Protein AF-0000000072913444 (afdb_homodimer)

Organism: Fusarium oxysporum f. sp. lycopersici (strain 4287 / CBS 123668 / FGSC 9935 / NRRL 34936) (NCBI:txid426428)

Foldseek 3Di:
DLQQLLCQLLCCFFPVDDDDDDPDPPWDFRAPLSCLLPDADPDDQVPDDPLQARCPQPPDPQQPDKDFFWKKKFADDDGHTPHPFDKDKDKDWDDWDWDDDVPWIKIKIKMKIFMAGDDDDPPDDDGRMIMITIMITTGDDDPDQPPPQPQAADDDAFPDKGKGAAALVSLVSSCVSNVRSRCLQRPQCCVCPPVNDPARWRDPSSVVSS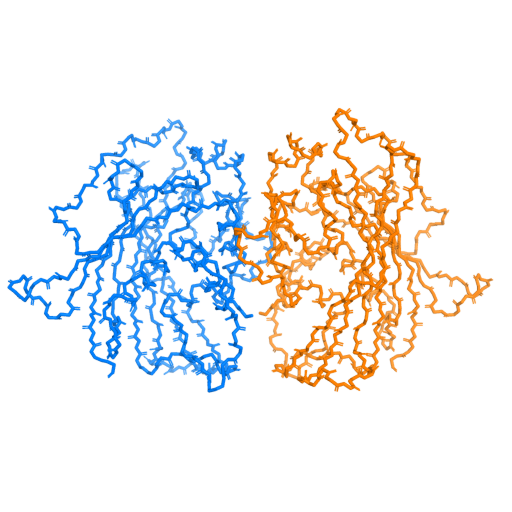QLVVVVVPVDDFKHWRMKIKGFRATEHGRWMKMKGKHDQDVVNPDPQKMKIFMATNVNGTGMIMITRMDGD/DLQQLLCQLLCVFFPVDGDDDDCDPPWAFRQPLSCLLPDADPDDQVPDDPLQARCPQPPDPQQPDKDFFWKKKFADDDGHTPHPFDKDKDKDWDDWDWDDDVPWIKIKIKMKIFMAGDDDDPPDDDGRMIMITIMITTGDDDPDQPPPQPQAADDDAFPDKTKGAAALVSLVSSCVSNVRSRCLQRPQCCVCPPVNHPARWRDPSSVVSSQLVVVVVPVDDQKHFRMKIKGFRATEHHRWMKMKGKHDQDVVNPDPQKMKIFMATNVNGTGMIMITRMDGD

Secondary structure (DSSP, 8-state):
-HHHHHHHHHHHHH--S-------SSPPB--TTGGGGSS-----GGGS-TTS--STT---TT--EEEEEEEEEEE-SS--B-SS--EEEEEEEEEEEEESSTTS-EEEEEEEEEEEESS--TT----SEEEEEEEEEE---TT-----------SS--SEEEEE---HHHHHHHHHHTT---GGGT-HHHHHHTS--SSPBPPHHHHHHHHHHHHHHHH-TTEEEEEEEEEE-S--BTTS-EEEEEEE--GGGS-TTEEEEEEE-TTS-EEEEEEEEEEE-/-HHHHHHHHHHHHH--S-------SSPPB--TTGGGGSS-----GGGS-TTS--STT---TT--EEEEEEEEEEE-SS--B-SS--EEEEEEEEEEEEESSTTS-EEEEEEEEEEEESS--TT----SEEEEEEEEEE---TT-----------SS--SEEEEE---HHHHHHHHHHTT---GGGT-HHHHHHTS--SSPBPPHHHHHHHHHHHHHHHH-TTEEEEEEEEEE-S--BTTS-EEEEEEE--GGGS-TTEEEEEEE-TTS-EEEEEEEEEEE-

Nearest PDB structures (foldseek):
  3oml-assembly1_A  TM=8.005E-01  e=1.156E-12  Drosophila melanogaster
  1s9c-assembly6_K  TM=7.416E-01  e=3.032E-12  Homo sapiens
  1s9c-assembly2_C  TM=7.444E-01  e=3.420E-12  Homo sapiens
  1s9c-assembly4_H  TM=7.401E-01  e=7.047E-12  Homo sapiens
  5x04-assembly1_A  TM=6.112E-01  e=7.918E-07  Umbellularia californica

pLDDT: mean 89.45, std 12.0, range [44.88, 98.75]

InterPro domains:
  IPR029069 HotDog domain superfamily [SSF54637] (160-276)
  IPR052741 Mitochondrial Hydroxyacyl-thioester Dehydratase [PTHR28152] (2-278)

Sequence (562 aa):
MPSHLLTTTINDLLYPLPTESKISSPPCALPQGHHLVYFPIQLPPSRLIPDGADPDHSPGPPYTRRVWAGGEVIFRGDEMKLDARPAICKEKIEDVTLRGKEGEEKVFVDVWRKYGTGHEIEGRTEWDIEERRTLVFMRDEEGSASSPSRLLKYPQPPSYSISLTPSPIHLFHFSALSFNAHSIHFDPQFAREVDGHRALLVHGPFTLALMLRVLNDQIGAGVAVHRFSYRNYAPLYVNERMSINIRKVSKEDGAEGRWDVWIEGPEGGMAVKGTADVASKMPSHLLTTTINDLLYPLPTESKISSPPCALPQGHHLVYFPIQLPPSRLIPDGADPDHSPGPPYTRRVWAGGEVIFRGDEMKLDARPAICKEKIEDVTLRGKEGEEKVFVDVWRKYGTGHEIEGRTEWDIEERRTLVFMRDEEGSASSPSRLLKYPQPPSYSISLTPSPIHLFHFSALSFNAHSIHFDPQFAREVDGHRALLVHGPFTLALMLRVLNDQIGAGVAVHRFSYRNYAPLYVNERMSINIRKVSKEDGAEGRWDVWIEGPEGGMAVKGTADVASK

Radius of gyration: 25.04 Å; Cα contacts (8 Å, |Δi|>4): 1172; chains: 2; bounding box: 52×82×59 Å

Structure (mmCIF, N/CA/C/O backbone):
data_AF-0000000072913444-model_v1
#
loop_
_entity.id
_entity.type
_entity.pdbx_description
1 polymer 'Mesaconyl-C4 CoA hydratase'
#
loop_
_atom_site.group_PDB
_atom_site.id
_atom_site.type_symbol
_atom_site.label_atom_id
_atom_site.label_alt_id
_atom_site.label_comp_id
_atom_site.label_asym_id
_atom_site.label_entity_id
_atom_site.label_seq_id
_atom_site.pdbx_PDB_ins_code
_atom_site.Cartn_x
_atom_site.Cartn_y
_atom_site.Cartn_z
_atom_site.occupancy
_atom_site.B_iso_or_equiv
_atom_site.auth_seq_id
_atom_site.auth_comp_id
_atom_site.auth_asym_id
_atom_site.auth_atom_id
_atom_site.pdbx_PDB_model_num
ATOM 1 N N . MET A 1 1 ? 6.359 -3.414 10.109 1 84.25 1 MET A N 1
ATOM 2 C CA . MET A 1 1 ? 5.301 -2.666 10.781 1 84.25 1 MET A CA 1
ATOM 3 C C . MET A 1 1 ? 5.066 -1.324 10.094 1 84.25 1 MET A C 1
ATOM 5 O O . MET A 1 1 ? 5.996 -0.732 9.547 1 84.25 1 MET A O 1
ATOM 9 N N . PRO A 1 2 ? 3.92 -0.841 9.984 1 91.31 2 PRO A N 1
ATOM 10 C CA . PRO A 1 2 ? 3.574 0.384 9.258 1 91.31 2 PRO A CA 1
ATOM 11 C C . PRO A 1 2 ? 4.34 1.604 9.758 1 91.31 2 PRO A C 1
ATOM 13 O O . PRO A 1 2 ? 4.848 2.395 8.961 1 91.31 2 PRO A O 1
ATOM 16 N N . SER A 1 3 ? 4.543 1.704 11.062 1 93.88 3 SER A N 1
ATOM 17 C CA . SER A 1 3 ? 5.246 2.852 11.625 1 93.88 3 SER A CA 1
ATOM 18 C C . SER A 1 3 ? 6.711 2.869 11.188 1 93.88 3 SER A C 1
ATOM 20 O O . SER A 1 3 ? 7.254 3.928 10.867 1 93.88 3 SER A O 1
ATOM 22 N N . HIS A 1 4 ? 7.32 1.706 11.156 1 91.88 4 HIS A N 1
ATOM 23 C CA . HIS A 1 4 ? 8.711 1.599 10.727 1 91.88 4 HIS A CA 1
ATOM 24 C C . HIS A 1 4 ? 8.867 1.999 9.266 1 91.88 4 HIS A C 1
ATOM 26 O O . HIS A 1 4 ? 9.781 2.758 8.922 1 91.88 4 HIS A O 1
ATOM 32 N N . LEU A 1 5 ? 8.008 1.523 8.453 1 93.81 5 LEU A N 1
ATOM 33 C CA . LEU A 1 5 ? 8.078 1.82 7.031 1 93.81 5 LEU A CA 1
ATOM 34 C C . LEU A 1 5 ? 7.793 3.295 6.766 1 93.81 5 LEU A C 1
ATOM 36 O O . LEU A 1 5 ? 8.391 3.898 5.875 1 93.81 5 LEU A O 1
ATOM 40 N N . LEU A 1 6 ? 6.906 3.883 7.566 1 95.25 6 LEU A N 1
ATOM 41 C CA . LEU A 1 6 ? 6.645 5.312 7.43 1 95.25 6 LEU A CA 1
ATOM 42 C C . LEU A 1 6 ? 7.867 6.129 7.844 1 95.25 6 LEU A C 1
ATOM 44 O O . LEU A 1 6 ? 8.219 7.109 7.18 1 95.25 6 LEU A O 1
ATOM 48 N N . THR A 1 7 ? 8.492 5.703 8.938 1 94 7 THR A N 1
ATOM 49 C CA . THR A 1 7 ? 9.719 6.363 9.367 1 94 7 THR A CA 1
ATOM 50 C C . THR A 1 7 ? 10.773 6.312 8.266 1 94 7 THR A C 1
ATOM 52 O O . THR A 1 7 ? 11.422 7.32 7.969 1 94 7 THR A O 1
ATOM 55 N N . THR A 1 8 ? 10.883 5.141 7.641 1 92.94 8 THR A N 1
ATOM 56 C CA . THR A 1 8 ? 11.844 4.973 6.551 1 92.94 8 THR A CA 1
ATOM 57 C C . THR A 1 8 ? 11.508 5.91 5.395 1 92.94 8 THR A C 1
ATOM 59 O O . THR A 1 8 ? 12.398 6.559 4.84 1 92.94 8 THR A O 1
ATOM 62 N N . THR A 1 9 ? 10.281 6.051 5.055 1 94.88 9 THR A N 1
ATOM 63 C CA . THR A 1 9 ? 9.828 6.895 3.953 1 94.88 9 THR A CA 1
ATOM 64 C C . THR A 1 9 ? 10.07 8.367 4.262 1 94.88 9 THR A C 1
ATOM 66 O O . THR A 1 9 ? 10.609 9.102 3.432 1 94.88 9 THR A O 1
ATOM 69 N N . ILE A 1 10 ? 9.727 8.789 5.5 1 96.06 10 ILE A N 1
ATOM 70 C CA . ILE A 1 10 ? 9.859 10.18 5.91 1 96.06 10 ILE A CA 1
ATOM 71 C C . ILE A 1 10 ? 11.336 10.547 6.02 1 96.06 10 ILE A C 1
ATOM 73 O O . ILE A 1 10 ? 11.758 11.609 5.551 1 96.06 10 ILE A O 1
ATOM 77 N N . ASN A 1 11 ? 12.109 9.609 6.566 1 94.81 11 ASN A N 1
ATOM 78 C CA . ASN A 1 11 ? 13.539 9.867 6.699 1 94.81 11 ASN A CA 1
ATOM 79 C C . ASN A 1 11 ? 14.211 10.031 5.34 1 94.81 11 ASN A C 1
ATOM 81 O O . ASN A 1 11 ? 15.125 10.844 5.184 1 94.81 11 ASN A O 1
ATOM 85 N N . ASP A 1 12 ? 13.789 9.289 4.449 1 95.06 12 ASP A N 1
ATOM 86 C CA . ASP A 1 12 ? 14.359 9.367 3.111 1 95.06 12 ASP A CA 1
ATOM 87 C C . ASP A 1 12 ? 14.133 10.742 2.49 1 95.06 12 ASP A C 1
ATOM 89 O O . ASP A 1 12 ? 14.961 11.219 1.711 1 95.06 12 ASP A O 1
ATOM 93 N N . LEU A 1 13 ? 13.039 11.367 2.811 1 95.38 13 LEU A N 1
ATOM 94 C CA . LEU A 1 13 ? 12.703 12.688 2.293 1 95.38 13 LEU A CA 1
ATOM 95 C C . LEU A 1 13 ? 13.5 13.773 3.012 1 95.38 13 LEU A C 1
ATOM 97 O O . LEU A 1 13 ? 13.914 14.758 2.395 1 95.38 13 LEU A O 1
ATOM 101 N N . LEU A 1 14 ? 13.688 13.508 4.281 1 93.94 14 LEU A N 1
ATOM 102 C CA . LEU A 1 14 ? 14.266 14.562 5.105 1 93.94 14 LEU A CA 1
ATOM 103 C C . LEU A 1 14 ? 15.781 14.414 5.199 1 93.94 14 LEU A C 1
ATOM 105 O O . LEU A 1 14 ? 16.5 15.406 5.191 1 93.94 14 LEU A O 1
ATOM 109 N N . TYR A 1 15 ? 16.172 13.055 5.461 1 84.94 15 TYR A N 1
ATOM 110 C CA . TYR A 1 15 ? 17.578 12.781 5.711 1 84.94 15 TYR A CA 1
ATOM 111 C C . TYR A 1 15 ? 18.078 11.625 4.844 1 84.94 15 TYR A C 1
ATOM 113 O O . TYR A 1 15 ? 18 10.461 5.246 1 84.94 15 TYR A O 1
ATOM 121 N N . PRO A 1 16 ? 18.484 11.828 3.703 1 66.12 16 PRO A N 1
ATOM 122 C CA . PRO A 1 16 ? 18.797 10.695 2.83 1 66.12 16 PRO A CA 1
ATOM 123 C C . PRO A 1 16 ? 19.766 9.711 3.467 1 66.12 16 PRO A C 1
ATOM 125 O O . PRO A 1 16 ? 20.422 8.938 2.758 1 66.12 16 PRO A O 1
ATOM 128 N N . LEU A 1 17 ? 19.766 9.625 4.887 1 64.5 17 LEU A N 1
ATOM 129 C CA . LEU A 1 17 ? 20.688 8.633 5.43 1 64.5 17 LEU A CA 1
ATOM 130 C C . LEU A 1 17 ? 19.953 7.324 5.727 1 64.5 17 LEU A C 1
ATOM 132 O O . LEU A 1 17 ? 18.766 7.332 6.035 1 64.5 17 LEU A O 1
ATOM 136 N N . PRO A 1 18 ? 20.672 6.215 5.539 1 59.34 18 PRO A N 1
ATOM 137 C CA . PRO A 1 18 ? 20.078 4.895 5.75 1 59.34 18 PRO A CA 1
ATOM 138 C C . PRO A 1 18 ? 19.5 4.73 7.152 1 59.34 18 PRO A C 1
ATOM 140 O O . PRO A 1 18 ? 20.109 5.164 8.133 1 59.34 18 PRO A O 1
ATOM 143 N N . THR A 1 19 ? 18.141 4.691 7.32 1 57.97 19 THR A N 1
ATOM 144 C CA . THR A 1 19 ? 17.562 4.398 8.625 1 57.97 19 THR A CA 1
ATOM 145 C C . THR A 1 19 ? 17.594 2.896 8.906 1 57.97 19 THR A C 1
ATOM 147 O O . THR A 1 19 ? 17.266 2.09 8.039 1 57.97 19 THR A O 1
ATOM 150 N N . GLU A 1 20 ? 18.5 2.506 9.852 1 57.12 20 GLU A N 1
ATOM 151 C CA . GLU A 1 20 ? 18.438 1.111 10.281 1 57.12 20 GLU A CA 1
ATOM 152 C C . GLU A 1 20 ? 17.25 0.87 11.203 1 57.12 20 GLU A C 1
ATOM 154 O O . GLU A 1 20 ? 17 1.647 12.125 1 57.12 20 GLU A O 1
ATOM 159 N N . SER A 1 21 ? 16.281 0.222 10.703 1 52.78 21 SER A N 1
ATOM 160 C CA . SER A 1 21 ? 15.141 -0.117 11.547 1 52.78 21 SER A CA 1
ATOM 161 C C . SER A 1 21 ? 15.516 -1.16 12.594 1 52.78 21 SER A C 1
ATOM 163 O O . SER A 1 21 ? 16.078 -2.209 12.258 1 52.78 21 SER A O 1
ATOM 165 N N . LYS A 1 22 ? 15.812 -0.712 13.82 1 57.41 22 LYS A N 1
ATOM 166 C CA . LYS A 1 22 ? 16.031 -1.695 14.875 1 57.41 22 LYS A CA 1
ATOM 167 C C . LYS A 1 22 ? 14.766 -1.926 15.688 1 57.41 22 LYS A C 1
ATOM 169 O O . LYS A 1 22 ? 14.023 -0.982 15.977 1 57.41 22 LYS A O 1
ATOM 174 N N . ILE A 1 23 ? 14.344 -3.164 15.695 1 57.47 23 ILE A N 1
ATOM 175 C CA . ILE A 1 23 ? 13.344 -3.529 16.688 1 57.47 23 ILE A CA 1
ATOM 176 C C . ILE A 1 23 ? 13.805 -3.105 18.078 1 57.47 23 ILE A C 1
ATOM 178 O O . ILE A 1 23 ? 14.898 -3.473 18.516 1 57.47 23 ILE A O 1
ATOM 182 N N . SER A 1 24 ? 13.086 -2.078 18.641 1 62.28 24 SER A N 1
ATOM 183 C CA . SER A 1 24 ? 13.539 -1.521 19.906 1 62.28 24 SER A CA 1
ATOM 184 C C . SER A 1 24 ? 12.953 -2.279 21.094 1 62.28 24 SER A C 1
ATOM 186 O O . SER A 1 24 ? 11.805 -2.732 21.031 1 62.28 24 SER A O 1
ATOM 188 N N . SER A 1 25 ? 13.711 -2.771 21.938 1 66 25 SER A N 1
ATOM 189 C CA . SER A 1 25 ? 13.328 -3.168 23.297 1 66 25 SER A CA 1
ATOM 190 C C . SER A 1 25 ? 13.828 -2.164 24.328 1 66 25 SER A C 1
ATOM 192 O O . SER A 1 25 ? 15.039 -1.939 24.438 1 66 25 SER A O 1
ATOM 194 N N . PRO A 1 26 ? 12.789 -1.416 25.094 1 72.5 26 PRO A N 1
ATOM 195 C CA . PRO A 1 26 ? 11.336 -1.56 25.141 1 72.5 26 PRO A CA 1
ATOM 196 C C . PRO A 1 26 ? 10.648 -0.969 23.906 1 72.5 26 PRO A C 1
ATOM 198 O O . PRO A 1 26 ? 11.281 -0.255 23.125 1 72.5 26 PRO A O 1
ATOM 201 N N . PRO A 1 27 ? 9.375 -1.202 23.969 1 76.38 27 PRO A N 1
ATOM 202 C CA . PRO A 1 27 ? 8.656 -0.709 22.797 1 76.38 27 PRO A CA 1
ATOM 203 C C . PRO A 1 27 ? 8.688 0.812 22.672 1 76.38 27 PRO A C 1
ATOM 205 O O . PRO A 1 27 ? 8.648 1.517 23.688 1 76.38 27 PRO A O 1
ATOM 208 N N . CYS A 1 28 ? 8.773 1.28 21.625 1 82.5 28 CYS A N 1
ATOM 209 C CA . CYS A 1 28 ? 8.852 2.713 21.359 1 82.5 28 CYS A CA 1
ATOM 210 C C . CYS A 1 28 ? 7.461 3.322 21.25 1 82.5 28 CYS A C 1
ATOM 212 O O . CYS A 1 28 ? 6.492 2.617 20.953 1 82.5 28 CYS A O 1
ATOM 214 N N . ALA A 1 29 ? 7.445 4.582 21.672 1 89.31 29 ALA A N 1
ATOM 215 C CA . ALA A 1 29 ? 6.219 5.355 21.469 1 89.31 29 ALA A CA 1
ATOM 216 C C . ALA A 1 29 ? 5.883 5.484 20 1 89.31 29 ALA A C 1
ATOM 218 O O . ALA A 1 29 ? 6.777 5.59 19.156 1 89.31 29 ALA A O 1
ATOM 219 N N . LEU A 1 30 ? 4.613 5.371 19.688 1 93.62 30 LEU A N 1
ATOM 220 C CA . LEU A 1 30 ? 4.176 5.715 18.344 1 93.62 30 LEU A CA 1
ATOM 221 C C . LEU A 1 30 ? 4.496 7.172 18.016 1 93.62 30 LEU A C 1
ATOM 223 O O . LEU A 1 30 ? 4 8.086 18.688 1 93.62 30 LEU A O 1
ATOM 227 N N . PRO A 1 31 ? 5.371 7.41 17.062 1 93.31 31 PRO A N 1
ATOM 228 C CA . PRO A 1 31 ? 5.648 8.812 16.734 1 93.31 31 PRO A CA 1
ATOM 229 C C . PRO A 1 31 ? 4.387 9.586 16.344 1 93.31 31 PRO A C 1
ATOM 231 O O . PRO A 1 31 ? 3.49 9.031 15.703 1 93.31 31 PRO A O 1
ATOM 234 N N . GLN A 1 32 ? 4.312 10.844 16.781 1 95.94 32 GLN A N 1
ATOM 235 C CA . GLN A 1 32 ? 3.146 11.664 16.453 1 95.94 32 GLN A CA 1
ATOM 236 C C . GLN A 1 32 ? 2.973 11.773 14.938 1 95.94 32 GLN A C 1
ATOM 238 O O . GLN A 1 32 ? 3.928 12.07 14.219 1 95.94 32 GLN A O 1
ATOM 243 N N . GLY A 1 33 ? 1.815 11.523 14.453 1 97.06 33 GLY A N 1
ATOM 244 C CA . GLY A 1 33 ? 1.507 11.5 13.031 1 97.06 33 GLY A CA 1
ATOM 245 C C . GLY A 1 33 ? 1.42 10.094 12.461 1 97.06 33 GLY A C 1
ATOM 246 O O . GLY A 1 33 ? 0.848 9.891 11.391 1 97.06 33 GLY A O 1
ATOM 247 N N . HIS A 1 34 ? 1.926 9.078 13.141 1 97.19 34 HIS A N 1
ATOM 248 C CA . HIS A 1 34 ? 2.01 7.727 12.594 1 97.19 34 HIS A CA 1
ATOM 249 C C . HIS A 1 34 ? 0.684 6.988 12.742 1 97.19 34 HIS A C 1
ATOM 251 O O . HIS A 1 34 ? 0.47 5.953 12.102 1 97.19 34 HIS A O 1
ATOM 257 N N . HIS A 1 35 ? -0.265 7.523 13.594 1 97.06 35 HIS A N 1
ATOM 258 C CA . HIS A 1 35 ? -1.593 6.926 13.672 1 97.06 35 HIS A CA 1
ATOM 259 C C . HIS A 1 35 ? -2.291 6.949 12.312 1 97.06 35 HIS A C 1
ATOM 261 O O . HIS A 1 35 ? -3.205 6.16 12.07 1 97.06 35 HIS A O 1
ATOM 267 N N . LEU A 1 36 ? -1.817 7.777 11.398 1 97.81 36 LEU A N 1
ATOM 268 C CA . LEU A 1 36 ? -2.434 8.008 10.094 1 97.81 36 LEU A CA 1
ATOM 269 C C . LEU A 1 36 ? -2.338 6.762 9.227 1 97.81 36 LEU A C 1
ATOM 271 O O . LEU A 1 36 ? -3.068 6.633 8.234 1 97.81 36 LEU A O 1
ATOM 275 N N . VAL A 1 37 ? -1.398 5.824 9.516 1 97.31 37 VAL A N 1
ATOM 276 C CA . VAL A 1 37 ? -1.2 4.68 8.633 1 97.31 37 VAL A CA 1
ATOM 277 C C . VAL A 1 37 ? -1.703 3.408 9.312 1 97.31 37 VAL A C 1
ATOM 279 O O . VAL A 1 37 ? -1.31 2.301 8.938 1 97.31 37 VAL A O 1
ATOM 282 N N . TYR A 1 38 ? -2.531 3.604 10.328 1 95.5 38 TYR A N 1
ATOM 283 C CA . TYR A 1 38 ? -3.203 2.486 10.984 1 95.5 38 TYR A CA 1
ATOM 284 C C . TYR A 1 38 ? -4.711 2.562 10.781 1 95.5 38 TYR A C 1
ATOM 286 O O . TYR A 1 38 ? -5.246 3.621 10.445 1 95.5 38 TYR A O 1
ATOM 294 N N . PHE A 1 39 ? -5.414 1.437 10.906 1 93.12 39 PHE A N 1
ATOM 295 C CA . PHE A 1 39 ? -6.859 1.283 10.789 1 93.12 39 PHE A CA 1
ATOM 296 C C . PHE A 1 39 ? -7.336 1.711 9.406 1 93.12 39 PHE A C 1
ATOM 298 O O . PHE A 1 39 ? -8.156 2.619 9.281 1 93.12 39 PHE A O 1
ATOM 305 N N . PRO A 1 40 ? -6.809 1.087 8.375 1 91.44 40 PRO A N 1
ATOM 306 C CA . PRO A 1 40 ? -7.211 1.414 7.008 1 91.44 40 PRO A CA 1
ATOM 307 C C . PRO A 1 40 ? -8.672 1.087 6.727 1 91.44 40 PRO A C 1
ATOM 309 O O . PRO A 1 40 ? -9.297 0.339 7.484 1 91.44 40 PRO A O 1
ATOM 312 N N . ILE A 1 41 ? -9.156 1.71 5.656 1 85.31 41 ILE A N 1
ATOM 313 C CA . ILE A 1 41 ? -10.461 1.328 5.137 1 85.31 41 ILE A CA 1
ATOM 314 C C . ILE A 1 41 ? -10.461 -0.156 4.773 1 85.31 41 ILE A C 1
ATOM 316 O O . ILE A 1 41 ? -9.508 -0.654 4.176 1 85.31 41 ILE A O 1
ATOM 320 N N . GLN A 1 42 ? -11.508 -0.835 5.121 1 85.81 42 GLN A N 1
ATOM 321 C CA . GLN A 1 42 ? -11.539 -2.281 4.938 1 85.81 42 GLN A CA 1
ATOM 322 C C . GLN A 1 42 ? -12.555 -2.68 3.873 1 85.81 42 GLN A C 1
ATOM 324 O O . GLN A 1 42 ? -12.859 -3.863 3.707 1 85.81 42 GLN A O 1
ATOM 329 N N . LEU A 1 43 ? -13.016 -1.711 3.135 1 89.19 43 LEU A N 1
ATOM 330 C CA . LEU A 1 43 ? -13.969 -2.018 2.074 1 89.19 43 LEU A CA 1
ATOM 331 C C . LEU A 1 43 ? -13.289 -2.754 0.926 1 89.19 43 LEU A C 1
ATOM 333 O O . LEU A 1 43 ? -12.148 -2.439 0.571 1 89.19 43 LEU A O 1
ATOM 337 N N . PRO A 1 44 ? -14.039 -3.697 0.361 1 91.88 44 PRO A N 1
ATOM 338 C CA . PRO A 1 44 ? -13.508 -4.293 -0.869 1 91.88 44 PRO A CA 1
ATOM 339 C C . PRO A 1 44 ? -13.43 -3.293 -2.02 1 91.88 44 PRO A C 1
ATOM 341 O O . PRO A 1 44 ? -14.188 -2.322 -2.055 1 91.88 44 PRO A O 1
ATOM 344 N N . PRO A 1 45 ? -12.602 -3.555 -2.977 1 93.38 45 PRO A N 1
ATOM 345 C CA . PRO A 1 45 ? -12.406 -2.65 -4.113 1 93.38 45 PRO A CA 1
ATOM 346 C C . PRO A 1 45 ? -13.719 -2.305 -4.82 1 93.38 45 PRO A C 1
ATOM 348 O O . PRO A 1 45 ? -13.938 -1.149 -5.195 1 93.38 45 PRO A O 1
ATOM 351 N N . SER A 1 46 ? -14.633 -3.238 -4.926 1 92.44 46 SER A N 1
ATOM 352 C CA . SER A 1 46 ? -15.859 -3.027 -5.684 1 92.44 46 SER A CA 1
ATOM 353 C C . SER A 1 46 ? -16.781 -2.043 -4.977 1 92.44 46 SER A C 1
ATOM 355 O O . SER A 1 46 ? -17.734 -1.54 -5.574 1 92.44 46 SER A O 1
ATOM 357 N N . ARG A 1 47 ? -16.5 -1.773 -3.721 1 91.44 47 ARG A N 1
ATOM 358 C CA . ARG A 1 47 ? -17.375 -0.898 -2.939 1 91.44 47 ARG A CA 1
ATOM 359 C C . ARG A 1 47 ? -16.734 0.48 -2.764 1 91.44 47 ARG A C 1
ATOM 361 O O . ARG A 1 47 ? -17.328 1.354 -2.117 1 91.44 47 ARG A O 1
ATOM 368 N N . LEU A 1 48 ? -15.602 0.671 -3.309 1 92.38 48 LEU A N 1
ATOM 369 C CA . LEU A 1 48 ? -14.977 1.99 -3.305 1 92.38 48 LEU A CA 1
ATOM 370 C C . LEU A 1 48 ? -15.547 2.859 -4.426 1 92.38 48 LEU A C 1
ATOM 372 O O . LEU A 1 48 ? -16.219 2.357 -5.332 1 92.38 48 LEU A O 1
ATOM 376 N N . ILE A 1 49 ? -15.328 4.203 -4.312 1 90.62 49 ILE A N 1
ATOM 377 C CA . ILE A 1 49 ? -15.609 5.109 -5.422 1 90.62 49 ILE A CA 1
ATOM 378 C C . ILE A 1 49 ? -14.742 4.738 -6.625 1 90.62 49 ILE A C 1
ATOM 380 O O . ILE A 1 49 ? -13.633 4.234 -6.465 1 90.62 49 ILE A O 1
ATOM 384 N N . PRO A 1 50 ? -15.133 4.961 -7.844 1 86.81 50 PRO A N 1
ATOM 385 C CA . PRO A 1 50 ? -14.406 4.527 -9.039 1 86.81 50 PRO A CA 1
ATOM 386 C C . PRO A 1 50 ? -12.969 5.031 -9.07 1 86.81 50 PRO A C 1
ATOM 388 O O . PRO A 1 50 ? -12.102 4.402 -9.68 1 86.81 50 PRO A O 1
ATOM 391 N N . ASP A 1 51 ? -12.734 6.102 -8.375 1 89.06 51 ASP A N 1
ATOM 392 C CA . ASP A 1 51 ? -11.367 6.617 -8.352 1 89.06 51 ASP A CA 1
ATOM 393 C C . ASP A 1 51 ? -10.57 6.02 -7.191 1 89.06 51 ASP A C 1
ATOM 395 O O . ASP A 1 51 ? -9.438 6.43 -6.934 1 89.06 51 ASP A O 1
ATOM 399 N N . GLY A 1 52 ? -11.227 5.117 -6.418 1 92.69 52 GLY A N 1
ATOM 400 C CA . GLY A 1 52 ? -10.547 4.398 -5.348 1 92.69 52 GLY A CA 1
ATOM 401 C C . GLY A 1 52 ? -10.742 5.039 -3.984 1 92.69 52 GLY A C 1
ATOM 402 O O . GLY A 1 52 ? -10.281 4.508 -2.973 1 92.69 52 GLY A O 1
ATOM 403 N N . ALA A 1 53 ? -11.469 6.164 -3.93 1 90 53 ALA A N 1
ATOM 404 C CA . ALA A 1 53 ? -11.648 6.887 -2.672 1 90 53 ALA A CA 1
ATOM 405 C C . ALA A 1 53 ? -12.711 6.223 -1.804 1 90 53 ALA A C 1
ATOM 407 O O . ALA A 1 53 ? -13.5 5.41 -2.291 1 90 53 ALA A O 1
ATOM 408 N N . ASP A 1 54 ? -12.672 6.531 -0.549 1 88.5 54 ASP A N 1
ATOM 409 C CA . ASP A 1 54 ? -13.633 6.059 0.439 1 88.5 54 ASP A CA 1
ATOM 410 C C . ASP A 1 54 ? -15.008 6.688 0.21 1 88.5 54 ASP A C 1
ATOM 412 O O . ASP A 1 54 ? -15.141 7.914 0.207 1 88.5 54 ASP A O 1
ATOM 416 N N . PRO A 1 55 ? -16.016 5.844 0.073 1 89.19 55 PRO A N 1
ATOM 417 C CA . PRO A 1 55 ? -17.359 6.387 -0.138 1 89.19 55 PRO A CA 1
ATOM 418 C C . PRO A 1 55 ? -18.016 6.863 1.156 1 89.19 55 PRO A C 1
ATOM 420 O O . PRO A 1 55 ? -18.969 7.648 1.118 1 89.19 55 PRO A O 1
ATOM 423 N N . ASP A 1 56 ? -17.594 6.391 2.254 1 86.31 56 ASP A N 1
ATOM 424 C CA . ASP A 1 56 ? -18.312 6.539 3.512 1 86.31 56 ASP A CA 1
ATOM 425 C C . ASP A 1 56 ? -18.375 8.008 3.936 1 86.31 56 ASP A C 1
ATOM 427 O O . ASP A 1 56 ? -19.297 8.414 4.652 1 86.31 56 ASP A O 1
ATOM 431 N N . HIS A 1 57 ? -17.484 8.797 3.434 1 85.25 57 HIS A N 1
ATOM 432 C CA . HIS A 1 57 ? -17.469 10.195 3.857 1 85.25 57 HIS A CA 1
ATOM 433 C C . HIS A 1 57 ? -18.078 11.102 2.799 1 85.25 57 HIS A C 1
ATOM 435 O O . HIS A 1 57 ? -18.219 12.312 3.014 1 85.25 57 HIS A O 1
ATOM 441 N N . SER A 1 58 ? -18.453 10.469 1.742 1 87.31 58 SER A N 1
ATOM 442 C CA . SER A 1 58 ? -18.891 11.258 0.596 1 87.31 58 SER A CA 1
ATOM 443 C C . SER A 1 58 ? -20.422 11.422 0.59 1 87.31 58 SER A C 1
ATOM 445 O O . SER A 1 58 ? -21.141 10.461 0.851 1 87.31 58 SER A O 1
ATOM 447 N N . PRO A 1 59 ? -20.891 12.625 0.306 1 86.88 59 PRO A N 1
ATOM 448 C CA . PRO A 1 59 ? -22.344 12.805 0.143 1 86.88 59 PRO A CA 1
ATOM 449 C C . PRO A 1 59 ? -22.859 12.211 -1.159 1 86.88 59 PRO A C 1
ATOM 451 O O . PRO A 1 59 ? -24.078 12.078 -1.333 1 86.88 59 PRO A O 1
ATOM 454 N N . GLY A 1 60 ? -21.953 11.812 -2.064 1 84.12 60 GLY A N 1
ATOM 455 C CA . GLY A 1 60 ? -22.344 11.273 -3.355 1 84.12 60 GLY A CA 1
ATOM 456 C C . GLY A 1 60 ? -22.562 12.352 -4.406 1 84.12 60 GLY A C 1
ATOM 457 O O . GLY A 1 60 ? -22.328 13.531 -4.152 1 84.12 60 GLY A O 1
ATOM 458 N N . PRO A 1 61 ? -23.016 11.93 -5.57 1 83.56 61 PRO A N 1
ATOM 459 C CA . PRO A 1 61 ? -23.328 12.922 -6.602 1 83.56 61 PRO A CA 1
ATOM 460 C C . PRO A 1 61 ? -24.391 13.922 -6.156 1 83.56 61 PRO A C 1
ATOM 462 O O . PRO A 1 61 ? -25.328 13.555 -5.441 1 83.56 61 PRO A O 1
ATOM 465 N N . PRO A 1 62 ? -24.047 15.156 -6.582 1 86.94 62 PRO A N 1
ATOM 466 C CA . PRO A 1 62 ? -23.094 15.672 -7.57 1 86.94 62 PRO A CA 1
ATOM 467 C C . PRO A 1 62 ? -21.781 16.109 -6.945 1 86.94 62 PRO A C 1
ATOM 469 O O . PRO A 1 62 ? -20.922 16.656 -7.641 1 86.94 62 PRO A O 1
ATOM 472 N N . TYR A 1 63 ? -21.594 15.961 -5.719 1 87.88 63 TYR A N 1
ATOM 473 C CA . TYR A 1 63 ? -20.375 16.391 -5.035 1 87.88 63 TYR A CA 1
ATOM 474 C C . TYR A 1 63 ? -19.297 15.312 -5.121 1 87.88 63 TYR A C 1
ATOM 476 O O . TYR A 1 63 ? -19.062 14.586 -4.156 1 87.88 63 TYR A O 1
ATOM 484 N N . THR A 1 64 ? -18.609 15.266 -6.191 1 85.06 64 THR A N 1
ATOM 485 C CA . THR A 1 64 ? -17.734 14.125 -6.453 1 85.06 64 THR A CA 1
ATOM 486 C C . THR A 1 64 ? -16.266 14.5 -6.223 1 85.06 64 THR A C 1
ATOM 488 O O . THR A 1 64 ? -15.414 13.625 -6.059 1 85.06 64 THR A O 1
ATOM 491 N N . ARG A 1 65 ? -16.047 15.766 -6.199 1 86.19 65 ARG A N 1
ATOM 492 C CA . ARG A 1 65 ? -14.672 16.203 -5.926 1 86.19 65 ARG A CA 1
ATOM 493 C C . ARG A 1 65 ? -14.43 16.312 -4.426 1 86.19 65 ARG A C 1
ATOM 495 O O . ARG A 1 65 ? -15.273 16.828 -3.689 1 86.19 65 ARG A O 1
ATOM 502 N N . ARG A 1 66 ? -13.352 15.828 -4.051 1 90.62 66 ARG A N 1
ATOM 503 C CA . ARG A 1 66 ? -13.07 15.836 -2.617 1 90.62 66 ARG A CA 1
ATOM 504 C C . ARG A 1 66 ? -11.711 16.453 -2.328 1 90.62 66 ARG A C 1
ATOM 506 O O . ARG A 1 66 ? -10.75 16.234 -3.072 1 90.62 66 ARG A O 1
ATOM 513 N N .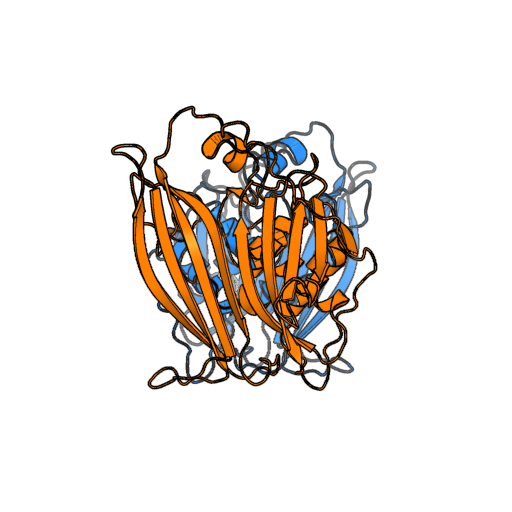 VAL A 1 67 ? -11.703 17.234 -1.252 1 90.44 67 VAL A N 1
ATOM 514 C CA . VAL A 1 67 ? -10.469 17.875 -0.812 1 90.44 67 VAL A CA 1
ATOM 515 C C . VAL A 1 67 ? -10.281 17.656 0.688 1 90.44 67 VAL A C 1
ATOM 517 O O . VAL A 1 67 ? -11.234 17.766 1.462 1 90.44 67 VAL A O 1
ATOM 520 N N . TRP A 1 68 ? -9.094 17.281 1.072 1 95.44 68 TRP A N 1
ATOM 521 C CA . TRP A 1 68 ? -8.695 17.328 2.475 1 95.44 68 TRP A CA 1
ATOM 522 C C . TRP A 1 68 ? -8.391 18.75 2.906 1 95.44 68 TRP A C 1
ATOM 524 O O . TRP A 1 68 ? -7.281 19.25 2.689 1 95.44 68 TRP A O 1
ATOM 534 N N . ALA A 1 69 ? -9.281 19.422 3.545 1 95.94 69 ALA A N 1
ATOM 535 C CA . ALA A 1 69 ? -9.203 20.859 3.795 1 95.94 69 ALA A CA 1
ATOM 536 C C . ALA A 1 69 ? -8.367 21.156 5.035 1 95.94 69 ALA A C 1
ATOM 538 O O . ALA A 1 69 ? -7.863 22.266 5.199 1 95.94 69 ALA A O 1
ATOM 539 N N . GLY A 1 70 ? -8.289 20.25 5.926 1 97.75 70 GLY A N 1
ATOM 540 C CA . GLY A 1 70 ? -7.559 20.438 7.168 1 97.75 70 GLY A CA 1
ATOM 541 C C . GLY A 1 70 ? -8.047 19.562 8.297 1 97.75 70 GLY A C 1
ATOM 542 O O . GLY A 1 70 ? -8.594 18.469 8.047 1 97.75 70 GLY A O 1
ATOM 543 N N . GLY A 1 71 ? -7.715 19.984 9.484 1 98.06 71 GLY A N 1
ATOM 544 C CA . GLY A 1 71 ? -8.133 19.203 10.633 1 98.06 71 GLY A CA 1
ATOM 545 C C . GLY A 1 71 ? -7.363 19.531 11.898 1 98.06 71 GLY A C 1
ATOM 546 O O . GLY A 1 71 ? -6.828 20.641 12.023 1 98.06 71 GLY A O 1
ATOM 547 N N . GLU A 1 72 ? -7.547 18.641 12.828 1 98.38 72 GLU A N 1
ATOM 548 C CA . GLU A 1 72 ? -6.906 18.797 14.133 1 98.38 72 GLU A CA 1
ATOM 549 C C . GLU A 1 72 ? -6.59 17.438 14.75 1 98.38 72 GLU A C 1
ATOM 551 O O . GLU A 1 72 ? -7.34 16.469 14.562 1 98.38 72 GLU A O 1
ATOM 556 N N . VAL A 1 73 ? -5.473 17.391 15.422 1 98.38 73 VAL A N 1
ATOM 557 C CA . VAL A 1 73 ? -5.105 16.188 16.172 1 98.38 73 VAL A CA 1
ATOM 558 C C . VAL A 1 73 ? -4.781 16.562 17.609 1 98.38 73 VAL A C 1
ATOM 560 O O . VAL A 1 73 ? -4.047 17.516 17.859 1 98.38 73 VAL A O 1
ATOM 563 N N . ILE A 1 74 ? -5.324 15.836 18.5 1 97.31 74 ILE A N 1
ATOM 564 C CA . ILE A 1 74 ? -5.059 16 19.938 1 97.31 74 ILE A CA 1
ATOM 565 C C . ILE A 1 74 ? -4.383 14.742 20.469 1 97.31 74 ILE A C 1
ATOM 567 O O . ILE A 1 74 ? -4.891 13.633 20.297 1 97.31 74 ILE A O 1
ATOM 571 N N . PHE A 1 75 ? -3.258 14.922 21.031 1 96.12 75 PHE A N 1
ATOM 572 C CA . PHE A 1 75 ? -2.533 13.844 21.688 1 96.12 75 PHE A CA 1
ATOM 573 C C . PHE A 1 75 ? -2.723 13.898 23.188 1 96.12 75 PHE A C 1
ATOM 575 O O . PHE A 1 75 ? -2.436 14.922 23.828 1 96.12 75 PHE A O 1
ATOM 582 N N . ARG A 1 76 ? -3.281 12.758 23.656 1 90.06 76 ARG A N 1
ATOM 583 C CA . ARG A 1 76 ? -3.584 12.734 25.078 1 90.06 76 ARG A CA 1
ATOM 584 C C . ARG A 1 76 ? -2.893 11.562 25.766 1 90.06 76 ARG A C 1
ATOM 586 O O . ARG A 1 76 ? -2.512 10.594 25.109 1 90.06 76 ARG A O 1
ATOM 593 N N . GLY A 1 77 ? -2.861 11.664 27.141 1 73.62 77 GLY A N 1
ATOM 594 C CA . GLY A 1 77 ? -2.445 10.547 27.969 1 73.62 77 GLY A CA 1
ATOM 595 C C . GLY A 1 77 ? -0.997 10.148 27.75 1 73.62 77 GLY A C 1
ATOM 596 O O . GLY A 1 77 ? -0.155 11 27.438 1 73.62 77 GLY A O 1
ATOM 597 N N . ASP A 1 78 ? -0.857 8.852 28.109 1 74.06 78 ASP A N 1
ATOM 598 C CA . ASP A 1 78 ? 0.463 8.273 27.875 1 74.06 78 ASP A CA 1
ATOM 599 C C . ASP A 1 78 ? 0.652 7.898 26.422 1 74.06 78 ASP A C 1
ATOM 601 O O . ASP A 1 78 ? -0.32 7.613 25.719 1 74.06 78 ASP A O 1
ATOM 605 N N . GLU A 1 79 ? 1.639 8.328 25.75 1 79.12 79 GLU A N 1
ATOM 606 C CA . GLU A 1 79 ? 1.974 8.039 24.359 1 79.12 79 GLU A CA 1
ATOM 607 C C . GLU A 1 79 ? 1.611 6.602 24 1 79.12 79 GLU A C 1
ATOM 609 O O . GLU A 1 79 ? 1.896 5.668 24.75 1 79.12 79 GLU A O 1
ATOM 614 N N . MET A 1 80 ? 0.779 6.48 22.969 1 88.56 80 MET A N 1
ATOM 615 C CA . MET A 1 80 ? 0.569 5.137 22.438 1 88.56 80 MET A CA 1
ATOM 616 C C . MET A 1 80 ? 1.899 4.457 22.141 1 88.56 80 MET A C 1
ATOM 618 O O . MET A 1 80 ? 2.814 5.09 21.609 1 88.56 80 MET A O 1
ATOM 622 N N . LYS A 1 81 ? 1.95 3.15 22.547 1 85.94 81 LYS A N 1
ATOM 623 C CA . LYS A 1 81 ? 3.207 2.43 22.375 1 85.94 81 LYS A CA 1
ATOM 624 C C . LYS A 1 81 ? 3.09 1.374 21.281 1 85.94 81 LYS A C 1
ATOM 626 O O . LYS A 1 81 ? 2.018 0.803 21.078 1 85.94 81 LYS A O 1
ATOM 631 N N . LEU A 1 82 ? 4.184 1.146 20.641 1 86.19 82 LEU A N 1
ATOM 632 C CA . LEU A 1 82 ? 4.293 0.035 19.703 1 86.19 82 LEU A CA 1
ATOM 633 C C . LEU A 1 82 ? 4.695 -1.248 20.422 1 86.19 82 LEU A C 1
ATOM 635 O O . LEU A 1 82 ? 5.816 -1.736 20.25 1 86.19 82 LEU A O 1
ATOM 639 N N . ASP A 1 83 ? 3.695 -1.812 21.203 1 82.56 83 ASP A N 1
ATOM 640 C CA . ASP A 1 83 ? 4.008 -2.947 22.078 1 82.56 83 ASP A CA 1
ATOM 641 C C . ASP A 1 83 ? 3.102 -4.137 21.766 1 82.56 83 ASP A C 1
ATOM 643 O O . ASP A 1 83 ? 2.873 -4.988 22.625 1 82.56 83 ASP A O 1
ATOM 647 N N . ALA A 1 84 ? 2.508 -4.145 20.609 1 78.25 84 ALA A N 1
ATOM 648 C CA . ALA A 1 84 ? 1.723 -5.262 20.078 1 78.25 84 ALA A CA 1
ATOM 649 C C . ALA A 1 84 ? 0.413 -5.418 20.844 1 78.25 84 ALA A C 1
ATOM 651 O O . ALA A 1 84 ? -0.332 -6.375 20.625 1 78.25 84 ALA A O 1
ATOM 652 N N . ARG A 1 85 ? 0.138 -4.488 21.906 1 83.88 85 ARG A N 1
ATOM 653 C CA . ARG A 1 85 ? -1.175 -4.523 22.531 1 83.88 85 ARG A CA 1
ATOM 654 C C . ARG A 1 85 ? -2.271 -4.129 21.547 1 83.88 85 ARG A C 1
ATOM 656 O O . ARG A 1 85 ? -2.023 -3.381 20.609 1 83.88 85 ARG A O 1
ATOM 663 N N . PRO A 1 86 ? -3.436 -4.578 21.812 1 86.56 86 PRO A N 1
ATOM 664 C CA . PRO A 1 86 ? -4.543 -4.188 20.938 1 86.56 86 PRO A CA 1
ATOM 665 C C . PRO A 1 86 ? -4.84 -2.689 21 1 86.56 86 PRO A C 1
ATOM 667 O O . PRO A 1 86 ? -4.672 -2.064 22.062 1 86.56 86 PRO A O 1
ATOM 670 N N . ALA A 1 87 ? -5.211 -2.15 19.906 1 90.81 87 ALA A N 1
ATOM 671 C CA . ALA A 1 87 ? -5.672 -0.769 19.781 1 90.81 87 ALA A CA 1
ATOM 672 C C . ALA A 1 87 ? -7.008 -0.697 19.047 1 90.81 87 ALA A C 1
ATOM 674 O O . ALA A 1 87 ? -7.363 -1.608 18.297 1 90.81 87 ALA A O 1
ATOM 675 N N . ILE A 1 88 ? -7.754 0.316 19.328 1 92 88 ILE A N 1
ATOM 676 C CA . ILE A 1 88 ? -9.055 0.508 18.703 1 92 88 ILE A CA 1
ATOM 677 C C . ILE A 1 88 ? -9.148 1.917 18.125 1 92 88 ILE A C 1
ATOM 679 O O . ILE A 1 88 ? -8.461 2.832 18.578 1 92 88 ILE A O 1
ATOM 683 N N . CYS A 1 89 ? -9.891 2.066 17.078 1 94.12 89 CYS A N 1
ATOM 684 C CA . CYS A 1 89 ? -10.219 3.352 16.469 1 94.12 89 CYS A CA 1
ATOM 685 C C . CYS A 1 89 ? -11.727 3.494 16.281 1 94.12 89 CYS A C 1
ATOM 687 O O . CYS A 1 89 ? -12.367 2.617 15.695 1 94.12 89 CYS A O 1
ATOM 689 N N . LYS A 1 90 ? -12.281 4.488 16.828 1 93.94 90 LYS A N 1
ATOM 690 C CA . LYS A 1 90 ? -13.688 4.832 16.625 1 93.94 90 LYS A CA 1
ATOM 691 C C . LYS A 1 90 ? -13.836 6.031 15.695 1 93.94 90 LYS A C 1
ATOM 693 O O . LYS A 1 90 ? -13.258 7.094 15.945 1 93.94 90 LYS A O 1
ATOM 698 N N . GLU A 1 91 ? -14.523 5.832 14.648 1 93.5 91 GLU A N 1
ATOM 699 C CA . GLU A 1 91 ? -14.734 6.895 13.664 1 93.5 91 GLU A CA 1
ATOM 700 C C . GLU A 1 91 ? -16.203 7.34 13.648 1 93.5 91 GLU A C 1
ATOM 702 O O . GLU A 1 91 ? -17.109 6.512 13.727 1 93.5 91 GLU A O 1
ATOM 707 N N . LYS A 1 92 ? -16.422 8.664 13.578 1 92.62 92 LYS A N 1
ATOM 708 C CA . LYS A 1 92 ? -17.766 9.227 13.531 1 92.62 92 LYS A CA 1
ATOM 709 C C . LYS A 1 92 ? -17.812 10.5 12.688 1 92.62 92 LYS A C 1
ATOM 711 O O . LYS A 1 92 ? -16.922 11.344 12.789 1 92.62 92 LYS A O 1
ATOM 716 N N . ILE A 1 93 ? -18.828 10.539 11.828 1 92.56 93 ILE A N 1
ATOM 717 C CA . ILE A 1 93 ? -19.109 11.828 11.188 1 92.56 93 ILE A CA 1
ATOM 718 C C . ILE A 1 93 ? -19.859 12.727 12.156 1 92.56 93 ILE A C 1
ATOM 720 O O . ILE A 1 93 ? -20.969 12.414 12.578 1 92.56 93 ILE A O 1
ATOM 724 N N . GLU A 1 94 ? -19.297 13.781 12.531 1 89.5 94 GLU A N 1
ATOM 725 C CA . GLU A 1 94 ? -19.891 14.609 13.578 1 89.5 94 GLU A CA 1
ATOM 726 C C . GLU A 1 94 ? -20.703 15.758 12.984 1 89.5 94 GLU A C 1
ATOM 728 O O . GLU A 1 94 ? -21.688 16.188 13.57 1 89.5 94 GLU A O 1
ATOM 733 N N . ASP A 1 95 ? -20.172 16.281 11.883 1 89 95 ASP A N 1
ATOM 734 C CA . ASP A 1 95 ? -20.828 17.469 11.344 1 89 95 ASP A CA 1
ATOM 735 C C . ASP A 1 95 ? -20.781 17.484 9.82 1 89 95 ASP A C 1
ATOM 737 O O . ASP A 1 95 ? -19.766 17.078 9.227 1 89 95 ASP A O 1
ATOM 741 N N . VAL A 1 96 ? -21.828 17.844 9.242 1 92.25 96 VAL A N 1
ATOM 742 C CA . VAL A 1 96 ? -21.938 18.078 7.805 1 92.25 96 VAL A CA 1
ATOM 743 C C . VAL A 1 96 ? -22.578 19.438 7.559 1 92.25 96 VAL A C 1
ATOM 745 O O . VAL A 1 96 ? -23.688 19.703 8.039 1 92.25 96 VAL A O 1
ATOM 748 N N . THR A 1 97 ? -21.844 20.219 6.871 1 92.94 97 THR A N 1
ATOM 749 C CA . THR A 1 97 ? -22.359 21.562 6.621 1 92.94 97 THR A CA 1
ATOM 750 C C . THR A 1 97 ? -22.297 21.906 5.137 1 92.94 97 THR A C 1
ATOM 752 O O . THR A 1 97 ? -21.312 21.578 4.465 1 92.94 97 THR A O 1
ATOM 755 N N . LEU A 1 98 ? -23.297 22.5 4.68 1 91.56 98 LEU A N 1
ATOM 756 C CA . LEU A 1 98 ? -23.328 23.031 3.32 1 91.56 98 LEU A CA 1
ATOM 757 C C . LEU A 1 98 ? -23.062 24.531 3.312 1 91.56 98 LEU A C 1
ATOM 759 O O . LEU A 1 98 ? -23.703 25.297 4.051 1 91.56 98 LEU A O 1
ATOM 763 N N . ARG A 1 99 ? -22.062 24.906 2.535 1 92.38 99 ARG A N 1
ATOM 764 C CA . ARG A 1 99 ? -21.734 26.328 2.445 1 92.38 99 ARG A CA 1
ATOM 765 C C . ARG A 1 99 ? -21.672 26.781 0.99 1 92.38 99 ARG A C 1
ATOM 767 O O . ARG A 1 99 ? -21.266 26 0.113 1 92.38 99 ARG A O 1
ATOM 774 N N . GLY A 1 100 ? -22.047 28.062 0.726 1 89.69 100 GLY A N 1
ATOM 775 C CA . GLY A 1 100 ? -21.906 28.641 -0.604 1 89.69 100 GLY A CA 1
ATOM 776 C C . GLY A 1 100 ? -23.234 28.938 -1.264 1 89.69 100 GLY A C 1
ATOM 777 O O . GLY A 1 100 ? -24.297 28.672 -0.693 1 89.69 100 GLY A O 1
ATOM 778 N N . LYS A 1 101 ? -23.062 29.531 -2.416 1 89.12 101 LYS A N 1
ATOM 779 C CA . LYS A 1 101 ? -24.25 29.906 -3.197 1 89.12 101 LYS A CA 1
ATOM 780 C C . LYS A 1 101 ? -24.844 28.688 -3.896 1 89.12 101 LYS A C 1
ATOM 782 O O . LYS A 1 101 ? -24.156 27.688 -4.117 1 89.12 101 LYS A O 1
ATOM 787 N N . GLU A 1 102 ? -26.125 28.906 -4.207 1 85.44 102 GLU A N 1
ATOM 788 C CA . GLU A 1 102 ? -26.812 27.828 -4.91 1 85.44 102 GLU A CA 1
ATOM 789 C C . GLU A 1 102 ? -26.078 27.438 -6.188 1 85.44 102 GLU A C 1
ATOM 791 O O . GLU A 1 102 ? -25.719 28.297 -6.992 1 85.44 102 GLU A O 1
ATOM 796 N N . GLY A 1 103 ? -25.797 26.297 -6.293 1 83.94 103 GLY A N 1
ATOM 797 C CA . GLY A 1 103 ? -25.109 25.812 -7.477 1 83.94 103 GLY A CA 1
ATOM 798 C C . GLY A 1 103 ? -23.609 25.719 -7.297 1 83.94 103 GLY A C 1
ATOM 799 O O . GLY A 1 103 ? -22.922 25.047 -8.078 1 83.94 103 GLY A O 1
ATOM 800 N N . GLU A 1 104 ? -23.062 26.469 -6.301 1 87.06 104 GLU A N 1
ATOM 801 C CA . GLU A 1 104 ? -21.625 26.469 -6.027 1 87.06 104 GLU A CA 1
ATOM 802 C C . GLU A 1 104 ? -21.328 26.016 -4.605 1 87.06 104 GLU A C 1
ATOM 804 O O . GLU A 1 104 ? -20.297 26.359 -4.035 1 87.06 104 GLU A O 1
ATOM 809 N N . GLU A 1 105 ? -22.281 25.297 -4.148 1 90.94 105 GLU A N 1
ATOM 810 C CA . GLU A 1 105 ? -22.172 24.891 -2.748 1 90.94 105 GLU A CA 1
ATOM 811 C C . GLU A 1 105 ? -21.047 23.891 -2.551 1 90.94 105 GLU A C 1
ATOM 813 O O . GLU A 1 105 ? -20.734 23.094 -3.451 1 90.94 105 GLU A O 1
ATOM 818 N N . LYS A 1 106 ? -20.5 23.984 -1.369 1 93.44 106 LYS A N 1
ATOM 819 C CA . LYS A 1 106 ? -19.516 23 -0.898 1 93.44 106 LYS A CA 1
ATOM 820 C C . LYS A 1 106 ? -20.016 22.281 0.352 1 93.44 106 LYS A C 1
ATOM 822 O O . LYS A 1 106 ? -20.672 22.891 1.202 1 93.44 106 LYS A O 1
ATOM 827 N N . VAL A 1 107 ? -19.766 21.031 0.359 1 94.69 107 VAL A N 1
ATOM 828 C CA . VAL A 1 107 ? -20.156 20.234 1.514 1 94.69 107 VAL A CA 1
ATOM 829 C C . VAL A 1 107 ? -18.953 19.984 2.408 1 94.69 107 VAL A C 1
ATOM 831 O O . VAL A 1 107 ? -17.984 19.328 1.991 1 94.69 107 VAL A O 1
ATOM 834 N N . PHE A 1 108 ? -19.062 20.5 3.602 1 94.94 108 PHE A N 1
ATOM 835 C CA . PHE A 1 108 ? -18.016 20.281 4.59 1 94.94 108 PHE A CA 1
ATOM 836 C C . PHE A 1 108 ? -18.375 19.109 5.5 1 94.94 108 PHE A C 1
ATOM 838 O O . PHE A 1 108 ? -19.453 19.094 6.102 1 94.94 108 PHE A O 1
ATOM 845 N N . VAL A 1 109 ? -17.484 18.156 5.578 1 95.88 109 VAL A N 1
ATOM 846 C CA . VAL A 1 109 ? -17.703 16.969 6.402 1 95.88 109 VAL A CA 1
ATOM 847 C C . VAL A 1 109 ? -16.562 16.828 7.418 1 95.88 109 VAL A C 1
ATOM 849 O O . VAL A 1 109 ? -15.391 16.734 7.043 1 95.88 109 VAL A O 1
ATOM 852 N N . ASP A 1 110 ? -16.938 16.875 8.703 1 96 110 ASP A N 1
ATOM 853 C CA . ASP A 1 110 ? -15.961 16.625 9.766 1 96 110 ASP A CA 1
ATOM 854 C C . ASP A 1 110 ? -16.031 15.18 10.25 1 96 110 ASP A C 1
ATOM 856 O O . ASP A 1 110 ? -17.062 14.742 10.773 1 96 110 ASP A O 1
ATOM 860 N N . VAL A 1 111 ? -14.953 14.492 10.07 1 95.88 111 VAL A N 1
ATOM 861 C CA . VAL A 1 111 ? -14.836 13.109 10.508 1 95.88 111 VAL A CA 1
ATOM 862 C C . VAL A 1 111 ? -13.938 13.031 11.742 1 95.88 111 VAL A C 1
ATOM 864 O O . VAL A 1 111 ? -12.766 13.398 11.688 1 95.88 111 VAL A O 1
ATOM 867 N N . TRP A 1 112 ? -14.5 12.539 12.812 1 96.06 112 TRP A N 1
ATOM 868 C CA . TRP A 1 112 ? -13.703 12.359 14.023 1 96.06 112 TRP A CA 1
ATOM 869 C C . TRP A 1 112 ? -13.219 10.914 14.141 1 96.06 112 TRP A C 1
ATOM 871 O O . TRP A 1 112 ? -13.992 9.977 13.953 1 96.06 112 TRP A O 1
ATOM 881 N N . ARG A 1 113 ? -11.977 10.773 14.375 1 96.56 113 ARG A N 1
ATOM 882 C CA . ARG A 1 113 ? -11.359 9.492 14.695 1 96.56 113 ARG A CA 1
ATOM 883 C C . ARG A 1 113 ? -10.688 9.531 16.062 1 96.56 113 ARG A C 1
ATOM 885 O O . ARG A 1 113 ? -9.898 10.438 16.344 1 96.56 113 ARG A O 1
ATOM 892 N N . LYS A 1 114 ? -11.023 8.555 16.891 1 95.81 114 LYS A N 1
ATOM 893 C CA . LYS A 1 114 ? -10.438 8.438 18.234 1 95.81 114 LYS A CA 1
ATOM 894 C C . LYS A 1 114 ? -9.711 7.102 18.391 1 95.81 114 LYS A C 1
ATOM 896 O O . LYS A 1 114 ? -10.258 6.047 18.062 1 95.81 114 LYS A O 1
ATOM 901 N N . TYR A 1 115 ? -8.484 7.195 18.812 1 96.06 115 TYR A N 1
ATOM 902 C CA . TYR A 1 115 ? -7.617 6.027 18.938 1 96.06 115 TYR A CA 1
ATOM 903 C C . TYR A 1 115 ? -7.297 5.75 20.406 1 96.06 115 TYR A C 1
ATOM 905 O O . TYR A 1 115 ? -7.035 6.676 21.172 1 96.06 115 TYR A O 1
ATOM 913 N N . GLY A 1 116 ? -7.32 4.496 20.781 1 93.94 116 GLY A N 1
ATOM 914 C CA . GLY A 1 116 ? -6.977 4.117 22.141 1 93.94 116 GLY A CA 1
ATOM 915 C C . GLY A 1 116 ? -6.387 2.721 22.25 1 93.94 116 GLY A C 1
ATOM 916 O O . GLY A 1 116 ? -6.672 1.861 21.406 1 93.94 116 GLY A O 1
ATOM 917 N N . THR A 1 117 ? -5.598 2.574 23.25 1 90.94 117 THR A N 1
ATOM 918 C CA . THR A 1 117 ? -5.051 1.257 23.562 1 90.94 117 THR A CA 1
ATOM 919 C C . THR A 1 117 ? -6.086 0.397 24.281 1 90.94 117 THR A C 1
ATOM 921 O O . THR A 1 117 ? -6.832 0.895 25.125 1 90.94 117 THR A O 1
ATOM 924 N N . GLY A 1 118 ? -6.117 -0.863 23.906 1 87.19 118 GLY A N 1
ATOM 925 C CA . GLY A 1 118 ? -7.074 -1.778 24.516 1 87.19 118 GLY A CA 1
ATOM 926 C C . GLY A 1 118 ? -8.25 -2.092 23.609 1 87.19 118 GLY A C 1
ATOM 927 O O . GLY A 1 118 ? -8.383 -1.51 22.531 1 87.19 118 GLY A O 1
ATOM 928 N N . HIS A 1 119 ? -9.109 -3.014 24.016 1 84.5 119 HIS A N 1
ATOM 929 C CA . HIS A 1 119 ? -10.195 -3.508 23.172 1 84.5 119 HIS A CA 1
ATOM 930 C C . HIS A 1 119 ? -11.516 -2.836 23.547 1 84.5 119 HIS A C 1
ATOM 932 O O . HIS A 1 119 ? -12.516 -2.992 22.828 1 84.5 119 HIS A O 1
ATOM 938 N N . GLU A 1 120 ? -11.539 -2.172 24.578 1 82.81 120 GLU A N 1
ATOM 939 C CA . GLU A 1 120 ? -12.805 -1.671 25.109 1 82.81 120 GLU A CA 1
ATOM 940 C C . GLU A 1 120 ? -13.234 -0.398 24.375 1 82.81 120 GLU A C 1
ATOM 942 O O . GLU A 1 120 ? -12.5 0.591 24.359 1 82.81 120 GLU A O 1
ATOM 947 N N . ILE A 1 121 ? -14.422 -0.456 23.766 1 83.38 121 ILE A N 1
ATOM 948 C CA . ILE A 1 121 ? -14.945 0.724 23.094 1 83.38 121 ILE A CA 1
ATOM 949 C C . ILE A 1 121 ? -16.125 1.292 23.891 1 83.38 121 ILE A C 1
ATOM 951 O O . ILE A 1 121 ? -16.219 2.506 24.078 1 83.38 121 ILE A O 1
ATOM 955 N N . GLU A 1 122 ? -16.922 0.412 24.391 1 85.38 122 GLU A N 1
ATOM 956 C CA . GLU A 1 122 ? -18.125 0.845 25.078 1 85.38 122 GLU A CA 1
ATOM 957 C C . GLU A 1 122 ? -17.781 1.555 26.391 1 85.38 122 GLU A C 1
ATOM 959 O O . GLU A 1 122 ? -17.062 1.015 27.219 1 85.38 122 GLU A O 1
ATOM 964 N N . GLY A 1 123 ? -18.266 2.654 26.562 1 87.06 123 GLY A N 1
ATOM 965 C CA . GLY A 1 123 ? -18.109 3.414 27.797 1 87.06 123 GLY A CA 1
ATOM 966 C C . GLY A 1 123 ? -16.781 4.152 27.875 1 87.06 123 GLY A C 1
ATOM 967 O O . GLY A 1 123 ? -16.516 4.852 28.859 1 87.06 123 GLY A O 1
ATOM 968 N N . ARG A 1 124 ? -16 4.004 26.828 1 88.38 124 ARG A N 1
ATOM 969 C CA . ARG A 1 124 ? -14.703 4.668 26.844 1 88.38 124 ARG A CA 1
ATOM 970 C C . ARG A 1 124 ? -14.859 6.18 26.719 1 88.38 124 ARG A C 1
ATOM 972 O O . ARG A 1 124 ? -15.562 6.668 25.844 1 88.38 124 ARG A O 1
ATOM 979 N N . THR A 1 125 ? -14.203 6.863 27.594 1 88.06 125 THR A N 1
ATOM 980 C CA . THR A 1 125 ? -14.289 8.32 27.562 1 88.06 125 THR A CA 1
ATOM 981 C C . THR A 1 125 ? -12.922 8.938 27.281 1 88.06 125 THR A C 1
ATOM 983 O O . THR A 1 125 ? -12.828 10.109 26.922 1 88.06 125 THR A O 1
ATOM 986 N N . GLU A 1 126 ? -11.906 8.125 27.547 1 90.81 126 GLU A N 1
ATOM 987 C CA . GLU A 1 126 ? -10.555 8.641 27.344 1 90.81 126 GLU A CA 1
ATOM 988 C C . GLU A 1 126 ? -9.891 7.992 26.125 1 90.81 126 GLU A C 1
ATOM 990 O O . GLU A 1 126 ? -9.992 6.777 25.938 1 90.81 126 GLU A O 1
ATOM 995 N N . TRP A 1 127 ? -9.312 8.844 25.312 1 93.94 127 TRP A N 1
ATOM 996 C CA . TRP A 1 127 ? -8.633 8.398 24.109 1 93.94 127 TRP A CA 1
ATOM 997 C C . TRP A 1 127 ? -7.199 8.914 24.062 1 93.94 127 TRP A C 1
ATOM 999 O O . TRP A 1 127 ? -6.898 9.977 24.609 1 93.94 127 TRP A O 1
ATOM 1009 N N . ASP A 1 128 ? -6.316 8.141 23.469 1 95.12 128 ASP A N 1
ATOM 1010 C CA . ASP A 1 128 ? -4.906 8.508 23.375 1 95.12 128 ASP A CA 1
ATOM 1011 C C . ASP A 1 128 ? -4.688 9.562 22.297 1 95.12 128 ASP A C 1
ATOM 1013 O O . ASP A 1 128 ? -3.861 10.461 22.453 1 95.12 128 ASP A O 1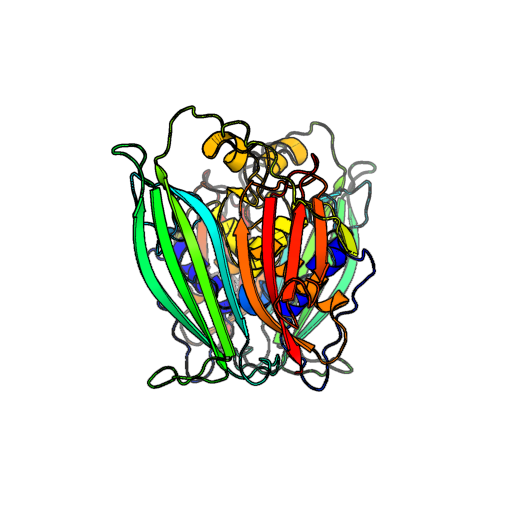
ATOM 1017 N N . ILE A 1 129 ? -5.379 9.438 21.188 1 97.25 129 ILE A N 1
ATOM 1018 C CA . ILE A 1 129 ? -5.316 10.383 20.078 1 97.25 129 ILE A CA 1
ATOM 1019 C C . ILE A 1 129 ? -6.73 10.68 19.578 1 97.25 129 ILE A C 1
ATOM 1021 O O . ILE A 1 129 ? -7.547 9.773 19.422 1 97.25 129 ILE A O 1
ATOM 1025 N N . GLU A 1 130 ? -7.059 11.922 19.422 1 97.19 130 GLU A N 1
ATOM 1026 C CA . GLU A 1 130 ? -8.289 12.359 18.766 1 97.19 130 GLU A CA 1
ATOM 1027 C C . GLU A 1 130 ? -7.984 13.211 17.531 1 97.19 130 GLU A C 1
ATOM 1029 O O . GLU A 1 130 ? -7.184 14.141 17.594 1 97.19 130 GLU A O 1
ATOM 1034 N N . GLU A 1 131 ? -8.609 12.836 16.453 1 98 131 GLU A N 1
ATOM 1035 C CA . GLU A 1 131 ? -8.352 13.523 15.188 1 98 131 GLU A CA 1
ATOM 1036 C C . GLU A 1 131 ? -9.656 13.961 14.523 1 98 131 GLU A C 1
ATOM 1038 O O . GLU A 1 131 ? -10.594 13.164 14.406 1 98 131 GLU A O 1
ATOM 1043 N N . ARG A 1 132 ? -9.719 15.203 14.172 1 97.94 132 ARG A N 1
ATOM 1044 C CA . ARG A 1 132 ? -10.766 15.68 13.281 1 97.94 132 ARG A CA 1
ATOM 1045 C C . ARG A 1 132 ? -10.227 15.93 11.875 1 97.94 132 ARG A C 1
ATOM 1047 O O . ARG A 1 132 ? -9.25 16.656 11.703 1 97.94 132 ARG A O 1
ATOM 1054 N N . ARG A 1 133 ? -10.781 15.25 10.93 1 97.44 133 ARG A N 1
ATOM 1055 C CA . ARG A 1 133 ? -10.508 15.492 9.523 1 97.44 133 ARG A CA 1
ATOM 1056 C C . ARG A 1 133 ? -11.625 16.297 8.875 1 97.44 133 ARG A C 1
ATOM 1058 O O . ARG A 1 133 ? -12.797 15.945 8.984 1 97.44 133 ARG A O 1
ATOM 1065 N N . THR A 1 134 ? -11.273 17.375 8.305 1 96.81 134 THR A N 1
ATOM 1066 C CA . THR A 1 134 ? -12.25 18.172 7.559 1 96.81 134 THR A CA 1
ATOM 1067 C C . THR A 1 134 ? -12.117 17.922 6.059 1 96.81 134 THR A C 1
ATOM 1069 O O . THR A 1 134 ? -11.094 18.266 5.461 1 96.81 134 THR A O 1
ATOM 1072 N N . LEU A 1 135 ? -13.148 17.328 5.504 1 95.81 135 LEU A N 1
ATOM 1073 C CA . LEU A 1 135 ? -13.227 17.078 4.066 1 95.81 135 LEU A CA 1
ATOM 1074 C C . LEU A 1 135 ? -14.227 18.031 3.408 1 95.81 135 LEU A C 1
ATOM 1076 O O . LEU A 1 135 ? -15.273 18.344 3.986 1 95.81 135 LEU A O 1
ATOM 1080 N N . VAL A 1 136 ? -13.914 18.469 2.262 1 94.94 136 VAL A N 1
ATOM 1081 C CA . VAL A 1 136 ? -14.812 19.328 1.492 1 94.94 136 VAL A CA 1
ATOM 1082 C C . VAL A 1 136 ? -15.141 18.672 0.157 1 94.94 136 VAL A C 1
ATOM 1084 O O . VAL A 1 136 ? -14.242 18.203 -0.553 1 94.94 136 VAL A O 1
ATOM 1087 N N . PHE A 1 137 ? -16.344 18.594 -0.116 1 93.06 137 PHE A N 1
ATOM 1088 C CA . PHE A 1 137 ? -16.828 18.016 -1.37 1 93.06 137 PHE A CA 1
ATOM 1089 C C . PHE A 1 137 ? -17.453 19.109 -2.246 1 93.06 137 PHE A C 1
ATOM 1091 O O . PHE A 1 137 ? -18.203 19.953 -1.757 1 93.06 137 PHE A O 1
ATOM 1098 N N . MET A 1 138 ? -17.109 19.078 -3.467 1 90.88 138 MET A N 1
ATOM 1099 C CA . MET A 1 138 ? -17.578 20.078 -4.43 1 90.88 138 MET A CA 1
ATOM 1100 C C . MET A 1 138 ? -18.141 19.406 -5.676 1 90.88 138 MET A C 1
ATOM 1102 O O . MET A 1 138 ? -17.906 18.219 -5.91 1 90.88 138 MET A O 1
ATOM 1106 N N . ARG A 1 139 ? -18.875 20.188 -6.383 1 86.06 139 ARG A N 1
ATOM 1107 C CA . ARG A 1 139 ? -19.422 19.703 -7.641 1 86.06 139 ARG A CA 1
ATOM 1108 C C . ARG A 1 139 ? -18.344 19.594 -8.711 1 86.06 139 ARG A C 1
ATOM 1110 O O . ARG A 1 139 ? -17.359 20.312 -8.68 1 86.06 139 ARG A O 1
ATOM 1117 N N . ASP A 1 140 ? -18.578 18.547 -9.562 1 74.69 140 ASP A N 1
ATOM 1118 C CA . ASP A 1 140 ? -17.672 18.406 -10.695 1 74.69 140 ASP A CA 1
ATOM 1119 C C . ASP A 1 140 ? -17.766 19.609 -11.641 1 74.69 140 ASP A C 1
ATOM 1121 O O . ASP A 1 140 ? -18.875 20.016 -12.008 1 74.69 140 ASP A O 1
ATOM 1125 N N . GLU A 1 141 ? -17.094 20.656 -11.531 1 61.34 141 GLU A N 1
ATOM 1126 C CA . GLU A 1 141 ? -17.203 21.734 -12.5 1 61.34 141 GLU A CA 1
ATOM 1127 C C . GLU A 1 141 ? -16.484 21.391 -13.805 1 61.34 141 GLU A C 1
ATOM 1129 O O . GLU A 1 141 ? -15.32 21 -13.781 1 61.34 141 GLU A O 1
ATOM 1134 N N . GLU A 1 142 ? -17.219 21 -14.773 1 50.03 142 GLU A N 1
ATOM 1135 C CA . GLU A 1 142 ? -16.672 20.922 -16.125 1 50.03 142 GLU A CA 1
ATOM 1136 C C . GLU A 1 142 ? -15.812 22.141 -16.438 1 50.03 142 GLU A C 1
ATOM 1138 O O . GLU A 1 142 ? -16.234 23.281 -16.234 1 50.03 142 GLU A O 1
ATOM 1143 N N . GLY A 1 143 ? -14.453 22.109 -16.781 1 47.84 143 GLY A N 1
ATOM 1144 C CA . GLY A 1 143 ? -13.594 23.141 -17.359 1 47.84 143 GLY A CA 1
ATOM 1145 C C . GLY A 1 143 ? -12.984 24.062 -16.312 1 47.84 143 GLY A C 1
ATOM 1146 O O . GLY A 1 143 ? -12.445 25.109 -16.656 1 47.84 143 GLY A O 1
ATOM 1147 N N . SER A 1 144 ? -13.477 24.078 -15.18 1 44.88 144 SER A N 1
ATOM 1148 C CA . SER A 1 144 ? -12.898 25.156 -14.391 1 44.88 144 SER A CA 1
ATOM 1149 C C . SER A 1 144 ? -11.469 24.844 -13.984 1 44.88 144 SER A C 1
ATOM 1151 O O . SER A 1 144 ? -11.219 23.875 -13.273 1 44.88 144 SER A O 1
ATOM 1153 N N . ALA A 1 145 ? -10.562 25.156 -14.844 1 45.62 145 ALA A N 1
ATOM 1154 C CA . ALA A 1 145 ? -9.148 25.234 -14.469 1 45.62 145 ALA A CA 1
ATOM 1155 C C . ALA A 1 145 ? -8.984 25.766 -13.047 1 45.62 145 ALA A C 1
ATOM 1157 O O . ALA A 1 145 ? -9.68 26.703 -12.641 1 45.62 145 ALA A O 1
ATOM 1158 N N . SER A 1 146 ? -8.516 24.891 -12.117 1 50.31 146 SER A N 1
ATOM 1159 C CA . SER A 1 146 ? -8.188 25.406 -10.789 1 50.31 146 SER A CA 1
ATOM 1160 C C . SER A 1 146 ? -7.77 26.859 -10.844 1 50.31 146 SER A C 1
ATOM 1162 O O . SER A 1 146 ? -6.945 27.25 -11.68 1 50.31 146 SER A O 1
ATOM 1164 N N . SER A 1 147 ? -8.547 27.797 -10.625 1 48.31 147 SER A N 1
ATOM 1165 C CA . SER A 1 147 ? -8.172 29.203 -10.578 1 48.31 147 SER A CA 1
ATOM 1166 C C . SER A 1 147 ? -6.785 29.391 -9.969 1 48.31 147 SER A C 1
ATOM 1168 O O . SER A 1 147 ? -6.387 28.625 -9.086 1 48.31 147 SER A O 1
ATOM 1170 N N . PRO A 1 148 ? -5.922 30.078 -10.797 1 51.62 148 PRO A N 1
ATOM 1171 C CA . PRO A 1 148 ? -4.613 30.406 -10.227 1 51.62 148 PRO A CA 1
ATOM 1172 C C . PRO A 1 148 ? -4.707 30.875 -8.781 1 51.62 148 PRO A C 1
ATOM 1174 O O . PRO A 1 148 ? -5.48 31.797 -8.477 1 51.62 148 PRO A O 1
ATOM 1177 N N . SER A 1 149 ? -4.621 30 -7.883 1 56.59 149 SER A N 1
ATOM 1178 C CA . SER A 1 149 ? -4.672 30.328 -6.461 1 56.59 149 SER A CA 1
ATOM 1179 C C . SER A 1 149 ? -3.658 31.406 -6.102 1 56.59 149 SER A C 1
ATOM 1181 O O . SER A 1 149 ? -2.527 31.391 -6.598 1 56.59 149 SER A O 1
ATOM 1183 N N . ARG A 1 150 ? -4.129 32.625 -5.66 1 66.94 150 ARG A N 1
ATOM 1184 C CA . ARG A 1 150 ? -3.25 33.625 -5.066 1 66.94 150 ARG A CA 1
ATOM 1185 C C . ARG A 1 150 ? -2.221 32.969 -4.148 1 66.94 150 ARG A C 1
ATOM 1187 O O . ARG A 1 150 ? -2.549 32.062 -3.383 1 66.94 150 ARG A O 1
ATOM 1194 N N . LEU A 1 151 ? -1.003 33.281 -4.492 1 79.31 151 LEU A N 1
ATOM 1195 C CA . LEU A 1 151 ? 0.09 32.844 -3.643 1 79.31 151 LEU A CA 1
ATOM 1196 C C . LEU A 1 151 ? -0.047 33.406 -2.232 1 79.31 151 LEU A C 1
ATOM 1198 O O . LEU A 1 151 ? 0.059 34.594 -2.031 1 79.31 151 LEU A O 1
ATOM 1202 N N . LEU A 1 152 ? -0.477 32.625 -1.276 1 87.12 152 LEU A N 1
ATOM 1203 C CA . LEU A 1 152 ? -0.547 33 0.132 1 87.12 152 LEU A CA 1
ATOM 1204 C C . LEU A 1 152 ? 0.81 32.844 0.807 1 87.12 152 LEU A C 1
ATOM 1206 O O . LEU A 1 152 ? 1.399 31.766 0.763 1 87.12 152 LEU A O 1
ATOM 1210 N N . LYS A 1 153 ? 1.319 33.969 1.321 1 89.25 153 LYS A N 1
ATOM 1211 C CA . LYS A 1 153 ? 2.602 33.906 2.018 1 89.25 153 LYS A CA 1
ATOM 1212 C C . LYS A 1 153 ? 2.414 34.031 3.525 1 89.25 153 LYS A C 1
ATOM 1214 O O . LYS A 1 153 ? 1.54 34.781 3.99 1 89.25 153 LYS A O 1
ATOM 1219 N N . TYR A 1 154 ? 3.227 33.281 4.223 1 90.12 154 TYR A N 1
ATOM 1220 C CA . TYR A 1 154 ? 3.252 33.5 5.668 1 90.12 154 TYR A CA 1
ATOM 1221 C C . TYR A 1 154 ? 3.969 34.781 6.016 1 90.12 154 TYR A C 1
ATOM 1223 O O . TYR A 1 154 ? 5.031 35.094 5.461 1 90.12 154 TYR A O 1
ATOM 1231 N N . PRO A 1 155 ? 3.455 35.531 6.883 1 88.25 155 PRO A N 1
ATOM 1232 C CA . PRO A 1 155 ? 3.939 36.906 7.094 1 88.25 155 PRO A CA 1
ATOM 1233 C C . PRO A 1 155 ? 5.293 36.938 7.797 1 88.25 155 PRO A C 1
ATOM 1235 O O . PRO A 1 155 ? 6.051 37.906 7.621 1 88.25 155 PRO A O 1
ATOM 1238 N N . GLN A 1 156 ? 5.66 36.062 8.617 1 90.94 156 GLN A N 1
ATOM 1239 C CA . GLN A 1 156 ? 6.891 36.062 9.406 1 90.94 156 GLN A CA 1
ATOM 1240 C C . GLN A 1 156 ? 7.898 35.062 8.859 1 90.94 156 GLN A C 1
ATOM 1242 O O . GLN A 1 156 ? 7.516 34 8.305 1 90.94 156 GLN A O 1
ATOM 1247 N N . PRO A 1 157 ? 9.172 35.406 9.039 1 93.75 157 PRO A N 1
ATOM 1248 C CA . PRO A 1 157 ? 10.18 34.406 8.648 1 93.75 157 PRO A CA 1
ATOM 1249 C C . PRO A 1 157 ? 10.211 33.188 9.57 1 93.75 157 PRO A C 1
ATOM 1251 O O . PRO A 1 157 ? 9.945 33.312 10.766 1 93.75 157 PRO A O 1
ATOM 1254 N N . PRO A 1 158 ? 10.539 32.062 8.984 1 96.25 158 PRO A N 1
ATOM 1255 C CA . PRO A 1 158 ? 10.664 30.875 9.836 1 96.25 158 PRO A CA 1
ATOM 1256 C C . PRO A 1 158 ? 11.938 30.891 10.68 1 96.25 158 PRO A C 1
ATOM 1258 O O . PRO A 1 158 ? 12.922 31.531 10.312 1 96.25 158 PRO A O 1
ATOM 1261 N N . SER A 1 159 ? 11.906 30.25 11.812 1 94.81 159 SER A N 1
ATOM 1262 C CA . SER A 1 159 ? 13.102 30.016 12.617 1 94.81 159 SER A CA 1
ATOM 1263 C C . SER A 1 159 ? 13.867 28.781 12.117 1 94.81 159 SER A C 1
ATOM 1265 O O . SER A 1 159 ? 15.062 28.656 12.383 1 94.81 159 SER A O 1
ATOM 1267 N N . TYR A 1 160 ? 13.211 27.891 11.461 1 97.25 160 TYR A N 1
ATOM 1268 C CA . TYR A 1 160 ? 13.805 26.688 10.867 1 97.25 160 TYR A CA 1
ATOM 1269 C C . TYR A 1 160 ? 13.078 26.312 9.586 1 97.25 160 TYR A C 1
ATOM 1271 O O . TYR A 1 160 ? 11.867 26.484 9.469 1 97.25 160 TYR A O 1
ATOM 1279 N N . SER A 1 161 ? 13.867 25.859 8.641 1 97.75 161 SER A N 1
ATOM 1280 C CA . SER A 1 161 ? 13.297 25.422 7.367 1 97.75 161 SER A CA 1
ATOM 1281 C C . SER A 1 161 ? 14.039 24.203 6.824 1 97.75 161 SER A C 1
ATOM 1283 O O . SER A 1 161 ? 15.258 24.109 6.945 1 97.75 161 SER A O 1
ATOM 1285 N N . ILE A 1 162 ? 13.297 23.312 6.238 1 97.75 162 ILE A N 1
ATOM 1286 C CA . ILE A 1 162 ? 13.891 22.172 5.547 1 97.75 162 ILE A CA 1
ATOM 1287 C C . ILE A 1 162 ? 13.156 21.938 4.227 1 97.75 162 ILE A C 1
ATOM 1289 O O . ILE A 1 162 ? 11.93 22.031 4.164 1 97.75 162 ILE A O 1
ATOM 1293 N N . SER A 1 163 ? 13.914 21.672 3.186 1 97.25 163 SER A N 1
ATOM 1294 C CA . SER A 1 163 ? 13.344 21.438 1.862 1 97.25 163 SER A CA 1
ATOM 1295 C C . SER A 1 163 ? 13.359 19.953 1.51 1 97.25 163 SER A C 1
ATOM 1297 O O . SER A 1 163 ? 14.266 19.234 1.911 1 97.25 163 SER A O 1
ATOM 1299 N N . LEU A 1 164 ? 12.367 19.562 0.795 1 97.56 164 LEU A N 1
ATOM 1300 C CA . LEU A 1 164 ? 12.266 18.188 0.32 1 97.56 164 LEU A CA 1
ATOM 1301 C C . LEU A 1 164 ? 11.523 18.125 -1.01 1 97.56 164 LEU A C 1
ATOM 1303 O O . LEU A 1 164 ? 10.836 19.078 -1.387 1 97.56 164 LEU A O 1
ATOM 1307 N N . THR A 1 165 ? 11.672 17.047 -1.758 1 97.88 165 THR A N 1
ATOM 1308 C CA . THR A 1 165 ? 11.008 16.781 -3.029 1 97.88 165 THR A CA 1
ATOM 1309 C C . THR A 1 165 ? 10.453 15.367 -3.08 1 97.88 165 THR A C 1
ATOM 1311 O O . THR A 1 165 ? 11.195 14.422 -3.352 1 97.88 165 THR A O 1
ATOM 1314 N N . PRO A 1 166 ? 9.141 15.234 -2.785 1 97.94 166 PRO A N 1
ATOM 1315 C CA . PRO A 1 166 ? 8.57 13.883 -2.84 1 97.94 166 PRO A CA 1
ATOM 1316 C C . PRO A 1 166 ? 8.57 13.305 -4.254 1 97.94 166 PRO A C 1
ATOM 1318 O O . PRO A 1 166 ? 8.258 14.008 -5.215 1 97.94 166 PRO A O 1
ATOM 1321 N N . SER A 1 167 ? 8.984 12.086 -4.379 1 97.31 167 SER A N 1
ATOM 1322 C CA . SER A 1 167 ? 8.898 11.344 -5.633 1 97.31 167 SER A CA 1
ATOM 1323 C C . SER A 1 167 ? 7.613 10.523 -5.699 1 97.31 167 SER A C 1
ATOM 1325 O O . SER A 1 167 ? 6.926 10.359 -4.691 1 97.31 167 SER A O 1
ATOM 1327 N N . PRO A 1 168 ? 7.289 10.016 -6.91 1 97.81 168 PRO A N 1
ATOM 1328 C CA . PRO A 1 168 ? 6.125 9.141 -7.016 1 97.81 168 PRO A CA 1
ATOM 1329 C C . PRO A 1 168 ? 6.207 7.93 -6.082 1 97.81 168 PRO A C 1
ATOM 1331 O O . PRO A 1 168 ? 5.184 7.469 -5.57 1 97.81 168 PRO A O 1
ATOM 1334 N N . ILE A 1 169 ? 7.414 7.469 -5.797 1 97.5 169 ILE A N 1
ATOM 1335 C CA . ILE A 1 169 ? 7.574 6.305 -4.938 1 97.5 169 ILE A CA 1
ATOM 1336 C C . ILE A 1 169 ? 7.227 6.672 -3.498 1 97.5 169 ILE A C 1
ATOM 1338 O O . ILE A 1 169 ? 6.609 5.883 -2.779 1 97.5 169 ILE A O 1
ATOM 1342 N N . HIS A 1 170 ? 7.566 7.891 -3.061 1 97.75 170 HIS A N 1
ATOM 1343 C CA . HIS A 1 170 ? 7.168 8.344 -1.735 1 97.75 170 HIS A CA 1
ATOM 1344 C C . HIS A 1 170 ? 5.648 8.367 -1.593 1 97.75 170 HIS A C 1
ATOM 1346 O O . HIS A 1 170 ? 5.113 7.93 -0.571 1 97.75 170 HIS A O 1
ATOM 1352 N N . LEU A 1 171 ? 5.004 8.906 -2.633 1 98.44 171 LEU A N 1
ATOM 1353 C CA . LEU A 1 171 ? 3.549 9 -2.592 1 98.44 171 LEU A CA 1
ATOM 1354 C C . LEU A 1 171 ? 2.912 7.613 -2.607 1 98.44 171 LEU A C 1
ATOM 1356 O O . LEU A 1 171 ? 1.948 7.359 -1.883 1 98.44 171 LEU A O 1
ATOM 1360 N N . PHE A 1 172 ? 3.482 6.699 -3.389 1 98.06 172 PHE A N 1
ATOM 1361 C CA . PHE A 1 172 ? 2.967 5.336 -3.402 1 98.06 172 PHE A CA 1
ATOM 1362 C C . PHE A 1 172 ? 3.109 4.688 -2.029 1 98.06 172 PHE A C 1
ATOM 1364 O O . PHE A 1 172 ? 2.178 4.043 -1.541 1 98.06 172 PHE A O 1
ATOM 1371 N N . HIS A 1 173 ? 4.277 4.836 -1.448 1 98 173 HIS A N 1
ATOM 1372 C CA . HIS A 1 173 ? 4.508 4.215 -0.148 1 98 173 HIS A CA 1
ATOM 1373 C C . HIS A 1 173 ? 3.52 4.73 0.892 1 98 173 HIS A C 1
ATOM 1375 O O . HIS A 1 173 ? 3.012 3.959 1.708 1 98 173 HIS A O 1
ATOM 1381 N N . PHE A 1 174 ? 3.238 6.008 0.875 1 98.5 174 PHE A N 1
ATOM 1382 C CA . PHE A 1 174 ? 2.264 6.52 1.831 1 98.5 174 PHE A CA 1
ATOM 1383 C C . PHE A 1 174 ? 0.869 5.992 1.514 1 98.5 174 PHE A C 1
ATOM 1385 O O . PHE A 1 174 ? 0.111 5.641 2.42 1 98.5 174 PHE A O 1
ATOM 1392 N N . SER A 1 175 ? 0.487 5.984 0.186 1 98.31 175 SER A N 1
ATOM 1393 C CA . SER A 1 175 ? -0.78 5.383 -0.216 1 98.31 175 SER A CA 1
ATOM 1394 C C . SER A 1 175 ? -0.877 3.934 0.254 1 98.31 175 SER A C 1
ATOM 1396 O O . SER A 1 175 ? -1.93 3.498 0.724 1 98.31 175 SER A O 1
ATOM 1398 N N . ALA A 1 176 ? 0.238 3.227 0.106 1 97.81 176 ALA A N 1
ATOM 1399 C CA . ALA A 1 176 ? 0.279 1.817 0.49 1 97.81 176 ALA A CA 1
ATOM 1400 C C . ALA A 1 176 ? 0.087 1.652 1.995 1 97.81 176 ALA A C 1
ATOM 1402 O O . ALA A 1 176 ? -0.748 0.859 2.438 1 97.81 176 ALA A O 1
ATOM 1403 N N . LEU A 1 177 ? 0.79 2.465 2.752 1 97.69 177 LEU A N 1
ATOM 1404 C CA . LEU A 1 177 ? 0.747 2.355 4.207 1 97.69 177 LEU A CA 1
ATOM 1405 C C . LEU A 1 177 ? -0.622 2.762 4.742 1 97.69 177 LEU A C 1
ATOM 1407 O O . LEU A 1 177 ? -1.092 2.209 5.738 1 97.69 177 LEU A O 1
ATOM 1411 N N . SER A 1 178 ? -1.255 3.74 4.113 1 97.38 178 SER A N 1
ATOM 1412 C CA . SER A 1 178 ? -2.58 4.184 4.535 1 97.38 178 SER A CA 1
ATOM 1413 C C . SER A 1 178 ? -3.678 3.387 3.836 1 97.38 178 SER A C 1
ATOM 1415 O O . SER A 1 178 ? -4.863 3.621 4.07 1 97.38 178 SER A O 1
ATOM 1417 N N . PHE A 1 179 ? -3.23 2.477 2.912 1 97.12 179 PHE A N 1
ATOM 1418 C CA . PHE A 1 179 ? -4.129 1.646 2.121 1 97.12 179 PHE A CA 1
ATOM 1419 C C . PHE A 1 179 ? -5.168 2.502 1.407 1 97.12 179 PHE A C 1
ATOM 1421 O O . PHE A 1 179 ? -6.348 2.141 1.351 1 97.12 179 PHE A O 1
ATOM 1428 N N . ASN A 1 180 ? -4.758 3.697 0.963 1 96 180 ASN A N 1
ATOM 1429 C CA . ASN A 1 180 ? -5.562 4.676 0.238 1 96 180 ASN A CA 1
ATOM 1430 C C . ASN A 1 180 ? -5.434 4.496 -1.272 1 96 180 ASN A C 1
ATOM 1432 O O . ASN A 1 180 ? -4.426 4.887 -1.863 1 96 180 ASN A O 1
ATOM 1436 N N . ALA A 1 181 ? -6.484 4.062 -1.888 1 96.81 181 ALA A N 1
ATOM 1437 C CA . ALA A 1 181 ? -6.438 3.725 -3.309 1 96.81 181 ALA A CA 1
ATOM 1438 C C . ALA A 1 181 ? -6.891 4.902 -4.168 1 96.81 181 ALA A C 1
ATOM 1440 O O . ALA A 1 181 ? -7.23 4.727 -5.34 1 96.81 181 ALA A O 1
ATOM 1441 N N . HIS A 1 182 ? -6.945 6.121 -3.617 1 96.12 182 HIS A N 1
ATOM 1442 C CA . HIS A 1 182 ? -7.355 7.281 -4.402 1 96.12 182 HIS A CA 1
ATOM 1443 C C . HIS A 1 182 ? -6.352 7.57 -5.516 1 96.12 182 HIS A C 1
ATOM 1445 O O . HIS A 1 182 ? -5.211 7.953 -5.246 1 96.12 182 HIS A O 1
ATOM 1451 N N . SER A 1 183 ? -6.785 7.562 -6.734 1 96.62 183 SER A N 1
ATOM 1452 C CA . SER A 1 183 ? -5.957 7.488 -7.934 1 96.62 183 SER A CA 1
ATOM 1453 C C . SER A 1 183 ? -5.141 8.758 -8.117 1 96.62 183 SER A C 1
ATOM 1455 O O . SER A 1 183 ? -4.066 8.734 -8.727 1 96.62 183 SER A O 1
ATOM 1457 N N . ILE A 1 184 ? -5.516 9.852 -7.586 1 96.06 184 ILE A N 1
ATOM 1458 C CA . ILE A 1 184 ? -4.852 11.133 -7.816 1 96.06 184 ILE A CA 1
ATOM 1459 C C . ILE A 1 184 ? -3.449 11.102 -7.215 1 96.06 184 ILE A C 1
ATOM 1461 O O . ILE A 1 184 ? -2.617 11.961 -7.512 1 96.06 184 ILE A O 1
ATOM 1465 N N . HIS A 1 185 ? -3.182 10.039 -6.379 1 97.81 185 HIS A N 1
ATOM 1466 C CA . HIS A 1 185 ? -1.919 10.016 -5.648 1 97.81 185 HIS A CA 1
ATOM 1467 C C . HIS A 1 185 ? -0.908 9.102 -6.336 1 97.81 185 HIS A C 1
ATOM 1469 O O . HIS A 1 185 ? 0.285 9.148 -6.031 1 97.81 185 HIS A O 1
ATOM 1475 N N . PHE A 1 186 ? -1.371 8.234 -7.328 1 97.19 186 PHE A N 1
ATOM 1476 C CA . PHE A 1 186 ? -0.387 7.281 -7.832 1 97.19 186 PHE A CA 1
ATOM 1477 C C . PHE A 1 186 ? -0.63 6.984 -9.305 1 97.19 186 PHE A C 1
ATOM 1479 O O . PHE A 1 186 ? 0.185 6.324 -9.953 1 97.19 186 PHE A O 1
ATOM 1486 N N . ASP A 1 187 ? -1.686 7.484 -9.914 1 97.31 187 ASP A N 1
ATOM 1487 C CA . ASP A 1 187 ? -1.991 7.355 -11.336 1 97.31 187 ASP A CA 1
ATOM 1488 C C . ASP A 1 187 ? -1.91 8.711 -12.039 1 97.31 187 ASP A C 1
ATOM 1490 O O . ASP A 1 187 ? -2.875 9.477 -12.031 1 97.31 187 ASP A O 1
ATOM 1494 N N . PRO A 1 188 ? -0.79 8.93 -12.703 1 97.12 188 PRO A N 1
ATOM 1495 C CA . PRO A 1 188 ? -0.61 10.258 -13.305 1 97.12 188 PRO A CA 1
ATOM 1496 C C . PRO A 1 188 ? -1.624 10.547 -14.406 1 97.12 188 PRO A C 1
ATOM 1498 O O . PRO A 1 188 ? -2.027 11.695 -14.594 1 97.12 188 PRO A O 1
ATOM 1501 N N . GLN A 1 189 ? -1.981 9.539 -15.109 1 95.44 189 GLN A N 1
ATOM 1502 C CA . GLN A 1 189 ? -2.967 9.719 -16.172 1 95.44 189 GLN A CA 1
ATOM 1503 C C . GLN A 1 189 ? -4.316 10.141 -15.594 1 95.44 189 GLN A C 1
ATOM 1505 O O . GLN A 1 189 ? -4.938 11.094 -16.078 1 95.44 189 GLN A O 1
ATOM 1510 N N . PHE A 1 190 ? -4.742 9.523 -14.578 1 94.69 190 PHE A N 1
ATOM 1511 C CA . PHE A 1 190 ? -6 9.867 -13.938 1 94.69 190 PHE A CA 1
ATOM 1512 C C . PHE A 1 190 ? -5.938 11.273 -13.344 1 94.69 190 PHE A C 1
ATOM 1514 O O . PHE A 1 190 ? -6.848 12.078 -13.547 1 94.69 190 PHE A O 1
ATOM 1521 N N . ALA A 1 191 ? -4.859 11.562 -12.609 1 95.31 191 ALA A N 1
ATOM 1522 C CA . ALA A 1 191 ? -4.703 12.859 -11.969 1 95.31 191 ALA A CA 1
ATOM 1523 C C . ALA A 1 191 ? -4.824 13.992 -12.984 1 95.31 191 ALA A C 1
ATOM 1525 O O . ALA A 1 191 ? -5.52 14.984 -12.75 1 95.31 191 ALA A O 1
ATOM 1526 N N . ARG A 1 192 ? -4.25 13.766 -14.133 1 94.88 192 ARG A N 1
ATOM 1527 C CA . ARG A 1 192 ? -4.211 14.812 -15.148 1 94.88 192 ARG A CA 1
ATOM 1528 C C . ARG A 1 192 ? -5.5 14.836 -15.969 1 94.88 192 ARG A C 1
ATOM 1530 O O . ARG A 1 192 ? -6.121 15.883 -16.125 1 94.88 192 ARG A O 1
ATOM 1537 N N . GLU A 1 193 ? -5.934 13.664 -16.375 1 93.75 193 GLU A N 1
ATOM 1538 C CA . GLU A 1 193 ? -6.961 13.594 -17.406 1 93.75 193 GLU A CA 1
ATOM 1539 C C . GLU A 1 193 ? -8.359 13.578 -16.812 1 93.75 193 GLU A C 1
ATOM 1541 O O . GLU A 1 193 ? -9.328 14.008 -17.438 1 93.75 193 GLU A O 1
ATOM 1546 N N . VAL A 1 194 ? -8.445 13.141 -15.594 1 90.06 194 VAL A N 1
ATOM 1547 C CA . VAL A 1 194 ? -9.773 13 -15 1 90.06 194 VAL A CA 1
ATOM 1548 C C . VAL A 1 194 ? -9.977 14.094 -13.945 1 90.06 194 VAL A C 1
ATOM 1550 O O . VAL A 1 194 ? -10.984 14.797 -13.961 1 90.06 194 VAL A O 1
ATOM 1553 N N . ASP A 1 195 ? -9 14.32 -13.086 1 90.56 195 ASP A N 1
ATOM 1554 C CA . ASP A 1 195 ? -9.195 15.234 -11.961 1 90.56 195 ASP A CA 1
ATOM 1555 C C . ASP A 1 195 ? -8.609 16.609 -12.258 1 90.56 195 ASP A C 1
ATOM 1557 O O . ASP A 1 195 ? -8.836 17.562 -11.508 1 90.56 195 ASP A O 1
ATOM 1561 N N . GLY A 1 196 ? -7.773 16.75 -13.336 1 91.31 196 GLY A N 1
ATOM 1562 C CA . GLY A 1 196 ? -7.336 18.047 -13.812 1 91.31 196 GLY A CA 1
ATOM 1563 C C . GLY A 1 196 ? -6.105 18.562 -13.094 1 91.31 196 GLY A C 1
ATOM 1564 O O . GLY A 1 196 ? -5.809 19.766 -13.141 1 91.31 196 GLY A O 1
ATOM 1565 N N . HIS A 1 197 ? -5.398 17.703 -12.406 1 93.75 197 HIS A N 1
ATOM 1566 C CA . HIS A 1 197 ? -4.168 18.109 -11.742 1 93.75 197 HIS A CA 1
ATOM 1567 C C . HIS A 1 197 ? -2.975 18.031 -12.688 1 93.75 197 HIS A C 1
ATOM 1569 O O . HIS A 1 197 ? -2.961 17.219 -13.617 1 93.75 197 HIS A O 1
ATOM 1575 N N . ARG A 1 198 ? -2.047 18.828 -12.422 1 95 198 ARG A N 1
ATOM 1576 C CA . ARG A 1 198 ? -0.889 18.844 -13.312 1 95 198 ARG A CA 1
ATOM 1577 C C . ARG A 1 198 ? 0.033 17.656 -13.047 1 95 198 ARG A C 1
ATOM 1579 O O . ARG A 1 198 ? 0.877 17.328 -13.875 1 95 198 ARG A O 1
ATOM 1586 N N . ALA A 1 199 ? -0.047 17.094 -11.867 1 96.88 199 ALA A N 1
ATOM 1587 C CA . ALA A 1 199 ? 0.749 15.945 -11.445 1 96.88 199 ALA A CA 1
ATOM 1588 C C . ALA A 1 199 ? 0.086 15.227 -10.273 1 96.88 199 ALA A C 1
ATOM 1590 O O . ALA A 1 199 ? -1.014 15.586 -9.852 1 96.88 199 ALA A O 1
ATOM 1591 N N . LEU A 1 200 ? 0.743 14.148 -9.836 1 98.06 200 LEU A N 1
ATOM 1592 C CA . LEU A 1 200 ? 0.242 13.445 -8.656 1 98.06 200 LEU A CA 1
ATOM 1593 C C . LEU A 1 200 ? 0.21 14.375 -7.449 1 98.06 200 LEU A C 1
ATOM 1595 O O . LEU A 1 200 ? 1.17 15.109 -7.199 1 98.06 200 LEU A O 1
ATOM 1599 N N . LEU A 1 201 ? -0.859 14.359 -6.758 1 97.69 201 LEU A N 1
ATOM 1600 C CA . LEU A 1 201 ? -1.077 15.242 -5.609 1 97.69 201 LEU A CA 1
ATOM 1601 C C . LEU A 1 201 ? -0.503 14.625 -4.34 1 97.69 201 LEU A C 1
ATOM 1603 O O . LEU A 1 201 ? -0.686 13.43 -4.082 1 97.69 201 LEU A O 1
ATOM 1607 N N . VAL A 1 202 ? 0.266 15.398 -3.576 1 98.44 202 VAL A N 1
ATOM 1608 C CA . VAL A 1 202 ? 0.758 14.969 -2.271 1 98.44 202 VAL A CA 1
ATOM 1609 C C . VAL A 1 202 ? -0.407 14.852 -1.292 1 98.44 202 VAL A C 1
ATOM 1611 O O . VAL A 1 202 ? -1.282 15.719 -1.252 1 98.44 202 VAL A O 1
ATOM 1614 N N . HIS A 1 203 ? -0.418 13.812 -0.503 1 98.06 203 HIS A N 1
ATOM 1615 C CA . HIS A 1 203 ? -1.512 13.531 0.419 1 98.06 203 HIS A CA 1
ATOM 1616 C C . HIS A 1 203 ? -1.604 14.594 1.506 1 98.06 203 HIS A C 1
ATOM 1618 O O . HIS A 1 203 ? -0.586 15.008 2.064 1 98.06 203 HIS A O 1
ATOM 1624 N N . GLY A 1 204 ? -2.834 15.055 1.79 1 97.75 204 GLY A N 1
ATOM 1625 C CA . GLY A 1 204 ? -3.031 15.906 2.953 1 97.75 204 GLY A CA 1
ATOM 1626 C C . GLY A 1 204 ? -2.506 15.289 4.238 1 97.75 204 GLY A C 1
ATOM 1627 O O . GLY A 1 204 ? -1.691 15.898 4.934 1 97.75 204 GLY A O 1
ATOM 1628 N N . PRO A 1 205 ? -2.904 14.062 4.5 1 98 205 PRO A N 1
ATOM 1629 C CA . PRO A 1 205 ? -2.416 13.422 5.723 1 98 205 PRO A CA 1
ATOM 1630 C C . PRO A 1 205 ? -0.904 13.203 5.711 1 98 205 PRO A C 1
ATOM 1632 O O . PRO A 1 205 ? -0.271 13.195 6.77 1 98 205 PRO A O 1
ATOM 1635 N N . PHE A 1 206 ? -0.291 13.039 4.59 1 98.62 206 PHE A N 1
ATOM 1636 C CA . PHE A 1 206 ? 1.158 12.891 4.527 1 98.62 206 PHE A CA 1
ATOM 1637 C C . PHE A 1 206 ? 1.854 14.18 4.941 1 98.62 206 PHE A C 1
ATOM 1639 O O . PHE A 1 206 ? 2.854 14.148 5.664 1 98.62 206 PHE A O 1
ATOM 1646 N N . THR A 1 207 ? 1.335 15.344 4.492 1 98.69 207 THR A N 1
ATOM 1647 C CA . THR A 1 207 ? 1.909 16.625 4.902 1 98.69 207 THR A CA 1
ATOM 1648 C C . THR A 1 207 ? 1.772 16.812 6.41 1 98.69 207 THR A C 1
ATOM 1650 O O . THR A 1 207 ? 2.656 17.391 7.051 1 98.69 207 THR A O 1
ATOM 1653 N N . LEU A 1 208 ? 0.64 16.344 6.953 1 98.75 208 LEU A N 1
ATOM 1654 C CA . LEU A 1 208 ? 0.469 16.375 8.398 1 98.75 208 LEU A CA 1
ATOM 1655 C C . LEU A 1 208 ? 1.568 15.594 9.102 1 98.75 208 LEU A C 1
ATOM 1657 O O . LEU A 1 208 ? 2.199 16.094 10.031 1 98.75 208 LEU A O 1
ATOM 1661 N N . ALA A 1 209 ? 1.83 14.391 8.625 1 98.69 209 ALA A N 1
ATOM 1662 C CA . ALA A 1 209 ? 2.871 13.547 9.211 1 98.69 209 ALA A CA 1
ATOM 1663 C C . ALA A 1 209 ? 4.238 14.219 9.109 1 98.69 209 ALA A C 1
ATOM 1665 O O . ALA A 1 209 ? 5.016 14.203 10.07 1 98.69 209 ALA A O 1
ATOM 1666 N N . LEU A 1 210 ? 4.516 14.781 7.977 1 98.62 210 LEU A N 1
ATOM 1667 C CA . LEU A 1 210 ? 5.793 15.453 7.742 1 98.62 210 LEU A CA 1
ATOM 1668 C C . LEU A 1 210 ? 5.957 16.641 8.672 1 98.62 210 LEU A C 1
ATOM 1670 O O . LEU A 1 210 ? 7.02 16.828 9.273 1 98.62 210 LEU A O 1
ATOM 1674 N N . MET A 1 211 ? 4.887 17.453 8.797 1 98.75 211 MET A N 1
ATOM 1675 C CA . MET A 1 211 ? 4.941 18.625 9.656 1 98.75 211 MET A CA 1
ATOM 1676 C C . MET A 1 211 ? 5.184 18.234 11.109 1 98.75 211 MET A C 1
ATOM 1678 O O . MET A 1 211 ? 6.02 18.828 11.781 1 98.75 211 MET A O 1
ATOM 1682 N N . LEU A 1 212 ? 4.488 17.234 11.555 1 98.06 212 LEU A N 1
ATOM 1683 C CA . LEU A 1 212 ? 4.652 16.781 12.93 1 98.06 212 LEU A CA 1
ATOM 1684 C C . LEU A 1 212 ? 6.059 16.234 13.164 1 98.06 212 LEU A C 1
ATOM 1686 O O . LEU A 1 212 ? 6.656 16.453 14.219 1 98.06 212 LEU A O 1
ATOM 1690 N N . ARG A 1 213 ? 6.598 15.5 12.18 1 96.69 213 ARG A N 1
ATOM 1691 C CA . ARG A 1 213 ? 7.953 14.977 12.297 1 96.69 213 ARG A CA 1
ATOM 1692 C C . ARG A 1 213 ? 8.969 16.109 12.445 1 96.69 213 ARG A C 1
ATOM 1694 O O . ARG A 1 213 ? 9.773 16.109 13.375 1 96.69 213 ARG A O 1
ATOM 1701 N N . VAL A 1 214 ? 8.891 17.062 11.586 1 97.25 214 VAL A N 1
ATOM 1702 C CA . VAL A 1 214 ? 9.859 18.141 11.586 1 97.25 214 VAL A CA 1
ATOM 1703 C C . VAL A 1 214 ? 9.703 18.984 12.859 1 97.25 214 VAL A C 1
ATOM 1705 O O . VAL A 1 214 ? 10.703 19.375 13.469 1 97.25 214 VAL A O 1
ATOM 1708 N N . LEU A 1 215 ? 8.453 19.234 13.25 1 97.19 215 LEU A N 1
ATOM 1709 C CA . LEU A 1 215 ? 8.203 19.984 14.477 1 97.19 215 LEU A CA 1
ATOM 1710 C C . LEU A 1 215 ? 8.797 19.266 15.68 1 97.19 215 LEU A C 1
ATOM 1712 O O . LEU A 1 215 ? 9.508 19.859 16.484 1 97.19 215 LEU A O 1
ATOM 1716 N N . ASN A 1 216 ? 8.531 17.969 15.781 1 95.06 216 ASN A N 1
ATOM 1717 C CA . ASN A 1 216 ? 9.031 17.188 16.906 1 95.06 216 ASN A CA 1
ATOM 1718 C C . ASN A 1 216 ? 10.555 17.172 16.953 1 95.06 216 ASN A C 1
ATOM 1720 O O . ASN A 1 216 ? 11.148 17.141 18.031 1 95.06 216 ASN A O 1
ATOM 1724 N N . ASP A 1 217 ? 11.141 17.172 15.805 1 92.88 217 ASP A N 1
ATOM 1725 C CA . ASP A 1 217 ? 12.602 17.203 15.742 1 92.88 217 ASP A CA 1
ATOM 1726 C C . ASP A 1 217 ? 13.133 18.547 16.266 1 92.88 217 ASP A C 1
ATOM 1728 O O . ASP A 1 217 ? 14.266 18.609 16.75 1 92.88 217 ASP A O 1
ATOM 1732 N N . GLN A 1 218 ? 12.289 19.594 16.25 1 93.38 218 GLN A N 1
ATOM 1733 C CA . GLN A 1 218 ? 12.758 20.938 16.578 1 93.38 218 GLN A CA 1
ATOM 1734 C C . GLN A 1 218 ? 12.43 21.312 18.016 1 93.38 218 GLN A C 1
ATOM 1736 O O . GLN A 1 218 ? 13.164 22.078 18.641 1 93.38 218 GLN A O 1
ATOM 1741 N N . ILE A 1 219 ? 11.297 20.938 18.594 1 91.12 219 ILE A N 1
ATOM 1742 C CA . ILE A 1 219 ? 10.828 21.422 19.891 1 91.12 219 ILE A CA 1
ATOM 1743 C C . ILE A 1 219 ? 11.633 20.75 21 1 91.12 219 ILE A C 1
ATOM 1745 O O . ILE A 1 219 ? 11.633 21.203 22.141 1 91.12 219 ILE A O 1
ATOM 1749 N N . GLY A 1 220 ? 12.492 19.797 20.766 1 80.31 220 GLY A N 1
ATOM 1750 C CA . GLY A 1 220 ? 13.375 19.219 21.75 1 80.31 220 GLY A CA 1
ATOM 1751 C C . GLY A 1 220 ? 12.781 18.016 22.453 1 80.31 220 GLY A C 1
ATOM 1752 O O . GLY A 1 220 ? 11.586 17.734 22.312 1 80.31 220 GLY A O 1
ATOM 1753 N N . ALA A 1 221 ? 13.773 17.641 23.328 1 79.56 221 ALA A N 1
ATOM 1754 C CA . ALA A 1 221 ? 13.391 16.438 24.078 1 79.56 221 ALA A CA 1
ATOM 1755 C C . ALA A 1 221 ? 12.57 16.797 25.312 1 79.56 221 ALA A C 1
ATOM 1757 O O . ALA A 1 221 ? 12.734 17.891 25.875 1 79.56 221 ALA A O 1
ATOM 1758 N N . GLY A 1 222 ? 11.453 16.266 25.734 1 83.06 222 GLY A N 1
ATOM 1759 C CA . GLY A 1 222 ? 10.68 16.469 26.938 1 83.06 222 GLY A CA 1
ATOM 1760 C C . GLY A 1 222 ? 9.344 17.125 26.703 1 83.06 222 GLY A C 1
ATOM 1761 O O . GLY A 1 222 ? 8.539 17.266 27.625 1 83.06 222 GLY A O 1
ATOM 1762 N N . VAL A 1 223 ? 9.359 17.766 25.578 1 87.88 223 VAL A N 1
ATOM 1763 C CA . VAL A 1 223 ? 8.07 18.375 25.25 1 87.88 223 VAL A CA 1
ATOM 1764 C C . VAL A 1 223 ? 7.418 17.609 24.094 1 87.88 223 VAL A C 1
ATOM 1766 O O . VAL A 1 223 ? 8.078 16.828 23.406 1 87.88 223 VAL A O 1
ATOM 1769 N N . ALA A 1 224 ? 6.141 17.75 24.016 1 90.31 224 ALA A N 1
ATOM 1770 C CA . ALA A 1 224 ? 5.395 17.078 22.953 1 90.31 224 ALA A CA 1
ATOM 1771 C C . ALA A 1 224 ? 4.234 17.953 22.469 1 90.31 224 ALA A C 1
ATOM 1773 O O . ALA A 1 224 ? 3.766 18.828 23.203 1 90.31 224 ALA A O 1
ATOM 1774 N N . VAL A 1 225 ? 3.84 17.719 21.297 1 95.31 225 VAL A N 1
ATOM 1775 C CA . VAL A 1 225 ? 2.664 18.391 20.75 1 95.31 225 VAL A CA 1
ATOM 1776 C C . VAL A 1 225 ? 1.403 17.844 21.422 1 95.31 225 VAL A C 1
ATOM 1778 O O . VAL A 1 225 ? 1.186 16.625 21.438 1 95.31 225 VAL A O 1
ATOM 1781 N N . HIS A 1 226 ? 0.611 18.719 21.938 1 95.38 226 HIS A N 1
ATOM 1782 C CA . HIS A 1 226 ? -0.642 18.312 22.562 1 95.38 226 HIS A CA 1
ATOM 1783 C C . HIS A 1 226 ? -1.819 18.5 21.609 1 95.38 226 HIS A C 1
ATOM 1785 O O . HIS A 1 226 ? -2.811 17.766 21.703 1 95.38 226 HIS A O 1
ATOM 1791 N N . ARG A 1 227 ? -1.663 19.5 20.906 1 96.88 227 ARG A N 1
ATOM 1792 C CA . ARG A 1 227 ? -2.691 19.828 19.906 1 96.88 227 ARG A CA 1
ATOM 1793 C C . ARG A 1 227 ? -2.074 20.406 18.641 1 96.88 227 ARG A C 1
ATOM 1795 O O . ARG A 1 227 ? -1.166 21.234 18.719 1 96.88 227 ARG A O 1
ATOM 1802 N N . PHE A 1 228 ? -2.469 19.906 17.531 1 98.25 228 PHE A N 1
ATOM 1803 C CA . PHE A 1 228 ? -2.031 20.422 16.234 1 98.25 228 PHE A CA 1
ATOM 1804 C C . PHE A 1 228 ? -3.221 20.656 15.312 1 98.25 228 PHE A C 1
ATOM 1806 O O . PHE A 1 228 ? -3.957 19.719 14.984 1 98.25 228 PHE A O 1
ATOM 1813 N N . SER A 1 229 ? -3.465 21.906 14.945 1 98.62 229 SER A N 1
ATOM 1814 C CA . SER A 1 229 ? -4.5 22.266 13.977 1 98.62 229 SER A CA 1
ATOM 1815 C C . SER A 1 229 ? -3.893 22.719 12.656 1 98.62 229 SER A C 1
ATOM 1817 O O . SER A 1 229 ? -2.861 23.391 12.641 1 98.62 229 SER A O 1
ATOM 1819 N N . TYR A 1 230 ? -4.531 22.359 11.57 1 98.56 230 TYR A N 1
ATOM 1820 C CA . TYR A 1 230 ? -3.932 22.688 10.281 1 98.56 230 TYR A CA 1
ATOM 1821 C C . TYR A 1 230 ? -5.004 22.906 9.219 1 98.56 230 TYR A C 1
ATOM 1823 O O . TYR A 1 230 ? -6.141 22.453 9.375 1 98.56 230 TYR A O 1
ATOM 1831 N N . ARG A 1 231 ? -4.652 23.625 8.203 1 97.75 231 ARG A N 1
ATOM 1832 C CA . ARG A 1 231 ? -5.48 23.906 7.035 1 97.75 231 ARG A CA 1
ATOM 1833 C C . ARG A 1 231 ? -4.672 23.781 5.75 1 97.75 231 ARG A C 1
ATOM 1835 O O . ARG A 1 231 ? -3.512 24.203 5.699 1 97.75 231 ARG A O 1
ATOM 1842 N N . ASN A 1 232 ? -5.293 23.172 4.754 1 97.06 232 ASN A N 1
ATOM 1843 C CA . ASN A 1 232 ? -4.699 23.078 3.424 1 97.06 232 ASN A CA 1
ATOM 1844 C C . ASN A 1 232 ? -5.25 24.156 2.492 1 97.06 232 ASN A C 1
ATOM 1846 O O . ASN A 1 232 ? -6.465 24.312 2.363 1 97.06 232 ASN A O 1
ATOM 1850 N N . TYR A 1 233 ? -4.316 24.891 1.822 1 95.44 233 TYR A N 1
ATOM 1851 C CA . TYR A 1 233 ? -4.715 26.047 1.017 1 95.44 233 TYR A CA 1
ATOM 1852 C C . TYR A 1 233 ? -4.512 25.766 -0.468 1 95.44 233 TYR A C 1
ATOM 1854 O O . TYR A 1 233 ? -5.211 26.328 -1.312 1 95.44 233 TYR A O 1
ATOM 1862 N N . ALA A 1 234 ? -3.535 25.031 -0.771 1 94.94 234 ALA A N 1
ATOM 1863 C CA . ALA A 1 234 ? -3.178 24.766 -2.162 1 94.94 234 ALA A CA 1
ATOM 1864 C C . ALA A 1 234 ? -2.576 23.375 -2.32 1 94.94 234 ALA A C 1
ATOM 1866 O O . ALA A 1 234 ? -1.974 22.828 -1.386 1 94.94 234 ALA A O 1
ATOM 1867 N N . PRO A 1 235 ? -2.768 22.797 -3.482 1 95.5 235 PRO A N 1
ATOM 1868 C CA . PRO A 1 235 ? -2.197 21.469 -3.711 1 95.5 235 PRO A CA 1
ATOM 1869 C C . PRO A 1 235 ? -0.673 21.484 -3.795 1 95.5 235 PRO A C 1
ATOM 1871 O O . PRO A 1 235 ? -0.082 22.516 -4.152 1 95.5 235 PRO A O 1
ATOM 1874 N N . LEU A 1 236 ? -0.053 20.469 -3.385 1 97.56 236 LEU A N 1
ATOM 1875 C CA . LEU A 1 236 ? 1.354 20.141 -3.59 1 97.56 236 LEU A CA 1
ATOM 1876 C C . LEU A 1 236 ? 1.508 18.938 -4.52 1 97.56 236 LEU A C 1
ATOM 1878 O O . LEU A 1 236 ? 0.685 18.016 -4.496 1 97.56 236 LEU A O 1
ATOM 1882 N N . TYR A 1 237 ? 2.594 18.969 -5.336 1 98.12 237 TYR A N 1
ATOM 1883 C CA . TYR A 1 237 ? 2.717 17.938 -6.367 1 98.12 237 TYR A CA 1
ATOM 1884 C C . TYR A 1 237 ? 4.062 17.234 -6.273 1 98.12 237 TYR A C 1
ATOM 1886 O O . TYR A 1 237 ? 5.043 17.812 -5.805 1 98.12 237 TYR A O 1
ATOM 1894 N N . VAL A 1 238 ? 4.027 16.016 -6.734 1 97.75 238 VAL A N 1
ATOM 1895 C CA . VAL A 1 238 ? 5.242 15.203 -6.785 1 97.75 238 VAL A CA 1
ATOM 1896 C C . VAL A 1 238 ? 6.289 15.898 -7.652 1 97.75 238 VAL A C 1
ATOM 1898 O O . VAL A 1 238 ? 5.945 16.688 -8.531 1 97.75 238 VAL A O 1
ATOM 1901 N N . ASN A 1 239 ? 7.531 15.594 -7.324 1 97.62 239 ASN A N 1
ATOM 1902 C CA . ASN A 1 239 ? 8.695 16.062 -8.07 1 97.62 239 ASN A CA 1
ATOM 1903 C C . ASN A 1 239 ? 8.82 17.578 -8.039 1 97.62 239 ASN A C 1
ATOM 1905 O O . ASN A 1 239 ? 9.492 18.172 -8.891 1 97.62 239 ASN A O 1
ATOM 1909 N N . GLU A 1 240 ? 8.102 18.281 -7.199 1 97.94 240 GLU A N 1
ATOM 1910 C CA . GLU A 1 240 ? 8.242 19.703 -6.934 1 97.94 240 GLU A CA 1
ATOM 1911 C C . GLU A 1 240 ? 8.797 19.953 -5.531 1 97.94 240 GLU A C 1
ATOM 1913 O O . GLU A 1 240 ? 8.383 19.297 -4.57 1 97.94 240 GLU A O 1
ATOM 1918 N N . ARG A 1 241 ? 9.703 20.844 -5.512 1 97.69 241 ARG A N 1
ATOM 1919 C CA . ARG A 1 241 ? 10.305 21.172 -4.227 1 97.69 241 ARG A CA 1
ATOM 1920 C C . ARG A 1 241 ? 9.281 21.828 -3.297 1 97.69 241 ARG A C 1
ATOM 1922 O O . ARG A 1 241 ? 8.469 22.641 -3.736 1 97.69 241 ARG A O 1
ATOM 1929 N N . MET A 1 242 ? 9.328 21.469 -2.012 1 98 242 MET A N 1
ATOM 1930 C CA . MET A 1 242 ? 8.555 22.125 -0.965 1 98 242 MET A CA 1
ATOM 1931 C C . MET A 1 242 ? 9.398 22.328 0.292 1 98 242 MET A C 1
ATOM 1933 O O . MET A 1 242 ? 10.422 21.656 0.467 1 98 242 MET A O 1
ATOM 1937 N N . SER A 1 243 ? 8.992 23.281 1.081 1 98.31 243 SER A N 1
ATOM 1938 C CA . SER A 1 243 ? 9.711 23.547 2.324 1 98.31 243 SER A CA 1
ATOM 1939 C C . SER A 1 243 ? 8.773 23.484 3.525 1 98.31 243 SER A C 1
ATOM 1941 O O . SER A 1 243 ? 7.637 23.969 3.461 1 98.31 243 SER A O 1
ATOM 1943 N N . ILE A 1 244 ? 9.219 22.828 4.531 1 98.62 244 ILE A N 1
ATOM 1944 C CA . ILE A 1 244 ? 8.539 22.828 5.82 1 98.62 244 ILE A CA 1
ATOM 1945 C C . ILE A 1 244 ? 9.195 23.859 6.742 1 98.62 244 ILE A C 1
ATOM 1947 O O . ILE A 1 244 ? 10.398 23.797 6.984 1 98.62 244 ILE A O 1
ATOM 1951 N N . ASN A 1 245 ? 8.367 24.75 7.203 1 98.56 245 ASN A N 1
ATOM 1952 C CA . ASN A 1 245 ? 8.844 25.891 7.973 1 98.56 245 ASN A CA 1
ATOM 1953 C C . ASN A 1 245 ? 8.258 25.906 9.383 1 98.56 245 ASN A C 1
ATOM 1955 O O . ASN A 1 245 ? 7.078 25.594 9.57 1 98.56 245 ASN A O 1
ATOM 1959 N N . ILE A 1 246 ? 9.102 26.234 10.352 1 97.56 246 ILE A N 1
ATOM 1960 C CA . ILE A 1 246 ? 8.703 26.25 11.758 1 97.56 246 ILE A CA 1
ATOM 1961 C C . ILE A 1 246 ? 9.039 27.594 12.383 1 97.56 246 ILE A C 1
ATOM 1963 O O . ILE A 1 246 ? 10.078 28.188 12.07 1 97.56 246 ILE A O 1
ATOM 1967 N N . ARG A 1 247 ? 8.117 28.047 13.227 1 95.62 247 ARG A N 1
ATOM 1968 C CA . ARG A 1 247 ? 8.359 29.266 14.008 1 95.62 247 ARG A CA 1
ATOM 1969 C C . ARG A 1 247 ? 7.734 29.141 15.391 1 95.62 247 ARG A C 1
ATOM 1971 O O . ARG A 1 247 ? 6.562 28.797 15.523 1 95.62 247 ARG A O 1
ATOM 1978 N N . LYS A 1 248 ? 8.555 29.422 16.406 1 92.5 248 LYS A N 1
ATOM 1979 C CA . LYS A 1 248 ? 7.988 29.547 17.75 1 92.5 248 LYS A CA 1
ATOM 1980 C C . LYS A 1 248 ? 7.277 30.891 17.922 1 92.5 248 LYS A C 1
ATOM 1982 O O . LYS A 1 248 ? 7.836 31.938 17.594 1 92.5 248 LYS A O 1
ATOM 1987 N N . VAL A 1 249 ? 6.039 30.797 18.359 1 88.56 249 VAL A N 1
ATOM 1988 C CA . VAL A 1 249 ? 5.266 32.031 18.547 1 88.56 249 VAL A CA 1
ATOM 1989 C C . VAL A 1 249 ? 5.656 32.688 19.875 1 88.56 249 VAL A C 1
ATOM 1991 O O . VAL A 1 249 ? 5.727 32 20.906 1 88.56 249 VAL A O 1
ATOM 1994 N N . SER A 1 250 ? 6.324 33.906 19.938 1 75.19 250 SER A N 1
ATOM 1995 C CA . SER A 1 250 ? 6.809 34.625 21.109 1 75.19 250 SER A CA 1
ATOM 1996 C C . SER A 1 250 ? 5.695 34.844 22.125 1 75.19 250 SER A C 1
ATOM 1998 O O . SER A 1 250 ? 4.516 34.875 21.766 1 75.19 250 SER A O 1
ATOM 2000 N N . LYS A 1 251 ? 6.16 34.719 23.531 1 65.62 251 LYS A N 1
ATOM 2001 C CA . LYS A 1 251 ? 5.258 34.969 24.641 1 65.62 251 LYS A CA 1
ATOM 2002 C C . LYS A 1 251 ? 4.449 36.25 24.406 1 65.62 251 LYS A C 1
ATOM 2004 O O . LYS A 1 251 ? 3.277 36.312 24.781 1 65.62 251 LYS A O 1
ATOM 2009 N N . GLU A 1 252 ? 5.195 37.281 23.953 1 55.41 252 GLU A N 1
ATOM 2010 C CA . GLU A 1 252 ? 4.477 38.531 23.734 1 55.41 252 GLU A CA 1
ATOM 2011 C C . GLU A 1 252 ? 3.305 38.344 22.781 1 55.41 252 GLU A C 1
ATOM 2013 O O . GLU A 1 252 ? 2.322 39.094 22.828 1 55.41 252 GLU A O 1
ATOM 2018 N N . ASP A 1 253 ? 3.514 37.344 22 1 53.16 253 ASP A N 1
ATOM 2019 C CA . ASP A 1 253 ? 2.488 37.125 20.984 1 53.16 253 ASP A CA 1
ATOM 2020 C C . ASP A 1 253 ? 1.402 36.188 21.531 1 53.16 253 ASP A C 1
ATOM 2022 O O . ASP A 1 253 ? 0.516 35.75 20.781 1 53.16 253 ASP A O 1
ATOM 2026 N N . GLY A 1 254 ? 1.469 36 22.969 1 48.41 254 GLY A N 1
ATOM 2027 C CA . GLY A 1 254 ? 0.375 35.344 23.672 1 48.41 254 GLY A CA 1
ATOM 2028 C C . GLY A 1 254 ? 0.718 33.938 24.156 1 48.41 254 GLY A C 1
ATOM 2029 O O . GLY A 1 254 ? 0.407 33.594 25.297 1 48.41 254 GLY A O 1
ATOM 2030 N N . ALA A 1 255 ? 0.72 32.906 23.469 1 55.88 255 ALA A N 1
ATOM 2031 C CA . ALA A 1 255 ? 0.491 31.594 24.078 1 55.88 255 ALA A CA 1
ATOM 2032 C C . ALA A 1 255 ? 1.809 30.859 24.312 1 55.88 255 ALA A C 1
ATOM 2034 O O . ALA A 1 255 ? 2.586 30.641 23.375 1 55.88 255 ALA A O 1
ATOM 2035 N N . GLU A 1 256 ? 2.326 30.672 25.531 1 65.5 256 GLU A N 1
ATOM 2036 C CA . GLU A 1 256 ? 3.439 29.812 25.891 1 65.5 256 GLU A CA 1
ATOM 2037 C C . GLU A 1 256 ? 3.254 28.406 25.328 1 65.5 256 GLU A C 1
ATOM 2039 O O . GLU A 1 256 ? 2.16 27.844 25.391 1 65.5 256 GLU A O 1
ATOM 2044 N N . GLY A 1 257 ? 4.184 28.062 24.359 1 86.75 257 GLY A N 1
ATOM 2045 C CA . GLY A 1 257 ? 4.176 26.688 23.891 1 86.75 257 GLY A CA 1
ATOM 2046 C C . GLY A 1 257 ? 3.547 26.531 22.516 1 86.75 257 GLY A C 1
ATOM 2047 O O . GLY A 1 257 ? 3.197 25.422 22.125 1 86.75 257 GLY A O 1
ATOM 2048 N N . ARG A 1 258 ? 3.332 27.797 21.938 1 93.38 258 ARG A N 1
ATOM 2049 C CA . ARG A 1 258 ? 2.705 27.719 20.625 1 93.38 258 ARG A CA 1
ATOM 2050 C C . ARG A 1 258 ? 3.75 27.766 19.516 1 93.38 258 ARG A C 1
ATOM 2052 O O . ARG A 1 258 ? 4.711 28.531 19.594 1 93.38 258 ARG A O 1
ATOM 2059 N N . TRP A 1 259 ? 3.535 26.938 18.516 1 95.94 259 TRP A N 1
ATOM 2060 C CA . TRP A 1 259 ? 4.406 26.875 17.344 1 95.94 259 TRP A CA 1
ATOM 2061 C C . TRP A 1 259 ? 3.592 26.922 16.062 1 95.94 259 TRP A C 1
ATOM 2063 O O . TRP A 1 259 ? 2.49 26.375 15.984 1 95.94 259 TRP A O 1
ATOM 2073 N N . ASP A 1 260 ? 4.121 27.656 15.094 1 97.06 260 ASP A N 1
ATOM 2074 C CA . ASP A 1 260 ? 3.564 27.609 13.742 1 97.06 260 ASP A CA 1
ATOM 2075 C C . ASP A 1 260 ? 4.402 26.719 12.836 1 97.06 260 ASP A C 1
ATOM 2077 O O . ASP A 1 260 ? 5.633 26.719 12.906 1 97.06 260 ASP A O 1
ATOM 2081 N N . VAL A 1 261 ? 3.742 25.938 12.086 1 98.31 261 VAL A N 1
ATOM 2082 C CA . VAL A 1 261 ? 4.352 25.094 11.055 1 98.31 261 VAL A CA 1
ATOM 2083 C C . VAL A 1 261 ? 3.615 25.297 9.727 1 98.31 261 VAL A C 1
ATOM 2085 O O . VAL A 1 261 ? 2.383 25.281 9.688 1 98.31 261 VAL A O 1
ATOM 2088 N N . TRP A 1 262 ? 4.34 25.562 8.633 1 98.44 262 TRP A N 1
ATOM 2089 C CA . TRP A 1 262 ? 3.668 25.672 7.34 1 98.44 262 TRP A CA 1
ATOM 2090 C C . TRP A 1 262 ? 4.543 25.125 6.219 1 98.44 262 TRP A C 1
ATOM 2092 O O . TRP A 1 262 ? 5.75 24.938 6.398 1 98.44 262 TRP A O 1
ATOM 2102 N N . ILE A 1 263 ? 3.918 24.703 5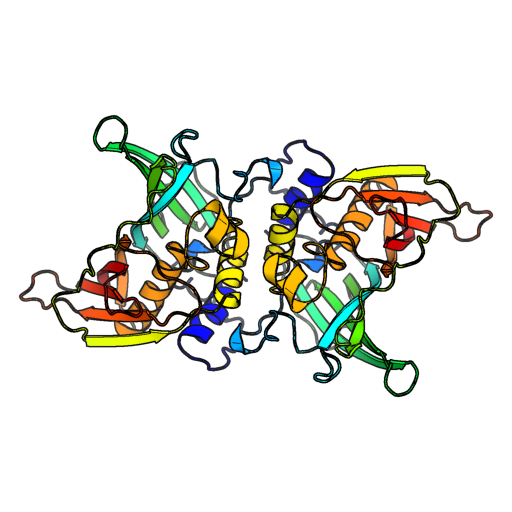.141 1 98.69 263 ILE A N 1
ATOM 2103 C CA . ILE A 1 263 ? 4.602 24.203 3.957 1 98.69 263 ILE A CA 1
ATOM 2104 C C . ILE A 1 263 ? 4.43 25.188 2.801 1 98.69 263 ILE A C 1
ATOM 2106 O O . ILE A 1 263 ? 3.32 25.656 2.539 1 98.69 263 ILE A O 1
ATOM 2110 N N . GLU A 1 264 ? 5.539 25.469 2.184 1 98 264 GLU A N 1
ATOM 2111 C CA . GLU A 1 264 ? 5.523 26.297 0.977 1 98 264 GLU A CA 1
ATOM 2112 C C . GLU A 1 264 ? 5.824 25.469 -0.265 1 98 264 GLU A C 1
ATOM 2114 O O . GLU A 1 264 ? 6.672 24.562 -0.229 1 98 264 GLU A O 1
ATOM 2119 N N . GLY A 1 265 ? 5.074 25.766 -1.328 1 96.44 265 GLY A N 1
ATOM 2120 C CA . GLY A 1 265 ? 5.355 25.141 -2.613 1 96.44 265 GLY A CA 1
ATOM 2121 C C . GLY A 1 265 ? 6.566 25.734 -3.311 1 96.44 265 GLY A C 1
ATOM 2122 O O . GLY A 1 265 ? 7.289 26.547 -2.729 1 96.44 265 GLY A O 1
ATOM 2123 N N . PRO A 1 266 ? 6.73 25.281 -4.523 1 95.12 266 PRO A N 1
ATOM 2124 C CA . PRO A 1 266 ? 7.941 25.688 -5.242 1 95.12 266 PRO A CA 1
ATOM 2125 C C . PRO A 1 266 ? 7.984 27.188 -5.531 1 95.12 266 PRO A C 1
ATOM 2127 O O . PRO A 1 266 ? 9.062 27.781 -5.645 1 95.12 266 PRO A O 1
ATOM 2130 N N . GLU A 1 267 ? 6.863 27.781 -5.543 1 92.31 267 GLU A N 1
ATOM 2131 C CA . GLU A 1 267 ? 6.809 29.203 -5.859 1 92.31 267 GLU A CA 1
ATOM 2132 C C . GLU A 1 267 ? 6.801 30.062 -4.59 1 92.31 267 GLU A C 1
ATOM 2134 O O . GLU A 1 267 ? 6.652 31.281 -4.652 1 92.31 267 GLU A O 1
ATOM 2139 N N . GLY A 1 268 ? 6.812 29.375 -3.449 1 91.62 268 GLY A N 1
ATOM 2140 C CA . GLY A 1 268 ? 6.906 30.094 -2.184 1 91.62 268 GLY A CA 1
ATOM 2141 C C . GLY A 1 268 ? 5.555 30.328 -1.534 1 91.62 268 GLY A C 1
ATOM 2142 O O . GLY A 1 268 ? 5.477 30.891 -0.441 1 91.62 268 GLY A O 1
ATOM 2143 N N . GLY A 1 269 ? 4.516 29.969 -2.166 1 94.25 269 GLY A N 1
ATOM 2144 C CA . GLY A 1 269 ? 3.193 30.078 -1.575 1 94.25 269 GLY A CA 1
ATOM 2145 C C . GLY A 1 269 ? 2.93 29.031 -0.501 1 94.25 269 GLY A C 1
ATOM 2146 O O . GLY A 1 269 ? 3.346 27.875 -0.63 1 94.25 269 GLY A O 1
ATOM 2147 N N . MET A 1 270 ? 2.236 29.516 0.564 1 96.88 270 MET A N 1
ATOM 2148 C CA . MET A 1 270 ? 1.868 28.609 1.652 1 96.88 270 MET A CA 1
ATOM 2149 C C . MET A 1 270 ? 0.777 27.641 1.21 1 96.88 270 MET A C 1
ATOM 2151 O O . MET A 1 270 ? -0.307 28.062 0.803 1 96.88 270 MET A O 1
ATOM 2155 N N . ALA A 1 271 ? 1.089 26.422 1.254 1 97.5 271 ALA A N 1
ATOM 2156 C CA . ALA A 1 271 ? 0.144 25.391 0.834 1 97.5 271 ALA A CA 1
ATOM 2157 C C . ALA A 1 271 ? -0.575 24.781 2.035 1 97.5 271 ALA A C 1
ATOM 2159 O O . ALA A 1 271 ? -1.717 24.328 1.92 1 97.5 271 ALA A O 1
ATOM 2160 N N . VAL A 1 272 ? 0.086 24.703 3.127 1 98 272 VAL A N 1
ATOM 2161 C CA . VAL A 1 272 ? -0.465 24.172 4.367 1 98 272 VAL A CA 1
ATOM 2162 C C . VAL A 1 272 ? 0.01 25.016 5.551 1 98 272 VAL A C 1
ATOM 2164 O O . VAL A 1 272 ? 1.168 25.438 5.594 1 98 272 VAL A O 1
ATOM 2167 N N . LYS A 1 273 ? -0.852 25.234 6.484 1 97.94 273 LYS A N 1
ATOM 2168 C CA . LYS A 1 273 ? -0.49 25.906 7.73 1 97.94 273 LYS A CA 1
ATOM 2169 C C . LYS A 1 273 ? -1.017 25.141 8.938 1 97.94 273 LYS A C 1
ATOM 2171 O O . LYS A 1 273 ? -2.176 24.719 8.961 1 97.94 273 LYS A O 1
ATOM 2176 N N . GLY A 1 274 ? -0.137 24.953 9.891 1 98.06 274 GLY A N 1
ATOM 2177 C CA . GLY A 1 274 ? -0.512 24.312 11.141 1 98.06 274 GLY A CA 1
ATOM 2178 C C . GLY A 1 274 ? -0.057 25.094 12.359 1 98.06 274 GLY A C 1
ATOM 2179 O O . GLY A 1 274 ? 0.892 25.875 12.289 1 98.06 274 GLY A O 1
ATOM 2180 N N . THR A 1 275 ? -0.802 24.984 13.414 1 97.56 275 THR A N 1
ATOM 2181 C CA . THR A 1 275 ? -0.464 25.547 14.719 1 97.56 275 THR A CA 1
ATOM 2182 C C . THR A 1 275 ? -0.438 24.453 15.781 1 97.56 275 THR A C 1
ATOM 2184 O O . THR A 1 275 ? -1.351 23.625 15.852 1 97.56 275 THR A O 1
ATOM 2187 N N . ALA A 1 276 ? 0.586 24.484 16.578 1 97.44 276 ALA A N 1
ATOM 2188 C CA . ALA A 1 276 ? 0.768 23.453 17.594 1 97.44 276 ALA A CA 1
ATOM 2189 C C . ALA A 1 276 ? 0.789 24.062 19 1 97.44 276 ALA A C 1
ATOM 2191 O O . ALA A 1 276 ? 1.385 25.109 19.219 1 97.44 276 ALA A O 1
ATOM 2192 N N . ASP A 1 277 ? 0.106 23.438 19.875 1 95.69 277 ASP A N 1
ATOM 2193 C CA . ASP A 1 277 ? 0.313 23.641 21.312 1 95.69 277 ASP A CA 1
ATOM 2194 C C . ASP A 1 277 ? 1.266 22.594 21.875 1 95.69 277 ASP A C 1
ATOM 2196 O O . ASP A 1 277 ? 0.981 21.391 21.812 1 95.69 277 ASP A O 1
ATOM 2200 N N . VAL A 1 278 ? 2.365 23.078 22.391 1 93.38 278 VAL A N 1
ATOM 2201 C CA . VAL A 1 278 ? 3.408 22.188 22.906 1 93.38 278 VAL A CA 1
ATOM 2202 C C . VAL A 1 278 ? 3.52 22.344 24.422 1 93.38 278 VAL A C 1
ATOM 2204 O O . VAL A 1 278 ? 3.455 23.453 24.953 1 93.38 278 VAL A O 1
ATOM 2207 N N . ALA A 1 279 ? 3.596 21.234 25.047 1 87.94 279 ALA A N 1
ATOM 2208 C CA . ALA A 1 279 ? 3.742 21.234 26.5 1 87.94 279 ALA A CA 1
ATOM 2209 C C . ALA A 1 279 ? 4.727 20.172 26.953 1 87.94 279 ALA A C 1
ATOM 2211 O O . ALA A 1 279 ? 5.113 19.297 26.172 1 87.94 279 ALA A O 1
ATOM 2212 N N . SER A 1 280 ? 5.098 20.297 28.203 1 84.44 280 SER A N 1
ATOM 2213 C CA . SER A 1 280 ? 5.977 19.281 28.781 1 84.44 280 SER A CA 1
ATOM 2214 C C . SER A 1 280 ? 5.289 17.922 28.844 1 84.44 280 SER A C 1
ATOM 2216 O O . SER A 1 280 ? 4.082 17.844 29.094 1 84.44 280 SER A O 1
ATOM 2218 N N . LYS A 1 281 ? 6.027 16.906 28.547 1 80.5 281 LYS A N 1
ATOM 2219 C CA . LYS A 1 281 ? 5.508 15.539 28.625 1 80.5 281 LYS A CA 1
ATOM 2220 C C . LYS A 1 281 ? 5.18 15.148 30.062 1 80.5 281 LYS A C 1
ATOM 2222 O O . LYS A 1 281 ? 5.855 15.586 31 1 80.5 281 LYS A O 1
ATOM 2227 N N . MET B 1 1 ? -4.996 -6.012 9.539 1 84.12 1 MET B N 1
ATOM 2228 C CA . MET B 1 1 ? -3.893 -6.938 9.312 1 84.12 1 MET B CA 1
ATOM 2229 C C . MET B 1 1 ? -3.77 -7.289 7.836 1 84.12 1 MET B C 1
ATOM 2231 O O . MET B 1 1 ? -4.77 -7.309 7.113 1 84.12 1 MET B O 1
ATOM 2235 N N . PRO B 1 2 ? -2.652 -7.461 7.312 1 90.81 2 PRO B N 1
ATOM 2236 C CA . PRO B 1 2 ? -2.416 -7.703 5.887 1 90.81 2 PRO B CA 1
ATOM 2237 C C . PRO B 1 2 ? -3.188 -8.906 5.355 1 90.81 2 PRO B C 1
ATOM 2239 O O . PRO B 1 2 ? -3.791 -8.836 4.281 1 90.81 2 PRO B O 1
ATOM 2242 N N . SER B 1 3 ? -3.281 -9.953 6.141 1 93.69 3 SER B N 1
ATOM 2243 C CA . SER B 1 3 ? -3.98 -11.156 5.695 1 93.69 3 SER B CA 1
ATOM 2244 C C . SER B 1 3 ? -5.477 -10.898 5.531 1 93.69 3 SER B C 1
ATOM 2246 O O . SER B 1 3 ? -6.086 -11.367 4.566 1 93.69 3 SER B O 1
ATOM 2248 N N . HIS B 1 4 ? -6.031 -10.133 6.438 1 91.81 4 HIS B N 1
ATOM 2249 C CA . HIS B 1 4 ? -7.449 -9.797 6.363 1 91.81 4 HIS B CA 1
ATOM 2250 C C . HIS B 1 4 ? -7.746 -8.953 5.125 1 91.81 4 HIS B C 1
ATOM 2252 O O . HIS B 1 4 ? -8.711 -9.227 4.406 1 91.81 4 HIS B O 1
ATOM 2258 N N . LEU B 1 5 ? -6.945 -8 4.883 1 93.69 5 LEU B N 1
ATOM 2259 C CA . LEU B 1 5 ? -7.145 -7.113 3.74 1 93.69 5 LEU B CA 1
ATOM 2260 C C . LEU B 1 5 ? -6.945 -7.867 2.428 1 93.69 5 LEU B C 1
ATOM 2262 O O . LEU B 1 5 ? -7.648 -7.609 1.447 1 93.69 5 LEU B O 1
ATOM 2266 N N . LEU B 1 6 ? -6.02 -8.82 2.426 1 95.25 6 LEU B N 1
ATOM 2267 C CA . LEU B 1 6 ? -5.828 -9.633 1.231 1 95.25 6 LEU B CA 1
ATOM 2268 C C . LEU B 1 6 ? -7.035 -10.531 0.986 1 95.25 6 LEU B C 1
ATOM 2270 O O . LEU B 1 6 ? -7.48 -10.68 -0.154 1 95.25 6 LEU B O 1
ATOM 2274 N N . THR B 1 7 ? -7.543 -11.109 2.07 1 94 7 THR B N 1
ATOM 2275 C CA . THR B 1 7 ? -8.758 -11.914 1.955 1 94 7 THR B CA 1
ATOM 2276 C C . THR B 1 7 ? -9.898 -11.094 1.37 1 94 7 THR B C 1
ATOM 2278 O O . THR B 1 7 ? -10.609 -11.555 0.475 1 94 7 THR B O 1
ATOM 2281 N N . THR B 1 8 ? -10.016 -9.867 1.867 1 92.88 8 THR B N 1
ATOM 2282 C CA . THR B 1 8 ? -11.062 -8.969 1.372 1 92.88 8 THR B CA 1
ATOM 2283 C C . THR B 1 8 ? -10.867 -8.688 -0.115 1 92.88 8 THR B C 1
ATOM 2285 O O . THR B 1 8 ? -11.828 -8.734 -0.889 1 92.88 8 THR B O 1
ATOM 2288 N N . THR B 1 9 ? -9.688 -8.469 -0.547 1 94.81 9 THR B N 1
ATOM 2289 C CA . THR B 1 9 ? -9.359 -8.164 -1.937 1 94.81 9 THR B CA 1
ATOM 2290 C C . THR B 1 9 ? -9.633 -9.367 -2.832 1 94.81 9 THR B C 1
ATOM 2292 O O . THR B 1 9 ? -10.273 -9.234 -3.879 1 94.81 9 THR B O 1
ATOM 2295 N N . ILE B 1 10 ? -9.203 -10.562 -2.381 1 96.06 10 ILE B N 1
ATOM 2296 C CA . ILE B 1 10 ? -9.359 -11.789 -3.16 1 96.06 10 ILE B CA 1
ATOM 2297 C C . ILE B 1 10 ? -10.828 -12.172 -3.242 1 96.06 10 ILE B C 1
ATOM 2299 O O . ILE B 1 10 ? -11.328 -12.523 -4.312 1 96.06 10 ILE B O 1
ATOM 2303 N N . ASN B 1 11 ? -11.516 -12.016 -2.115 1 94.81 11 ASN B N 1
ATOM 2304 C CA . ASN B 1 11 ? -12.938 -12.344 -2.1 1 94.81 11 ASN B CA 1
ATOM 2305 C C . ASN B 1 11 ? -13.727 -11.445 -3.043 1 94.81 11 ASN B C 1
ATOM 2307 O O . ASN B 1 11 ? -14.688 -11.891 -3.68 1 94.81 11 ASN B O 1
ATOM 2311 N N . ASP B 1 12 ? -13.352 -10.273 -3.082 1 94.81 12 ASP B N 1
ATOM 2312 C CA . ASP B 1 12 ? -14.047 -9.328 -3.951 1 94.81 12 ASP B CA 1
ATOM 2313 C C . ASP B 1 12 ? -13.93 -9.742 -5.418 1 94.81 12 ASP B C 1
ATOM 2315 O O . ASP B 1 12 ? -14.836 -9.492 -6.211 1 94.81 12 ASP B O 1
ATOM 2319 N N . LEU B 1 13 ? -12.844 -10.352 -5.797 1 95.19 13 LEU B N 1
ATOM 2320 C CA . LEU B 1 13 ? -12.609 -10.805 -7.164 1 95.19 13 LEU B CA 1
ATOM 2321 C C . LEU B 1 13 ? -13.367 -12.094 -7.453 1 95.19 13 LEU B C 1
ATOM 2323 O O . LEU B 1 13 ? -13.875 -12.281 -8.562 1 95.19 13 LEU B O 1
ATOM 2327 N N . LEU B 1 14 ? -13.43 -12.898 -6.418 1 93.81 14 LEU B N 1
ATOM 2328 C CA . LEU B 1 14 ? -13.945 -14.242 -6.641 1 93.81 14 LEU B CA 1
ATOM 2329 C C . LEU B 1 14 ? -15.438 -14.305 -6.344 1 93.81 14 LEU B C 1
ATOM 2331 O O . LEU B 1 14 ? -16.188 -15 -7.035 1 93.81 14 LEU B O 1
ATOM 2335 N N . TYR B 1 15 ? -15.758 -13.633 -5.113 1 84.06 15 TYR B N 1
ATOM 2336 C CA . TYR B 1 15 ? -17.125 -13.758 -4.625 1 84.06 15 TYR B CA 1
ATOM 2337 C C . TYR B 1 15 ? -17.75 -12.391 -4.379 1 84.06 15 TYR B C 1
ATOM 2339 O O . TYR B 1 15 ? -17.531 -11.781 -3.324 1 84.06 15 TYR B O 1
ATOM 2347 N N . PRO B 1 16 ? -18.359 -11.812 -5.285 1 65.69 16 PRO B N 1
ATOM 2348 C CA . PRO B 1 16 ? -18.812 -10.43 -5.094 1 65.69 16 PRO B CA 1
ATOM 2349 C C . PRO B 1 16 ? -19.641 -10.25 -3.83 1 65.69 16 PRO B C 1
ATOM 2351 O O . PRO B 1 16 ? -20.297 -9.211 -3.664 1 65.69 16 PRO B O 1
ATOM 2354 N N . LEU B 1 17 ? -19.562 -11.281 -2.834 1 64.12 17 LEU B N 1
ATOM 2355 C CA . LEU B 1 17 ? -20.344 -11 -1.628 1 64.12 17 LEU B CA 1
ATOM 2356 C C . LEU B 1 17 ? -19.453 -10.414 -0.538 1 64.12 17 LEU B C 1
ATOM 2358 O O . LEU B 1 17 ? -18.25 -10.727 -0.469 1 64.12 17 LEU B O 1
ATOM 2362 N N . PRO B 1 18 ? -20.031 -9.477 0.196 1 58.88 18 PRO B N 1
ATOM 2363 C CA . PRO B 1 18 ? -19.25 -8.781 1.227 1 58.88 18 PRO B CA 1
ATOM 2364 C C . PRO B 1 18 ? -18.672 -9.734 2.266 1 58.88 18 PRO B C 1
ATOM 2366 O O . PRO B 1 18 ? -19.328 -10.695 2.67 1 58.88 18 PRO B O 1
ATOM 2369 N N . THR B 1 19 ? -17.312 -9.914 2.311 1 57.59 19 THR B N 1
ATOM 2370 C CA . THR B 1 19 ? -16.703 -10.711 3.373 1 57.59 19 THR B CA 1
ATOM 2371 C C . THR B 1 19 ? -16.562 -9.883 4.652 1 57.59 19 THR B C 1
ATOM 2373 O O . THR B 1 19 ? -16.172 -8.719 4.605 1 57.59 19 THR B O 1
ATOM 2376 N N . GLU B 1 20 ? -17.359 -10.25 5.672 1 57.47 20 GLU B N 1
ATOM 2377 C CA . GLU B 1 20 ? -17.156 -9.617 6.973 1 57.47 20 GLU B CA 1
ATOM 2378 C C . GLU B 1 20 ? -15.898 -10.148 7.652 1 57.47 20 GLU B C 1
ATOM 2380 O O . GLU B 1 20 ? -15.672 -11.359 7.691 1 57.47 20 GLU B O 1
ATOM 2385 N N . SER B 1 21 ? -14.906 -9.359 7.707 1 52.84 21 SER B N 1
ATOM 2386 C CA . SER B 1 21 ? -13.703 -9.781 8.422 1 52.84 21 SER B CA 1
ATOM 2387 C C . SER B 1 21 ? -13.953 -9.828 9.93 1 52.84 21 SER B C 1
ATOM 2389 O O . SER B 1 21 ? -14.445 -8.867 10.516 1 52.84 21 SER B O 1
ATOM 2391 N N . LYS B 1 22 ? -14.188 -11.039 10.445 1 57.59 22 LYS B N 1
ATOM 2392 C CA . LYS B 1 22 ? -14.297 -11.148 11.891 1 57.59 22 LYS B CA 1
ATOM 2393 C C . LYS B 1 22 ? -12.961 -11.555 12.516 1 57.59 22 LYS B C 1
ATOM 2395 O O . LYS B 1 22 ? -12.242 -12.391 11.969 1 57.59 22 LYS B O 1
ATOM 2400 N N . ILE B 1 23 ? -12.5 -10.719 13.398 1 57.69 23 ILE B N 1
ATOM 2401 C CA . ILE B 1 23 ? -11.406 -11.164 14.258 1 57.69 23 ILE B CA 1
ATOM 2402 C C . ILE B 1 23 ? -11.781 -12.477 14.938 1 57.69 23 ILE B C 1
ATOM 2404 O O . ILE B 1 23 ? -12.828 -12.57 15.586 1 57.69 23 ILE B O 1
ATOM 2408 N N . SER B 1 24 ? -11.062 -13.562 14.508 1 62.75 24 SER B N 1
ATOM 2409 C CA . SER B 1 24 ? -11.453 -14.883 14.992 1 62.75 24 SER B CA 1
ATOM 2410 C C . SER B 1 24 ? -10.711 -15.242 16.281 1 62.75 24 SER B C 1
ATOM 2412 O O . SER B 1 24 ? -9.547 -14.859 16.453 1 62.75 24 SER B O 1
ATOM 2414 N N . SER B 1 25 ? -11.352 -15.578 17.281 1 65.94 25 SER B N 1
ATOM 2415 C CA . SER B 1 25 ? -10.828 -16.312 18.422 1 65.94 25 SER B CA 1
ATOM 2416 C C . SER B 1 25 ? -11.266 -17.766 18.391 1 65.94 25 SER B C 1
ATOM 2418 O O . SER B 1 25 ? -12.469 -18.062 18.406 1 65.94 25 SER B O 1
ATOM 2420 N N . PRO B 1 26 ? -10.195 -18.797 18.25 1 72.31 26 PRO B N 1
ATOM 2421 C CA . PRO B 1 26 ? -8.734 -18.672 18.25 1 72.31 26 PRO B CA 1
ATOM 2422 C C . PRO B 1 26 ? -8.18 -18.109 16.953 1 72.31 26 PRO B C 1
ATOM 2424 O O . PRO B 1 26 ? -8.906 -18.016 15.953 1 72.31 26 PRO B O 1
ATOM 2427 N N . PRO B 1 27 ? -6.898 -17.953 17.047 1 75.31 27 PRO B N 1
ATOM 2428 C CA . PRO B 1 27 ? -6.309 -17.359 15.852 1 75.31 27 PRO B CA 1
ATOM 2429 C C . PRO B 1 27 ? -6.406 -18.266 14.633 1 75.31 27 PRO B C 1
ATOM 2431 O O . PRO B 1 27 ? -6.289 -19.484 14.758 1 75.31 27 PRO B O 1
ATOM 2434 N N . CYS B 1 28 ? -6.59 -17.797 13.602 1 82.38 28 CYS B N 1
ATOM 2435 C CA . CYS B 1 28 ? -6.738 -18.531 12.359 1 82.38 28 CYS B CA 1
ATOM 2436 C C . CYS B 1 28 ? -5.383 -18.797 11.711 1 82.38 28 CYS B C 1
ATOM 2438 O O . CYS B 1 28 ? -4.414 -18.078 11.977 1 82.38 28 CYS B O 1
ATOM 2440 N N . ALA B 1 29 ? -5.375 -19.953 11.047 1 89.19 29 ALA B N 1
ATOM 2441 C CA . ALA B 1 29 ? -4.203 -20.266 10.234 1 89.19 29 ALA B CA 1
ATOM 2442 C C . ALA B 1 29 ? -3.998 -19.219 9.148 1 89.19 29 ALA B C 1
ATOM 2444 O O . ALA B 1 29 ? -4.965 -18.688 8.602 1 89.19 29 ALA B O 1
ATOM 2445 N N . LEU B 1 30 ? -2.754 -18.875 8.938 1 93.5 30 LEU B N 1
ATOM 2446 C CA . LEU B 1 30 ? -2.445 -18.062 7.762 1 93.5 30 LEU B CA 1
ATOM 2447 C C . LEU B 1 30 ? -2.852 -18.781 6.48 1 93.5 30 LEU B C 1
ATOM 2449 O O . LEU B 1 30 ? -2.34 -19.859 6.18 1 93.5 30 LEU B O 1
ATOM 2453 N N . PRO B 1 31 ? -3.811 -18.234 5.762 1 93.25 31 PRO B N 1
ATOM 2454 C CA . PRO B 1 31 ? -4.172 -18.906 4.512 1 93.25 31 PRO B CA 1
ATOM 2455 C C . PRO B 1 31 ? -2.982 -19.078 3.568 1 93.25 31 PRO B C 1
ATOM 2457 O O . PRO B 1 31 ? -2.119 -18.188 3.494 1 93.25 31 PRO B O 1
ATOM 2460 N N . GLN B 1 32 ? -2.916 -20.219 2.885 1 95.81 32 GLN B N 1
ATOM 2461 C CA . GLN B 1 32 ? -1.817 -20.453 1.952 1 95.81 32 GLN B CA 1
ATOM 2462 C C . GLN B 1 32 ? -1.775 -19.375 0.875 1 95.81 32 GLN B C 1
ATOM 2464 O O . GLN B 1 32 ? -2.799 -19.062 0.265 1 95.81 32 GLN B O 1
ATOM 2469 N N . GLY B 1 33 ? -0.654 -18.812 0.655 1 97.06 33 GLY B N 1
ATOM 2470 C CA . GLY B 1 33 ? -0.466 -17.719 -0.276 1 97.06 33 GLY B CA 1
ATOM 2471 C C . GLY B 1 33 ? -0.375 -16.359 0.409 1 97.06 33 GLY B C 1
ATOM 2472 O O . GLY B 1 33 ? 0.108 -15.391 -0.18 1 97.06 33 GLY B O 1
ATOM 2473 N N . HIS B 1 34 ? -0.779 -16.219 1.666 1 97.19 34 HIS B N 1
ATOM 2474 C CA . HIS B 1 34 ? -0.855 -14.93 2.338 1 97.19 34 HIS B CA 1
ATOM 2475 C C . HIS B 1 34 ? 0.508 -14.508 2.875 1 97.19 34 HIS B C 1
ATOM 2477 O O . HIS B 1 34 ? 0.708 -13.344 3.225 1 97.19 34 HIS B O 1
ATOM 2483 N N . HIS B 1 35 ? 1.506 -15.461 2.941 1 97.06 35 HIS B N 1
ATOM 2484 C CA . HIS B 1 35 ? 2.857 -15.078 3.33 1 97.06 35 HIS B CA 1
ATOM 2485 C C . HIS B 1 35 ? 3.432 -14.039 2.373 1 97.06 35 HIS B C 1
ATOM 2487 O O . HIS B 1 35 ? 4.352 -13.305 2.732 1 97.06 35 HIS B O 1
ATOM 2493 N N . LEU B 1 36 ? 2.848 -13.906 1.188 1 97.81 36 LEU B N 1
ATOM 2494 C CA . LEU B 1 36 ? 3.338 -13.047 0.115 1 97.81 36 LEU B CA 1
ATOM 2495 C C . LEU B 1 36 ? 3.221 -11.578 0.5 1 97.81 36 LEU B C 1
ATOM 2497 O O . LEU B 1 36 ? 3.867 -10.719 -0.103 1 97.81 36 LEU B O 1
ATOM 2501 N N . VAL B 1 37 ? 2.35 -11.227 1.482 1 97.31 37 VAL B N 1
ATOM 2502 C CA . VAL B 1 37 ? 2.119 -9.82 1.792 1 97.31 37 VAL B CA 1
ATOM 2503 C C . VAL B 1 37 ? 2.732 -9.484 3.148 1 97.31 37 VAL B C 1
ATOM 2505 O O . VAL B 1 37 ? 2.363 -8.484 3.773 1 97.31 37 VAL B O 1
ATOM 2508 N N . TYR B 1 38 ? 3.637 -10.352 3.592 1 95.44 38 TYR B N 1
ATOM 2509 C CA . TYR B 1 38 ? 4.406 -10.086 4.805 1 95.44 38 TYR B CA 1
ATOM 2510 C C . TYR B 1 38 ? 5.887 -9.922 4.484 1 95.44 38 TYR B C 1
ATOM 2512 O O . TYR B 1 38 ? 6.348 -10.336 3.418 1 95.44 38 TYR B O 1
ATOM 2520 N N . PHE B 1 39 ? 6.641 -9.25 5.352 1 93 39 PHE B N 1
ATOM 2521 C CA . PHE B 1 39 ? 8.078 -8.992 5.266 1 93 39 PHE B CA 1
ATOM 2522 C C . PHE B 1 39 ? 8.406 -8.195 4.012 1 93 39 PHE B C 1
ATOM 2524 O O . PHE B 1 39 ? 9.18 -8.656 3.162 1 93 39 PHE B O 1
ATOM 2531 N N . PRO B 1 40 ? 7.824 -7.035 3.881 1 91.38 40 PRO B N 1
ATOM 2532 C CA . PRO B 1 40 ? 8.086 -6.184 2.717 1 91.38 40 PRO B CA 1
ATOM 2533 C C . PRO B 1 40 ? 9.531 -5.703 2.646 1 91.38 40 PRO B C 1
ATOM 2535 O O . PRO B 1 40 ? 10.25 -5.762 3.645 1 91.38 40 PRO B O 1
ATOM 2538 N N . ILE B 1 41 ? 9.891 -5.27 1.433 1 85.88 41 ILE B N 1
ATOM 2539 C CA . ILE B 1 41 ? 11.156 -4.57 1.266 1 85.88 41 ILE B CA 1
ATOM 2540 C C . ILE B 1 41 ? 11.195 -3.336 2.162 1 85.88 41 ILE B C 1
ATOM 2542 O O . ILE B 1 41 ? 10.203 -2.605 2.26 1 85.88 41 ILE B O 1
ATOM 2546 N N . GLN B 1 42 ? 12.281 -3.113 2.803 1 86.31 42 GLN B N 1
ATOM 2547 C CA . GLN B 1 42 ? 12.367 -2.031 3.777 1 86.31 42 GLN B CA 1
ATOM 2548 C C . GLN B 1 42 ? 13.305 -0.928 3.299 1 86.31 42 GLN B C 1
ATOM 2550 O O . GLN B 1 42 ? 13.648 -0.022 4.062 1 86.31 42 GLN B O 1
ATOM 2555 N N . LEU B 1 43 ? 13.664 -0.976 2.047 1 89.31 43 LEU B N 1
ATOM 2556 C CA . LEU B 1 43 ? 14.531 0.064 1.503 1 89.31 43 LEU B CA 1
ATOM 2557 C C . LEU B 1 43 ? 13.781 1.384 1.37 1 89.31 43 LEU B C 1
ATOM 2559 O O . LEU B 1 43 ? 12.602 1.397 1.003 1 89.31 43 LEU B O 1
ATOM 2563 N N . PRO B 1 44 ? 14.5 2.455 1.646 1 92 44 PRO B N 1
ATOM 2564 C CA . PRO B 1 44 ? 13.891 3.752 1.341 1 92 44 PRO B CA 1
ATOM 2565 C C . PRO B 1 44 ? 13.672 3.961 -0.155 1 92 44 PRO B C 1
ATOM 2567 O O . PRO B 1 44 ? 14.383 3.379 -0.977 1 92 44 PRO B O 1
ATOM 2570 N N . PRO B 1 45 ? 12.773 4.82 -0.498 1 93.56 45 PRO B N 1
ATOM 2571 C CA . PRO B 1 45 ? 12.453 5.082 -1.902 1 93.56 45 PRO B CA 1
ATOM 2572 C C . PRO B 1 45 ? 13.68 5.441 -2.732 1 93.56 45 PRO B C 1
ATOM 2574 O O . PRO B 1 45 ? 13.82 4.977 -3.869 1 93.56 45 PRO B O 1
ATOM 2577 N N . SER B 1 46 ? 14.617 6.168 -2.174 1 92.62 46 SER B N 1
ATOM 2578 C CA . SER B 1 46 ? 15.773 6.652 -2.928 1 92.62 46 SER B CA 1
ATOM 2579 C C . SER B 1 46 ? 16.719 5.508 -3.289 1 92.62 46 SER B C 1
ATOM 2581 O O . SER B 1 46 ? 17.594 5.668 -4.137 1 92.62 46 SER B O 1
ATOM 2583 N N . ARG B 1 47 ? 16.531 4.371 -2.658 1 91.56 47 ARG B N 1
ATOM 2584 C CA . ARG B 1 47 ? 17.422 3.242 -2.885 1 91.56 47 ARG B CA 1
ATOM 2585 C C . ARG B 1 47 ? 16.766 2.178 -3.752 1 91.56 47 ARG B C 1
ATOM 2587 O O . ARG B 1 47 ? 17.359 1.14 -4.039 1 91.56 47 ARG B O 1
ATOM 2594 N N . LEU B 1 48 ? 15.57 2.412 -4.16 1 92.38 48 LEU B N 1
ATOM 2595 C CA . LEU B 1 48 ? 14.898 1.52 -5.098 1 92.38 48 LEU B CA 1
ATOM 2596 C C . LEU B 1 48 ? 15.328 1.815 -6.531 1 92.38 48 LEU B C 1
ATOM 2598 O O . LEU B 1 48 ? 15.945 2.852 -6.797 1 92.38 48 LEU B O 1
ATOM 2602 N N . ILE B 1 49 ? 15.062 0.854 -7.453 1 90.5 49 ILE B N 1
ATOM 2603 C CA . ILE B 1 49 ? 15.203 1.113 -8.883 1 90.5 49 ILE B CA 1
ATOM 2604 C C . ILE B 1 49 ? 14.258 2.236 -9.297 1 90.5 49 ILE B C 1
ATOM 2606 O O . ILE B 1 49 ? 13.188 2.406 -8.711 1 90.5 49 ILE B O 1
ATOM 2610 N N . PRO B 1 50 ? 14.531 3.027 -10.289 1 86.62 50 PRO B N 1
ATOM 2611 C CA . PRO B 1 50 ? 13.727 4.188 -10.672 1 86.62 50 PRO B CA 1
ATOM 2612 C C . PRO B 1 50 ? 12.266 3.832 -10.938 1 86.62 50 PRO B C 1
ATOM 2614 O O . PRO B 1 50 ? 11.383 4.676 -10.781 1 86.62 50 PRO B O 1
ATOM 2617 N N . ASP B 1 51 ? 12.039 2.602 -11.289 1 88.94 51 ASP B N 1
ATOM 2618 C CA . ASP B 1 51 ? 10.656 2.199 -11.539 1 88.94 51 ASP B CA 1
ATOM 2619 C C . ASP B 1 51 ? 10 1.671 -10.273 1 88.94 51 ASP B C 1
ATOM 2621 O O . ASP B 1 51 ? 8.875 1.161 -10.312 1 88.94 51 ASP B O 1
ATOM 2625 N N . GLY B 1 52 ? 10.75 1.692 -9.133 1 92.62 52 GLY B N 1
ATOM 2626 C CA . GLY B 1 52 ? 10.195 1.317 -7.84 1 92.62 52 GLY B CA 1
ATOM 2627 C C . GLY B 1 52 ? 10.484 -0.124 -7.465 1 92.62 52 GLY B C 1
ATOM 2628 O O . GLY B 1 52 ? 10.125 -0.568 -6.371 1 92.62 52 GLY B O 1
ATOM 2629 N N . ALA B 1 53 ? 11.172 -0.855 -8.352 1 90.06 53 ALA B N 1
ATOM 2630 C CA . ALA B 1 53 ? 11.43 -2.271 -8.102 1 90.06 53 ALA B CA 1
ATOM 2631 C C . ALA B 1 53 ? 12.586 -2.457 -7.125 1 90.06 53 ALA B C 1
ATOM 2633 O O . ALA B 1 53 ? 13.359 -1.526 -6.887 1 90.06 53 ALA B O 1
ATOM 2634 N N . ASP B 1 54 ? 12.648 -3.615 -6.547 1 88.75 54 ASP B N 1
ATOM 2635 C CA . ASP B 1 54 ? 13.711 -4.02 -5.633 1 88.75 54 ASP B CA 1
ATOM 2636 C C . ASP B 1 54 ? 15.031 -4.199 -6.371 1 88.75 54 ASP B C 1
ATOM 2638 O O . ASP B 1 54 ? 15.125 -4.988 -7.312 1 88.75 54 ASP B O 1
ATOM 2642 N N . PRO B 1 55 ? 16.047 -3.51 -5.906 1 89.31 55 PRO B N 1
ATOM 2643 C CA . PRO B 1 55 ? 17.359 -3.648 -6.566 1 89.31 55 PRO B CA 1
ATOM 2644 C C . PRO B 1 55 ? 18.094 -4.914 -6.145 1 89.31 55 PRO B C 1
ATOM 2646 O O . PRO B 1 55 ? 19.016 -5.355 -6.836 1 89.31 55 PRO B O 1
ATOM 2649 N N . ASP B 1 56 ? 17.781 -5.457 -5.035 1 86.31 56 ASP B N 1
ATOM 2650 C CA . ASP B 1 56 ? 18.609 -6.473 -4.391 1 86.31 56 ASP B CA 1
ATOM 2651 C C . ASP B 1 56 ? 18.672 -7.746 -5.234 1 86.31 56 ASP B C 1
ATOM 2653 O O . ASP B 1 56 ? 19.641 -8.5 -5.152 1 86.31 56 ASP B O 1
ATOM 2657 N N . HIS B 1 57 ? 17.703 -7.93 -6.094 1 85.56 57 HIS B N 1
ATOM 2658 C CA . HIS B 1 57 ? 17.688 -9.164 -6.871 1 85.56 57 HIS B CA 1
ATOM 2659 C C . HIS B 1 57 ? 18.172 -8.922 -8.297 1 85.56 57 HIS B C 1
ATOM 2661 O O . HIS B 1 57 ? 18.297 -9.867 -9.078 1 85.56 57 HIS B O 1
ATOM 2667 N N . SER B 1 58 ? 18.469 -7.688 -8.547 1 87.38 58 SER B N 1
ATOM 2668 C CA . SER B 1 58 ? 18.766 -7.312 -9.922 1 87.38 58 SER B CA 1
ATOM 2669 C C . SER B 1 58 ? 20.266 -7.355 -10.18 1 87.38 58 SER B C 1
ATOM 2671 O O . SER B 1 58 ? 21.062 -6.906 -9.352 1 87.38 58 SER B O 1
ATOM 2673 N N . PRO B 1 59 ? 20.672 -7.902 -11.328 1 86.94 59 PRO B N 1
ATOM 2674 C CA . PRO B 1 59 ? 22.078 -7.848 -11.703 1 86.94 59 PRO B CA 1
ATOM 2675 C C . PRO B 1 59 ? 22.516 -6.453 -12.141 1 86.94 59 PRO B C 1
ATOM 2677 O O . PRO B 1 59 ? 23.719 -6.188 -12.266 1 86.94 59 PRO B O 1
ATOM 2680 N N . GLY B 1 60 ? 21.547 -5.543 -12.344 1 83.94 60 GLY B N 1
ATOM 2681 C CA . GLY B 1 60 ? 21.859 -4.199 -12.812 1 83.94 60 GLY B CA 1
ATOM 2682 C C . GLY B 1 60 ? 21.938 -4.098 -14.32 1 83.94 60 GLY B C 1
ATOM 2683 O O . GLY B 1 60 ? 21.656 -5.07 -15.031 1 83.94 60 GLY B O 1
ATOM 2684 N N . PRO B 1 61 ? 22.281 -2.922 -14.797 1 83.44 61 PRO B N 1
ATOM 2685 C CA . PRO B 1 61 ? 22.453 -2.777 -16.234 1 83.44 61 PRO B CA 1
ATOM 2686 C C . PRO B 1 61 ? 23.516 -3.725 -16.812 1 83.44 61 P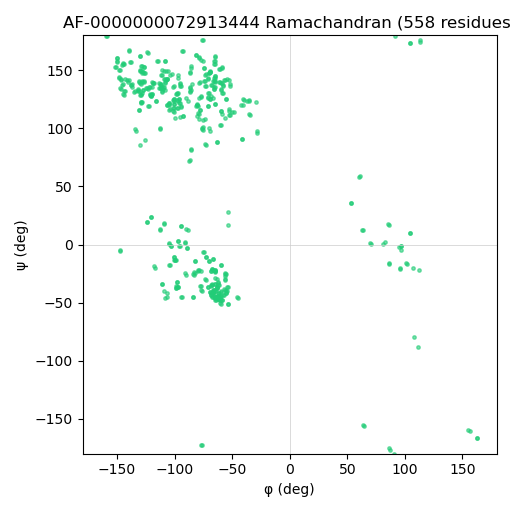RO B C 1
ATOM 2688 O O . PRO B 1 61 ? 24.531 -3.99 -16.156 1 83.44 61 PRO B O 1
ATOM 2691 N N . PRO B 1 62 ? 23.094 -4.238 -18 1 86.94 62 PRO B N 1
ATOM 2692 C CA . PRO B 1 62 ? 22.031 -3.855 -18.938 1 86.94 62 PRO B CA 1
ATOM 2693 C C . PRO B 1 62 ? 20.75 -4.664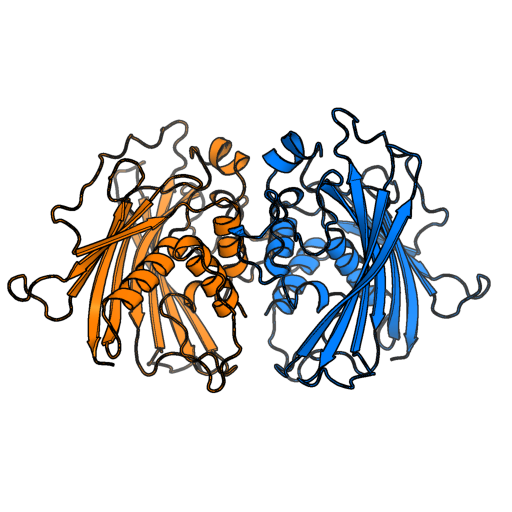 -18.75 1 86.94 62 PRO B C 1
ATOM 2695 O O . PRO B 1 62 ? 19.812 -4.523 -19.516 1 86.94 62 PRO B O 1
ATOM 2698 N N . TYR B 1 63 ? 20.688 -5.504 -17.812 1 87.88 63 TYR B N 1
ATOM 2699 C CA . TYR B 1 63 ? 19.516 -6.348 -17.578 1 87.88 63 TYR B CA 1
ATOM 2700 C C . TYR B 1 63 ? 18.484 -5.629 -16.719 1 87.88 63 TYR B C 1
ATOM 2702 O O . TYR B 1 63 ? 18.375 -5.887 -15.523 1 87.88 63 TYR B O 1
ATOM 2710 N N . THR B 1 64 ? 17.703 -4.805 -17.312 1 84.94 64 THR B N 1
ATOM 2711 C CA . THR B 1 64 ? 16.859 -3.898 -16.531 1 84.94 64 THR B CA 1
ATOM 2712 C C . THR B 1 64 ? 15.406 -4.375 -16.531 1 84.94 64 THR B C 1
ATOM 2714 O O . THR B 1 64 ? 14.609 -3.957 -15.688 1 84.94 64 THR B O 1
ATOM 2717 N N . ARG B 1 65 ? 15.125 -5.219 -17.453 1 86.31 65 ARG B N 1
ATOM 2718 C CA . ARG B 1 65 ? 13.773 -5.754 -17.484 1 86.31 65 ARG B CA 1
ATOM 2719 C C . ARG B 1 65 ? 13.648 -6.98 -16.578 1 86.31 65 ARG B C 1
ATOM 2721 O O . ARG B 1 65 ? 14.523 -7.852 -16.594 1 86.31 65 ARG B O 1
ATOM 2728 N N . ARG B 1 66 ? 12.641 -6.992 -15.859 1 90.62 66 ARG B N 1
ATOM 2729 C CA . ARG B 1 66 ? 12.484 -8.094 -14.914 1 90.62 66 ARG B CA 1
ATOM 2730 C C . ARG B 1 66 ? 11.133 -8.773 -15.086 1 90.62 66 ARG B C 1
ATOM 2732 O O . ARG B 1 66 ? 10.117 -8.102 -15.312 1 90.62 66 ARG B O 1
ATOM 2739 N N . VAL B 1 67 ? 11.188 -10.102 -14.984 1 90.5 67 VAL B N 1
ATOM 2740 C CA . VAL B 1 67 ? 9.969 -10.898 -15.086 1 90.5 67 VAL B CA 1
ATOM 2741 C C . VAL B 1 67 ? 9.922 -11.906 -13.938 1 90.5 67 VAL B C 1
ATOM 2743 O O . VAL B 1 67 ? 10.938 -12.523 -13.602 1 90.5 67 VAL B O 1
ATOM 2746 N N . TRP B 1 68 ? 8.789 -11.992 -13.289 1 95.5 68 TRP B N 1
ATOM 2747 C CA . TRP B 1 68 ? 8.508 -13.102 -12.383 1 95.5 68 TRP B CA 1
ATOM 2748 C C . TRP B 1 68 ? 8.188 -14.375 -13.164 1 95.5 68 TRP B C 1
ATOM 2750 O O . TRP B 1 68 ? 7.043 -14.578 -13.586 1 95.5 68 TRP B O 1
ATOM 2760 N N . ALA B 1 69 ? 9.109 -15.258 -13.344 1 96 69 ALA B N 1
ATOM 2761 C CA . ALA B 1 69 ? 9 -16.391 -14.258 1 96 69 ALA B CA 1
ATOM 2762 C C . ALA B 1 69 ? 8.266 -17.547 -13.609 1 96 69 ALA B C 1
ATOM 2764 O O . ALA B 1 69 ? 7.723 -18.422 -14.305 1 96 69 ALA B O 1
ATOM 2765 N N . GLY B 1 70 ? 8.305 -17.641 -12.352 1 97.75 70 GLY B N 1
ATOM 2766 C CA . GLY B 1 70 ? 7.68 -18.75 -11.633 1 97.75 70 GLY B CA 1
ATOM 2767 C C . GLY B 1 70 ? 8.297 -19 -10.266 1 97.75 70 GLY B C 1
ATOM 2768 O O . GLY B 1 70 ? 8.867 -18.078 -9.664 1 97.75 70 GLY B O 1
ATOM 2769 N N . GLY B 1 71 ? 8.055 -20.188 -9.797 1 98.06 71 GLY B N 1
ATOM 2770 C CA . GLY B 1 71 ? 8.602 -20.531 -8.492 1 98.06 71 GLY B CA 1
ATOM 2771 C C . GLY B 1 71 ? 7.934 -21.734 -7.867 1 98.06 71 GLY B C 1
ATOM 2772 O O . GLY B 1 71 ? 7.355 -22.562 -8.57 1 98.06 71 GLY B O 1
ATOM 2773 N N . GLU B 1 72 ? 8.227 -21.859 -6.602 1 98.38 72 GLU B N 1
ATOM 2774 C CA . GLU B 1 72 ? 7.703 -22.969 -5.812 1 98.38 72 GLU B CA 1
ATOM 2775 C C . GLU B 1 72 ? 7.496 -22.547 -4.355 1 98.38 72 GLU B C 1
ATOM 2777 O O . GLU B 1 72 ? 8.266 -21.75 -3.816 1 98.38 72 GLU B O 1
ATOM 2782 N N . VAL B 1 73 ? 6.445 -23.078 -3.783 1 98.38 73 VAL B N 1
ATOM 2783 C CA . VAL B 1 73 ? 6.195 -22.875 -2.361 1 98.38 73 VAL B CA 1
ATOM 2784 C C . VAL B 1 73 ? 5.98 -24.234 -1.678 1 98.38 73 VAL B C 1
ATOM 2786 O O . VAL B 1 73 ? 5.23 -25.078 -2.174 1 98.38 73 VAL B O 1
ATOM 2789 N N . ILE B 1 74 ? 6.629 -24.406 -0.608 1 97.25 74 ILE B N 1
ATOM 2790 C CA . ILE B 1 74 ? 6.48 -25.609 0.217 1 97.25 74 ILE B CA 1
ATOM 2791 C C . ILE B 1 74 ? 5.902 -25.219 1.578 1 97.25 74 ILE B C 1
ATOM 2793 O O . ILE B 1 74 ? 6.441 -24.344 2.264 1 97.25 74 ILE B O 1
ATOM 2797 N N . PHE B 1 75 ? 4.82 -25.812 1.893 1 96.06 75 PHE B N 1
ATOM 2798 C CA . PHE B 1 75 ? 4.195 -25.625 3.199 1 96.06 75 PHE B CA 1
ATOM 2799 C C . PHE B 1 75 ? 4.512 -26.812 4.117 1 96.06 75 PHE B C 1
ATOM 2801 O O . PHE B 1 75 ? 4.246 -27.953 3.771 1 96.06 75 PHE B O 1
ATOM 2808 N N . ARG B 1 76 ? 5.156 -26.375 5.238 1 89.88 76 ARG B N 1
ATOM 2809 C CA . ARG B 1 76 ? 5.578 -27.438 6.156 1 89.88 76 ARG B CA 1
ATOM 2810 C C . ARG B 1 76 ? 5.004 -27.203 7.551 1 89.88 76 ARG B C 1
ATOM 2812 O O . ARG B 1 76 ? 4.59 -26.094 7.883 1 89.88 76 ARG B O 1
ATOM 2819 N N . GLY B 1 77 ? 5.098 -28.297 8.375 1 73.38 77 GLY B N 1
ATOM 2820 C CA . GLY B 1 77 ? 4.812 -28.203 9.797 1 73.38 77 GLY B CA 1
ATOM 2821 C C . GLY B 1 77 ? 3.365 -27.859 10.094 1 73.38 77 GLY B C 1
ATOM 2822 O O . GLY B 1 77 ? 2.465 -28.234 9.344 1 73.38 77 GLY B O 1
ATOM 2823 N N . ASP B 1 78 ? 3.328 -27.281 11.328 1 73.69 78 ASP B N 1
ATOM 2824 C CA . ASP B 1 78 ? 2.016 -26.797 11.75 1 73.69 78 ASP B CA 1
ATOM 2825 C C . ASP B 1 78 ? 1.699 -25.438 11.117 1 73.69 78 ASP B C 1
ATOM 2827 O O . ASP B 1 78 ? 2.607 -24.672 10.812 1 73.69 78 ASP B O 1
ATOM 2831 N N . GLU B 1 79 ? 0.69 -25.297 10.359 1 79.12 79 GLU B N 1
ATOM 2832 C CA . GLU B 1 79 ? 0.232 -24.062 9.703 1 79.12 79 GLU B CA 1
ATOM 2833 C C . GLU B 1 79 ? 0.606 -22.828 10.523 1 79.12 79 GLU B C 1
ATOM 2835 O O . GLU B 1 79 ? 0.433 -22.812 11.742 1 79.12 79 GLU B O 1
ATOM 2840 N N . MET B 1 80 ? 1.345 -21.922 9.883 1 88.56 80 MET B N 1
ATOM 2841 C CA . MET B 1 80 ? 1.549 -20.641 10.539 1 88.56 80 MET B CA 1
ATOM 2842 C C . MET B 1 80 ? 0.217 -20.031 10.961 1 88.56 80 MET B C 1
ATOM 2844 O O . MET B 1 80 ? -0.762 -20.078 10.211 1 88.56 80 MET B O 1
ATOM 2848 N N . LYS B 1 81 ? 0.252 -19.469 12.211 1 85.94 81 LYS B N 1
ATOM 2849 C CA . LYS B 1 81 ? -0.991 -18.922 12.75 1 85.94 81 LYS B CA 1
ATOM 2850 C C . LYS B 1 81 ? -0.932 -17.406 12.836 1 85.94 81 LYS B C 1
ATOM 2852 O O . LYS B 1 81 ? 0.14 -16.828 13.039 1 85.94 81 LYS B O 1
ATOM 2857 N N . LEU B 1 82 ? -2.078 -16.812 12.703 1 86 82 LEU B N 1
ATOM 2858 C CA . LEU B 1 82 ? -2.23 -15.375 12.945 1 86 82 LEU B CA 1
ATOM 2859 C C . LEU B 1 82 ? -2.52 -15.109 14.422 1 86 82 LEU B C 1
ATOM 2861 O O . LEU B 1 82 ? -3.629 -14.703 14.773 1 86 82 LEU B O 1
ATOM 2865 N N . ASP B 1 83 ? -1.42 -15.305 15.266 1 82.5 83 ASP B N 1
ATOM 2866 C CA . ASP B 1 83 ? -1.61 -15.242 16.719 1 82.5 83 ASP B CA 1
ATOM 2867 C C . ASP B 1 83 ? -0.687 -14.203 17.344 1 82.5 83 ASP B C 1
ATOM 2869 O O . ASP B 1 83 ? -0.353 -14.297 18.531 1 82.5 83 ASP B O 1
ATOM 2873 N N . ALA B 1 84 ? -0.203 -13.297 16.562 1 78.25 84 ALA B N 1
ATOM 2874 C CA . ALA B 1 84 ? 0.577 -12.141 17 1 78.25 84 ALA B CA 1
ATOM 2875 C C . ALA B 1 84 ? 1.952 -12.57 17.5 1 78.25 84 ALA B C 1
ATOM 2877 O O . ALA B 1 84 ? 2.713 -11.75 18.031 1 78.25 84 ALA B O 1
ATOM 2878 N N . ARG B 1 85 ? 2.293 -13.961 17.453 1 83.81 85 ARG B N 1
ATOM 2879 C CA . ARG B 1 85 ? 3.656 -14.367 17.781 1 83.81 85 ARG B CA 1
ATOM 2880 C C . ARG B 1 85 ? 4.648 -13.836 16.75 1 83.81 85 ARG B C 1
ATOM 2882 O O . ARG B 1 85 ? 4.289 -13.617 15.594 1 83.81 85 ARG B O 1
ATOM 2889 N N . PRO B 1 86 ? 5.848 -13.695 17.156 1 86.38 86 PRO B N 1
ATOM 2890 C CA . PRO B 1 86 ? 6.855 -13.242 16.203 1 86.38 86 PRO B CA 1
ATOM 2891 C C . PRO B 1 86 ? 7.094 -14.242 15.078 1 86.38 86 PRO B C 1
ATOM 2893 O O . PRO B 1 86 ? 6.988 -15.453 15.289 1 86.38 86 PRO B O 1
ATOM 2896 N N . ALA B 1 87 ? 7.355 -13.719 13.93 1 90.69 87 ALA B N 1
ATOM 2897 C CA . ALA B 1 87 ? 7.738 -14.5 12.758 1 90.69 87 ALA B CA 1
ATOM 2898 C C . ALA B 1 87 ? 9.016 -13.953 12.125 1 90.69 87 ALA B C 1
ATOM 2900 O O . ALA B 1 87 ? 9.352 -12.781 12.312 1 90.69 87 ALA B O 1
ATOM 2901 N N . ILE B 1 88 ? 9.727 -14.812 11.461 1 91.88 88 ILE B N 1
ATOM 2902 C CA . ILE B 1 88 ? 10.969 -14.422 10.805 1 91.88 88 ILE B CA 1
ATOM 2903 C C . ILE B 1 88 ? 10.953 -14.891 9.352 1 91.88 88 ILE B C 1
ATOM 2905 O O . ILE B 1 88 ? 10.273 -15.867 9.016 1 91.88 88 ILE B O 1
ATOM 2909 N N . CYS B 1 89 ? 11.602 -14.172 8.5 1 94.06 89 CYS B N 1
ATOM 2910 C CA . CYS B 1 89 ? 11.82 -14.531 7.105 1 94.06 89 CYS B CA 1
ATOM 2911 C C . CYS B 1 89 ? 13.297 -14.414 6.742 1 94.06 89 CYS B C 1
ATOM 2913 O O . CYS B 1 89 ? 13.922 -13.383 6.973 1 94.06 89 CYS B O 1
ATOM 2915 N N . LYS B 1 90 ? 13.859 -15.461 6.293 1 93.88 90 LYS B N 1
ATOM 2916 C CA . LYS B 1 90 ? 15.227 -15.477 5.777 1 93.88 90 LYS B CA 1
ATOM 2917 C C . LYS B 1 90 ? 15.242 -15.547 4.254 1 93.88 90 LYS B C 1
ATOM 2919 O O . LYS B 1 90 ? 14.656 -16.453 3.662 1 93.88 90 LYS B O 1
ATOM 2924 N N . GLU B 1 91 ? 15.844 -14.594 3.666 1 93.56 91 GLU B N 1
ATOM 2925 C CA . GLU B 1 91 ? 15.938 -14.539 2.211 1 93.56 91 GLU B CA 1
ATOM 2926 C C . GLU B 1 91 ? 17.375 -14.75 1.734 1 93.56 91 GLU B C 1
ATOM 2928 O O . GLU B 1 91 ? 18.312 -14.234 2.332 1 93.56 91 GLU B O 1
ATOM 2933 N N . LYS B 1 92 ? 17.531 -15.539 0.663 1 92.69 92 LYS B N 1
ATOM 2934 C CA . LYS B 1 92 ? 18.859 -15.805 0.092 1 92.69 92 LYS B CA 1
ATOM 2935 C C . LYS B 1 92 ? 18.766 -16 -1.419 1 92.69 92 LYS B C 1
ATOM 2937 O O . LYS B 1 92 ? 17.844 -16.672 -1.912 1 92.69 92 LYS B O 1
ATOM 2942 N N . ILE B 1 93 ? 19.703 -15.344 -2.111 1 92.5 93 ILE B N 1
ATOM 2943 C CA . ILE B 1 93 ? 19.875 -15.688 -3.518 1 92.5 93 ILE B CA 1
ATOM 2944 C C . ILE B 1 93 ? 20.672 -16.984 -3.635 1 92.5 93 ILE B C 1
ATOM 2946 O O . ILE B 1 93 ? 21.828 -17.047 -3.219 1 92.5 93 ILE B O 1
ATOM 2950 N N . GLU B 1 94 ? 20.109 -17.984 -4.141 1 89.5 94 GLU B N 1
ATOM 2951 C CA . GLU B 1 94 ? 20.75 -19.297 -4.141 1 89.5 94 GLU B CA 1
ATOM 2952 C C . GLU B 1 94 ? 21.453 -19.562 -5.469 1 89.5 94 GLU B C 1
ATOM 2954 O O . GLU B 1 94 ? 22.469 -20.266 -5.508 1 89.5 94 GLU B O 1
ATOM 2959 N N . ASP B 1 95 ? 20.828 -19.094 -6.535 1 89.06 95 ASP B N 1
ATOM 2960 C CA . ASP B 1 95 ? 21.375 -19.422 -7.844 1 89.06 95 ASP B CA 1
ATOM 2961 C C . ASP B 1 95 ? 21.188 -18.281 -8.836 1 89.06 95 ASP B C 1
ATOM 2963 O O . ASP B 1 95 ? 20.141 -17.609 -8.828 1 89.06 95 ASP B O 1
ATOM 2967 N N . VAL B 1 96 ? 22.172 -18.031 -9.57 1 92.19 96 VAL B N 1
ATOM 2968 C CA . VAL B 1 96 ? 22.141 -17.109 -10.695 1 92.19 96 VAL B CA 1
ATOM 2969 C C . VAL B 1 96 ? 22.703 -17.781 -11.945 1 92.19 96 VAL B C 1
ATOM 2971 O O . VAL B 1 96 ? 23.828 -18.266 -11.93 1 92.19 96 VAL B O 1
ATOM 2974 N N . THR B 1 97 ? 21.875 -17.781 -12.914 1 92.88 97 THR B N 1
ATOM 2975 C CA . THR B 1 97 ? 22.312 -18.453 -14.141 1 92.88 97 THR B CA 1
ATOM 2976 C C . THR B 1 97 ? 22.094 -17.547 -15.352 1 92.88 97 THR B C 1
ATOM 2978 O O . THR B 1 97 ? 21.078 -16.859 -15.445 1 92.88 97 THR B O 1
ATOM 2981 N N . LEU B 1 98 ? 23.016 -17.562 -16.188 1 91.56 98 LEU B N 1
ATOM 2982 C CA . LEU B 1 98 ? 22.922 -16.891 -17.484 1 91.56 98 LEU B CA 1
ATOM 2983 C C . LEU B 1 98 ? 22.594 -17.859 -18.594 1 91.56 98 LEU B C 1
ATOM 2985 O O . LEU B 1 98 ? 23.25 -18.891 -18.75 1 91.56 98 LEU B O 1
ATOM 2989 N N . ARG B 1 99 ? 21.5 -17.562 -19.297 1 92.38 99 ARG B N 1
ATOM 2990 C CA . ARG B 1 99 ? 21.109 -18.422 -20.406 1 92.38 99 ARG B CA 1
ATOM 2991 C C . ARG B 1 99 ? 20.891 -17.625 -21.672 1 92.38 99 ARG B C 1
ATOM 2993 O O . ARG B 1 99 ? 20.453 -16.469 -21.625 1 92.38 99 ARG B O 1
ATOM 3000 N N . GLY B 1 100 ? 21.172 -18.25 -22.859 1 89.62 100 GLY B N 1
ATOM 3001 C CA . GLY B 1 100 ? 20.891 -17.609 -24.141 1 89.62 100 GLY B CA 1
ATOM 3002 C C . GLY B 1 100 ? 22.141 -17.266 -24.922 1 89.62 100 GLY B C 1
ATOM 3003 O O . GLY B 1 100 ? 23.266 -17.469 -24.438 1 89.62 100 GLY B O 1
ATOM 3004 N N . LYS B 1 101 ? 21.859 -16.797 -26.109 1 89.12 101 LYS B N 1
ATOM 3005 C CA . LYS B 1 101 ? 22.938 -16.391 -27 1 89.12 101 LYS B CA 1
ATOM 3006 C C . LYS B 1 101 ? 23.531 -15.047 -26.578 1 89.12 101 LYS B C 1
ATOM 3008 O O . LYS B 1 101 ? 22.875 -14.258 -25.906 1 89.12 101 LYS B O 1
ATOM 3013 N N . GLU B 1 102 ? 24.766 -14.898 -27.062 1 85.44 102 GLU B N 1
ATOM 3014 C CA . GLU B 1 102 ? 25.453 -13.641 -26.766 1 85.44 102 GLU B CA 1
ATOM 3015 C C . GLU B 1 102 ? 24.609 -12.445 -27.234 1 85.44 102 GLU B C 1
ATOM 3017 O O . GLU B 1 102 ? 24.141 -12.414 -28.375 1 85.44 102 GLU B O 1
ATOM 3022 N N . GLY B 1 103 ? 24.375 -11.625 -26.406 1 83.81 103 GLY B N 1
ATOM 3023 C CA . GLY B 1 103 ? 23.594 -10.438 -26.734 1 83.81 103 GLY B CA 1
ATOM 3024 C C . GLY B 1 103 ? 22.125 -10.57 -26.406 1 83.81 103 GLY B C 1
ATOM 3025 O O . GLY B 1 103 ? 21.406 -9.578 -26.344 1 83.81 103 GLY B O 1
ATOM 3026 N N . GLU B 1 104 ? 21.656 -11.836 -26.281 1 87.12 104 GLU B N 1
ATOM 3027 C CA . GLU B 1 104 ? 20.25 -12.102 -25.969 1 87.12 104 GLU B CA 1
ATOM 3028 C C . GLU B 1 104 ? 20.109 -12.891 -24.672 1 87.12 104 GLU B C 1
ATOM 3030 O O . GLU B 1 104 ? 19.125 -13.602 -24.484 1 87.12 104 GLU B O 1
ATOM 3035 N N . GLU B 1 105 ? 21.125 -12.734 -23.922 1 90.88 105 GLU B N 1
ATOM 3036 C CA . GLU B 1 105 ? 21.156 -13.531 -22.703 1 90.88 105 GLU B CA 1
ATOM 3037 C C . GLU B 1 105 ? 20.094 -13.078 -21.719 1 90.88 105 GLU B C 1
ATOM 3039 O O . GLU B 1 105 ? 19.75 -11.891 -21.672 1 90.88 105 GLU B O 1
ATOM 3044 N N . LYS B 1 106 ? 19.641 -14.062 -20.984 1 93.5 106 LYS B N 1
ATOM 3045 C CA . LYS B 1 106 ? 18.75 -13.82 -19.844 1 93.5 106 LYS B CA 1
ATOM 3046 C C . LYS B 1 106 ? 19.391 -14.281 -18.531 1 93.5 106 LYS B C 1
ATOM 3048 O O . LYS B 1 106 ? 20.094 -15.297 -18.516 1 93.5 106 LYS B O 1
ATOM 3053 N N . VAL B 1 107 ? 19.188 -13.477 -17.562 1 94.75 107 VAL B N 1
ATOM 3054 C CA . VAL B 1 107 ? 19.734 -13.82 -16.25 1 94.75 107 VAL B CA 1
ATOM 3055 C C . VAL B 1 107 ? 18.609 -14.375 -15.367 1 94.75 107 VAL B C 1
ATOM 3057 O O . VAL B 1 107 ? 17.641 -13.672 -15.062 1 94.75 107 VAL B O 1
ATOM 3060 N N . PHE B 1 108 ? 18.812 -15.617 -15 1 94.94 108 PHE B N 1
ATOM 3061 C CA . PHE B 1 108 ? 17.859 -16.266 -14.094 1 94.94 108 PHE B CA 1
ATOM 3062 C C . PHE B 1 108 ? 18.344 -16.188 -12.656 1 94.94 108 PHE B C 1
ATOM 3064 O O . PHE B 1 108 ? 19.469 -16.578 -12.344 1 94.94 108 PHE B O 1
ATOM 3071 N N . VAL B 1 109 ? 17.5 -15.648 -11.797 1 95.94 109 VAL B N 1
ATOM 3072 C CA . VAL B 1 109 ? 17.844 -15.492 -10.383 1 95.94 109 VAL B CA 1
ATOM 3073 C C . VAL B 1 109 ? 16.812 -16.219 -9.523 1 95.94 109 VAL B C 1
ATOM 3075 O O . VAL B 1 109 ? 15.617 -15.914 -9.586 1 95.94 109 VAL B O 1
ATOM 3078 N N . ASP B 1 110 ? 17.281 -17.203 -8.75 1 96.06 110 ASP B N 1
ATOM 3079 C CA . ASP B 1 110 ? 16.422 -17.891 -7.797 1 96.06 110 ASP B CA 1
ATOM 3080 C C . ASP B 1 110 ? 16.594 -17.312 -6.391 1 96.06 110 ASP B C 1
ATOM 3082 O O . ASP B 1 110 ? 17.672 -17.391 -5.809 1 96.06 110 ASP B O 1
ATOM 3086 N N . VAL B 1 111 ? 15.531 -16.766 -5.898 1 95.94 111 VAL B N 1
ATOM 3087 C CA . VAL B 1 111 ? 15.508 -16.188 -4.555 1 95.94 111 VAL B CA 1
ATOM 3088 C C . VAL B 1 111 ? 14.727 -17.109 -3.621 1 95.94 111 VAL B C 1
ATOM 3090 O O . VAL B 1 111 ? 13.539 -17.375 -3.844 1 95.94 111 VAL B O 1
ATOM 3093 N N . TRP B 1 112 ? 15.391 -17.578 -2.604 1 96.12 112 TRP B N 1
ATOM 3094 C CA . TRP B 1 112 ? 14.719 -18.406 -1.611 1 96.12 112 TRP B CA 1
ATOM 3095 C C . TRP B 1 112 ? 14.297 -17.578 -0.401 1 96.12 112 TRP B C 1
ATOM 3097 O O . TRP B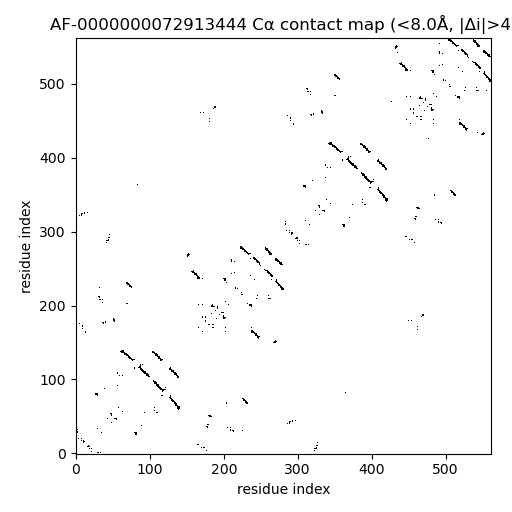 1 112 ? 15.086 -16.781 0.121 1 96.12 112 TRP B O 1
ATOM 3107 N N . ARG B 1 113 ? 13.086 -17.719 -0.028 1 96.56 113 ARG B N 1
ATOM 3108 C CA . ARG B 1 113 ? 12.555 -17.141 1.205 1 96.56 113 ARG B CA 1
ATOM 3109 C C . ARG B 1 113 ? 12 -18.234 2.117 1 96.56 113 ARG B C 1
ATOM 3111 O O . ARG B 1 113 ? 11.211 -19.078 1.681 1 96.56 113 ARG B O 1
ATOM 3118 N N . LYS B 1 114 ? 12.438 -18.219 3.367 1 95.75 114 LYS B N 1
ATOM 3119 C CA . LYS B 1 114 ? 11.977 -19.172 4.371 1 95.75 114 LYS B CA 1
ATOM 3120 C C . LYS B 1 114 ? 11.32 -18.453 5.551 1 95.75 114 LYS B C 1
ATOM 3122 O O . LYS B 1 114 ? 11.875 -17.5 6.09 1 95.75 114 LYS B O 1
ATOM 3127 N N . TYR B 1 115 ? 10.133 -18.891 5.863 1 95.94 115 TYR B N 1
ATOM 3128 C CA . TYR B 1 115 ? 9.328 -18.25 6.906 1 95.94 115 TYR B CA 1
ATOM 3129 C C . TYR B 1 115 ? 9.148 -19.188 8.094 1 95.94 115 TYR B C 1
ATOM 3131 O O . TYR B 1 115 ? 8.922 -20.391 7.914 1 95.94 115 TYR B O 1
ATOM 3139 N N . GLY B 1 116 ? 9.242 -18.656 9.289 1 93.75 116 GLY B N 1
ATOM 3140 C CA . GLY B 1 116 ? 9.031 -19.453 10.484 1 93.75 116 GLY B CA 1
ATOM 3141 C C . GLY B 1 116 ? 8.508 -18.641 11.656 1 93.75 116 GLY B C 1
ATOM 3142 O O . GLY B 1 116 ? 8.75 -17.422 11.734 1 93.75 116 GLY B O 1
ATOM 3143 N N . THR B 1 117 ? 7.816 -19.344 12.484 1 90.69 117 THR B N 1
ATOM 3144 C CA . THR B 1 117 ? 7.348 -18.734 13.727 1 90.69 117 THR B CA 1
ATOM 3145 C C . THR B 1 117 ? 8.477 -18.672 14.758 1 90.69 117 THR B C 1
ATOM 3147 O O . THR B 1 117 ? 9.273 -19.609 14.867 1 90.69 117 THR B O 1
ATOM 3150 N N . GLY B 1 118 ? 8.539 -17.562 15.461 1 86.88 118 GLY B N 1
ATOM 3151 C CA . GLY B 1 118 ? 9.578 -17.375 16.453 1 86.88 118 GLY B CA 1
ATOM 3152 C C . GLY B 1 118 ? 10.68 -16.438 16 1 86.88 118 GLY B C 1
ATOM 3153 O O . GLY B 1 118 ? 10.711 -16.016 14.844 1 86.88 118 GLY B O 1
ATOM 3154 N N . HIS B 1 119 ? 11.602 -16.094 16.891 1 83.69 119 HIS B N 1
ATOM 3155 C CA . HIS B 1 119 ? 12.633 -15.094 16.609 1 83.69 119 HIS B CA 1
ATOM 3156 C C . HIS B 1 119 ? 13.953 -15.766 16.25 1 83.69 119 HIS B C 1
ATOM 3158 O O . HIS B 1 119 ? 14.906 -15.094 15.836 1 83.69 119 HIS B O 1
ATOM 3164 N N . GLU B 1 120 ? 14.039 -16.984 16.438 1 82.25 120 GLU B N 1
ATOM 3165 C CA . GLU B 1 120 ? 15.328 -17.656 16.312 1 82.25 120 GLU B CA 1
ATOM 3166 C C . GLU B 1 120 ? 15.648 -17.938 14.844 1 82.25 120 GLU B C 1
ATOM 3168 O O . GLU B 1 120 ? 14.883 -18.609 14.148 1 82.25 120 GLU B O 1
ATOM 3173 N N . ILE B 1 121 ? 16.766 -17.375 14.375 1 82.81 121 ILE B N 1
ATOM 3174 C CA . ILE B 1 121 ? 17.203 -17.625 13 1 82.81 121 ILE B CA 1
ATOM 3175 C C . ILE B 1 121 ? 18.406 -18.562 13 1 82.81 121 ILE B C 1
ATOM 3177 O O . ILE B 1 121 ? 18.484 -19.5 12.195 1 82.81 121 ILE B O 1
ATOM 3181 N N . GLU B 1 122 ? 19.281 -18.312 13.93 1 85 122 GLU B N 1
ATOM 3182 C CA . GLU B 1 122 ? 20.516 -19.078 13.961 1 85 122 GLU B CA 1
ATOM 3183 C C . GLU B 1 122 ? 20.266 -20.547 14.297 1 85 122 GLU B C 1
ATOM 3185 O O . GLU B 1 122 ? 19.609 -20.859 15.297 1 85 122 GLU B O 1
ATOM 3190 N N . GLY B 1 123 ? 20.703 -21.375 13.531 1 86.69 123 GLY B N 1
ATOM 3191 C CA . GLY B 1 123 ? 20.625 -22.812 13.766 1 86.69 123 GLY B CA 1
ATOM 3192 C C . GLY B 1 123 ? 19.281 -23.406 13.367 1 86.69 123 GLY B C 1
ATOM 3193 O O . GLY B 1 123 ? 19.078 -24.609 13.492 1 86.69 123 GLY B O 1
ATOM 3194 N N . ARG B 1 124 ? 18.438 -22.547 12.844 1 88 124 ARG B N 1
ATOM 3195 C CA . ARG B 1 124 ? 17.109 -23.047 12.461 1 88 124 ARG B CA 1
ATOM 3196 C C . ARG B 1 124 ? 17.203 -23.938 11.234 1 88 124 ARG B C 1
ATOM 3198 O O . ARG B 1 124 ? 17.812 -23.562 10.227 1 88 124 ARG B O 1
ATOM 3205 N N . THR B 1 125 ? 16.594 -25.078 11.344 1 87.88 125 THR B N 1
ATOM 3206 C CA . THR B 1 125 ? 16.625 -26 10.227 1 87.88 125 THR B CA 1
ATOM 3207 C C . THR B 1 125 ? 15.219 -26.266 9.688 1 87.88 125 THR B C 1
ATOM 3209 O O . THR B 1 125 ? 15.055 -26.75 8.57 1 87.88 125 THR B O 1
ATOM 3212 N N . GLU B 1 126 ? 14.258 -25.953 10.539 1 90.75 126 GLU B N 1
ATOM 3213 C CA . GLU B 1 126 ? 12.883 -26.188 10.125 1 90.75 126 GLU B CA 1
ATOM 3214 C C . GLU B 1 126 ? 12.141 -24.875 9.875 1 90.75 126 GLU B C 1
ATOM 3216 O O . GLU B 1 126 ? 12.281 -23.922 10.648 1 90.75 126 GLU B O 1
ATOM 3221 N N . TRP B 1 127 ? 11.461 -24.844 8.773 1 93.81 127 TRP B N 1
ATOM 3222 C CA . TRP B 1 127 ? 10.695 -23.672 8.375 1 93.81 127 TRP B CA 1
ATOM 3223 C C . TRP B 1 127 ? 9.25 -24.031 8.078 1 93.81 127 TRP B C 1
ATOM 3225 O O . TRP B 1 127 ? 8.961 -25.156 7.652 1 93.81 127 TRP B O 1
ATOM 3235 N N . ASP B 1 128 ? 8.344 -23.109 8.352 1 95.06 128 ASP B N 1
ATOM 3236 C CA . ASP B 1 128 ? 6.922 -23.328 8.133 1 95.06 128 ASP B CA 1
ATOM 3237 C C . ASP B 1 128 ? 6.57 -23.219 6.648 1 95.06 128 ASP B C 1
ATOM 3239 O O . ASP B 1 128 ? 5.723 -23.953 6.141 1 95.06 128 ASP B O 1
ATOM 3243 N N . ILE B 1 129 ? 7.164 -22.266 5.973 1 97.19 129 ILE B N 1
ATOM 3244 C CA . ILE B 1 129 ? 6.973 -22.047 4.543 1 97.19 129 ILE B CA 1
ATOM 3245 C C . ILE B 1 129 ? 8.32 -21.812 3.873 1 97.19 129 ILE B C 1
ATOM 3247 O O . ILE B 1 129 ? 9.164 -21.062 4.391 1 97.19 129 ILE B O 1
ATOM 3251 N N . GLU B 1 130 ? 8.586 -22.469 2.801 1 97.12 130 GLU B N 1
ATOM 3252 C CA . GLU B 1 130 ? 9.734 -22.219 1.939 1 97.12 130 GLU B CA 1
ATOM 3253 C C . GLU B 1 130 ? 9.297 -21.844 0.525 1 97.12 130 GLU B C 1
ATOM 3255 O O . GLU B 1 130 ? 8.469 -22.531 -0.069 1 97.12 130 GLU B O 1
ATOM 3260 N N . GLU B 1 131 ? 9.844 -20.766 0.054 1 98 131 GLU B N 1
ATOM 3261 C CA . GLU B 1 131 ? 9.453 -20.281 -1.264 1 98 131 GLU B CA 1
ATOM 3262 C C . GLU B 1 131 ? 10.672 -20 -2.137 1 98 131 GLU B C 1
ATOM 3264 O O . GLU B 1 131 ? 11.633 -19.375 -1.692 1 98 131 GLU B O 1
ATOM 3269 N N . ARG B 1 132 ? 10.656 -20.547 -3.312 1 98 132 ARG B N 1
ATOM 3270 C CA . ARG B 1 132 ? 11.602 -20.141 -4.348 1 98 132 ARG B CA 1
ATOM 3271 C C . ARG B 1 132 ? 10.93 -19.266 -5.395 1 98 132 ARG B C 1
ATOM 3273 O O . ARG B 1 132 ? 9.914 -19.641 -5.98 1 98 132 ARG B O 1
ATOM 3280 N N . ARG B 1 133 ? 11.414 -18.078 -5.539 1 97.44 133 ARG B N 1
ATOM 3281 C CA . ARG B 1 133 ? 11.008 -17.188 -6.613 1 97.44 133 ARG B CA 1
ATOM 3282 C C . ARG B 1 133 ? 12.039 -17.188 -7.738 1 97.44 133 ARG B C 1
ATOM 3284 O O . ARG B 1 133 ? 13.234 -16.984 -7.5 1 97.44 133 ARG B O 1
ATOM 3291 N N . THR B 1 134 ? 11.602 -17.453 -8.898 1 96.88 134 THR B N 1
ATOM 3292 C CA . THR B 1 134 ? 12.484 -17.359 -10.062 1 96.88 134 THR B CA 1
ATOM 3293 C C . THR B 1 134 ? 12.227 -16.062 -10.836 1 96.88 134 THR B C 1
ATOM 3295 O O . THR B 1 134 ? 11.148 -15.883 -11.398 1 96.88 134 THR B O 1
ATOM 3298 N N . LEU B 1 135 ? 13.219 -15.234 -10.844 1 95.88 135 LEU B N 1
ATOM 3299 C CA . LEU B 1 135 ? 13.188 -13.977 -11.578 1 95.88 135 LEU B CA 1
ATOM 3300 C C . LEU B 1 135 ? 14.086 -14.047 -12.812 1 95.88 135 LEU B C 1
ATOM 3302 O O . LEU B 1 135 ? 15.164 -14.641 -12.766 1 95.88 135 LEU B O 1
ATOM 3306 N N . VAL B 1 136 ? 13.648 -13.469 -13.859 1 94.94 136 VAL B N 1
ATOM 3307 C CA . VAL B 1 136 ? 14.438 -13.414 -15.086 1 94.94 136 VAL B CA 1
ATOM 3308 C C . VAL B 1 136 ? 14.672 -11.953 -15.477 1 94.94 136 VAL B C 1
ATOM 3310 O O . VAL B 1 136 ? 13.734 -11.156 -15.508 1 94.94 136 VAL B O 1
ATOM 3313 N N . PHE B 1 137 ? 15.852 -11.648 -15.711 1 93.06 137 PHE B N 1
ATOM 3314 C CA . PHE B 1 137 ? 16.25 -10.312 -16.141 1 93.06 137 PHE B CA 1
ATOM 3315 C C . PHE B 1 137 ? 16.75 -10.328 -17.578 1 93.06 137 PHE B C 1
ATOM 3317 O O . PHE B 1 137 ? 17.5 -11.219 -17.969 1 93.06 137 PHE B O 1
ATOM 3324 N N . MET B 1 138 ? 16.297 -9.398 -18.312 1 90.94 138 MET B N 1
ATOM 3325 C CA . MET B 1 138 ? 16.625 -9.305 -19.734 1 90.94 138 MET B CA 1
ATOM 3326 C C . MET B 1 138 ? 17.094 -7.898 -20.078 1 90.94 138 MET B C 1
ATOM 3328 O O . MET B 1 138 ? 16.891 -6.957 -19.312 1 90.94 138 MET B O 1
ATOM 3332 N N . ARG B 1 139 ? 17.734 -7.844 -21.203 1 86.06 139 ARG B N 1
ATOM 3333 C CA . ARG B 1 139 ? 18.203 -6.551 -21.688 1 86.06 139 ARG B CA 1
ATOM 3334 C C . ARG B 1 139 ? 17.047 -5.707 -22.203 1 86.06 139 ARG B C 1
ATOM 3336 O O . ARG B 1 139 ? 16.031 -6.246 -22.641 1 86.06 139 ARG B O 1
ATOM 3343 N N . ASP B 1 140 ? 17.234 -4.375 -21.969 1 74.69 140 ASP B N 1
ATOM 3344 C CA . ASP B 1 140 ? 16.234 -3.453 -22.516 1 74.69 140 ASP B CA 1
ATOM 3345 C C . ASP B 1 140 ? 16.203 -3.506 -24.031 1 74.69 140 ASP B C 1
ATOM 3347 O O . ASP B 1 140 ? 17.25 -3.436 -24.688 1 74.69 140 ASP B O 1
ATOM 3351 N N . GLU B 1 141 ? 15.508 -4.297 -24.719 1 61.34 141 GLU B N 1
ATOM 3352 C CA . GLU B 1 141 ? 15.5 -4.25 -26.172 1 61.34 141 GLU B CA 1
ATOM 3353 C C . GLU B 1 141 ? 14.672 -3.08 -26.688 1 61.34 141 GLU B C 1
ATOM 3355 O O . GLU B 1 141 ? 13.523 -2.898 -26.281 1 61.34 141 GLU B O 1
ATOM 3360 N N . GLU B 1 142 ? 15.336 -2.047 -27.062 1 50 142 GLU B N 1
ATOM 3361 C CA . GLU B 1 142 ? 14.672 -0.993 -27.828 1 50 142 GLU B CA 1
ATOM 3362 C C . GLU B 1 142 ? 13.727 -1.581 -28.875 1 50 142 GLU B C 1
ATOM 3364 O O . GLU B 1 142 ? 14.125 -2.459 -29.656 1 50 142 GLU B O 1
ATOM 3369 N N . GLY B 1 143 ? 12.344 -1.367 -28.969 1 47.81 143 GLY B N 1
ATOM 3370 C CA . GLY B 1 143 ? 11.398 -1.621 -30.031 1 47.81 143 GLY B CA 1
ATOM 3371 C C . GLY B 1 143 ? 10.836 -3.031 -30.016 1 47.81 143 GLY B C 1
ATOM 3372 O O . GLY B 1 143 ? 10.227 -3.477 -30.984 1 47.81 143 GLY B O 1
ATOM 3373 N N . SER B 1 144 ? 11.43 -3.895 -29.344 1 45.19 144 SER B N 1
ATOM 3374 C CA . SER B 1 144 ? 10.883 -5.219 -29.625 1 45.19 144 SER B CA 1
ATOM 3375 C C . SER B 1 144 ? 9.508 -5.391 -28.984 1 45.19 144 SER B C 1
ATOM 3377 O O . SER B 1 144 ? 9.367 -5.301 -27.766 1 45.19 144 SER B O 1
ATOM 3379 N N . ALA B 1 145 ? 8.508 -4.977 -29.688 1 45.75 145 ALA B N 1
ATOM 3380 C CA . ALA B 1 145 ? 7.137 -5.375 -29.375 1 45.75 145 ALA B CA 1
ATOM 3381 C C . ALA B 1 145 ? 7.082 -6.801 -28.844 1 45.75 145 ALA B C 1
ATOM 3383 O O . ALA B 1 145 ? 7.762 -7.691 -29.359 1 45.75 145 ALA B O 1
ATOM 3384 N N . SER B 1 146 ? 6.746 -6.965 -27.547 1 50.38 146 SER B N 1
ATOM 3385 C CA . SER B 1 146 ? 6.527 -8.312 -27.031 1 50.38 146 SER B CA 1
ATOM 3386 C C . SER B 1 146 ? 6.043 -9.242 -28.141 1 50.38 146 SER B C 1
ATOM 3388 O O . SER B 1 146 ? 5.137 -8.898 -28.906 1 50.38 146 SER B O 1
ATOM 3390 N N . SER B 1 147 ? 6.801 -10 -28.766 1 48.31 147 SER B N 1
ATOM 3391 C CA . SER B 1 147 ? 6.379 -10.969 -29.766 1 48.31 147 SER B CA 1
ATOM 3392 C C . SER B 1 147 ? 5.051 -11.617 -29.391 1 48.31 147 SER B C 1
ATOM 3394 O O . SER B 1 147 ? 4.762 -11.797 -28.203 1 48.31 147 SER B O 1
ATOM 3396 N N . PRO B 1 148 ? 4.082 -11.469 -30.344 1 51.72 148 PRO B N 1
ATOM 3397 C CA . PRO B 1 148 ? 2.824 -12.172 -30.109 1 51.72 148 PRO B CA 1
ATOM 3398 C C . PRO B 1 148 ? 3.035 -13.586 -29.562 1 51.72 148 PRO B C 1
ATOM 3400 O O . PRO B 1 148 ? 3.797 -14.367 -30.141 1 51.72 148 PRO B O 1
ATOM 3403 N N . SER B 1 149 ? 3.076 -13.703 -28.312 1 56.75 149 SER B N 1
ATOM 3404 C CA . SER B 1 149 ? 3.24 -15 -27.656 1 56.75 149 SER B CA 1
ATOM 3405 C C . SER B 1 149 ? 2.215 -16 -28.156 1 56.75 149 SER B C 1
ATOM 3407 O O . SER B 1 149 ? 1.052 -15.664 -28.375 1 56.75 149 SER B O 1
ATOM 3409 N N . ARG B 1 150 ? 2.662 -17.125 -28.828 1 66.81 150 ARG B N 1
ATOM 3410 C CA . ARG B 1 150 ? 1.796 -18.25 -29.141 1 66.81 150 ARG B CA 1
ATOM 3411 C C . ARG B 1 150 ? 0.87 -18.562 -27.969 1 66.81 150 ARG B C 1
ATOM 3413 O O . ARG B 1 150 ? 1.292 -18.531 -26.812 1 66.81 150 ARG B O 1
ATOM 3420 N N . LEU B 1 151 ? -0.38 -18.562 -28.328 1 79.56 151 LEU B N 1
ATOM 3421 C CA . LEU B 1 151 ? -1.381 -18.953 -27.344 1 79.56 151 LEU B CA 1
ATOM 3422 C C . LEU B 1 151 ? -1.151 -20.375 -26.859 1 79.56 151 LEU B C 1
ATOM 3424 O O . LEU B 1 151 ? -1.295 -21.328 -27.641 1 79.56 151 LEU B O 1
ATOM 3428 N N . LEU B 1 152 ? -0.603 -20.594 -25.703 1 87.25 152 LEU B N 1
ATOM 3429 C CA . LEU B 1 152 ? -0.427 -21.906 -25.078 1 87.25 152 LEU B CA 1
ATOM 3430 C C . LEU B 1 152 ? -1.712 -22.359 -24.406 1 87.25 152 LEU B C 1
ATOM 3432 O O . LEU B 1 152 ? -2.26 -21.641 -23.562 1 87.25 152 LEU B O 1
ATOM 3436 N N . LYS B 1 153 ? -2.221 -23.5 -24.875 1 89.19 153 LYS B N 1
ATOM 3437 C CA . LYS B 1 153 ? -3.434 -24.031 -24.266 1 89.19 153 LYS B CA 1
ATOM 3438 C C . LYS B 1 153 ? -3.123 -25.25 -23.406 1 89.19 153 LYS B C 1
ATOM 3440 O O . LYS B 1 153 ? -2.246 -26.047 -23.734 1 89.19 153 LYS B O 1
ATOM 3445 N N . TYR B 1 154 ? -3.838 -25.312 -22.312 1 90.06 154 TYR B N 1
ATOM 3446 C CA . TYR B 1 154 ? -3.748 -26.547 -21.531 1 90.06 154 TYR B CA 1
ATOM 3447 C C . TYR B 1 154 ? -4.488 -27.688 -22.234 1 90.06 154 TYR B C 1
ATOM 3449 O O . TYR B 1 154 ? -5.605 -27.5 -22.719 1 90.06 154 TYR B O 1
ATOM 3457 N N . PRO B 1 155 ? -3.934 -28.812 -22.281 1 88.12 155 PRO B N 1
ATOM 3458 C CA . PRO B 1 155 ? -4.453 -29.875 -23.141 1 88.12 155 PRO B CA 1
ATOM 3459 C C . PRO B 1 155 ? -5.746 -30.5 -22.594 1 88.12 155 PRO B C 1
ATOM 3461 O O . PRO B 1 155 ? -6.555 -31.016 -23.375 1 88.12 155 PRO B O 1
ATOM 3464 N N . GLN B 1 156 ? -5.996 -30.547 -21.359 1 90.94 156 GLN B N 1
ATOM 3465 C CA . GLN B 1 156 ? -7.152 -31.188 -20.75 1 90.94 156 GLN B CA 1
ATOM 3466 C C . GLN B 1 156 ? -8.156 -30.156 -20.234 1 90.94 156 GLN B C 1
ATOM 3468 O O . GLN B 1 156 ? -7.781 -29.062 -19.844 1 90.94 156 GLN B O 1
ATOM 3473 N N . PRO B 1 157 ? -9.438 -30.578 -20.266 1 93.75 157 PRO B N 1
ATOM 3474 C CA . PRO B 1 157 ? -10.438 -29.672 -19.688 1 93.75 157 PRO B CA 1
ATOM 3475 C C . PRO B 1 157 ? -10.328 -29.578 -18.172 1 93.75 157 PRO B C 1
ATOM 3477 O O . PRO B 1 157 ? -9.969 -30.562 -17.5 1 93.75 157 PRO B O 1
ATOM 3480 N N . PRO B 1 158 ? -10.656 -28.422 -17.656 1 96.25 158 PRO B N 1
ATOM 3481 C CA . PRO B 1 158 ? -10.656 -28.297 -16.203 1 96.25 158 PRO B CA 1
ATOM 3482 C C . PRO B 1 158 ? -11.844 -28.984 -15.547 1 96.25 158 PRO B C 1
ATOM 3484 O O . PRO B 1 158 ? -12.883 -29.172 -16.188 1 96.25 158 PRO B O 1
ATOM 3487 N N . SER B 1 159 ? -11.688 -29.422 -14.328 1 94.75 159 SER B N 1
ATOM 3488 C CA . SER B 1 159 ? -12.797 -29.922 -13.523 1 94.75 159 SER B CA 1
ATOM 3489 C C . SER B 1 159 ? -13.555 -28.781 -12.859 1 94.75 159 SER B C 1
ATOM 3491 O O . SER B 1 159 ? -14.719 -28.938 -12.477 1 94.75 159 SER B O 1
ATOM 3493 N N . TYR B 1 160 ? -12.93 -27.672 -12.656 1 97.12 160 TYR B N 1
ATOM 3494 C CA . TYR B 1 160 ? -13.523 -26.469 -12.094 1 97.12 160 TYR B CA 1
ATOM 3495 C C . TYR B 1 160 ? -12.898 -25.203 -12.695 1 97.12 160 TYR B C 1
ATOM 3497 O O . TYR B 1 160 ? -11.703 -25.188 -13.008 1 97.12 160 TYR B O 1
ATOM 3505 N N . SER B 1 161 ? -13.742 -24.234 -12.914 1 97.75 161 SER B N 1
ATOM 3506 C CA . SER B 1 161 ? -13.273 -22.953 -13.453 1 97.75 161 SER B CA 1
ATOM 3507 C C . SER B 1 161 ? -14.008 -21.781 -12.82 1 97.75 161 SER B C 1
ATOM 3509 O O . SER B 1 161 ? -15.211 -21.859 -12.562 1 97.75 161 SER B O 1
ATOM 3511 N N . ILE B 1 162 ? -13.281 -20.719 -12.578 1 97.62 162 ILE B N 1
ATOM 3512 C CA . ILE B 1 162 ? -13.891 -19.484 -12.117 1 97.62 162 ILE B CA 1
ATOM 3513 C C . ILE B 1 162 ? -13.266 -18.297 -12.852 1 97.62 162 ILE B C 1
ATOM 3515 O O . ILE B 1 162 ? -12.055 -18.266 -13.07 1 97.62 162 ILE B O 1
ATOM 3519 N N . SER B 1 163 ? -14.094 -17.391 -13.281 1 97.12 163 SER B N 1
ATOM 3520 C CA . SER B 1 163 ? -13.633 -16.203 -14.008 1 97.12 163 SER B CA 1
ATOM 3521 C C . SER B 1 163 ? -13.617 -14.977 -13.109 1 97.12 163 SER B C 1
ATOM 3523 O O . SER B 1 163 ? -14.453 -14.836 -12.219 1 97.12 163 SER B O 1
ATOM 3525 N N . LEU B 1 164 ? -12.68 -14.133 -13.367 1 97.5 164 LEU B N 1
ATOM 3526 C CA . LEU B 1 164 ? -12.562 -12.875 -12.641 1 97.5 164 LEU B CA 1
ATOM 3527 C C . LEU B 1 164 ? -11.93 -11.797 -13.523 1 97.5 164 LEU B C 1
ATOM 3529 O O . LEU B 1 164 ? -11.32 -12.109 -14.547 1 97.5 164 LEU B O 1
ATOM 3533 N N . THR B 1 165 ? -12.102 -10.531 -13.172 1 97.88 165 THR B N 1
ATOM 3534 C CA . THR B 1 165 ? -11.531 -9.375 -13.859 1 97.88 165 THR B CA 1
ATOM 3535 C C . THR B 1 165 ? -10.938 -8.391 -12.859 1 97.88 165 THR B C 1
ATOM 3537 O O . THR B 1 165 ? -11.664 -7.602 -12.242 1 97.88 165 THR B O 1
ATOM 3540 N N . PRO B 1 166 ? -9.602 -8.461 -12.688 1 97.94 166 PRO B N 1
ATOM 3541 C CA . PRO B 1 166 ? -8.984 -7.52 -11.75 1 97.94 166 PRO B CA 1
ATOM 3542 C C . PRO B 1 166 ? -9.086 -6.07 -12.219 1 97.94 166 PRO B C 1
ATOM 3544 O O . PRO B 1 166 ? -8.898 -5.789 -13.406 1 97.94 166 PRO B O 1
ATOM 3547 N N . SER B 1 167 ? -9.461 -5.203 -11.344 1 97.38 167 SER B N 1
ATOM 3548 C CA . SER B 1 167 ? -9.461 -3.766 -11.594 1 97.38 167 SER B CA 1
ATOM 3549 C C . SER B 1 167 ? -8.148 -3.129 -11.133 1 97.38 167 SER B C 1
ATOM 3551 O O . SER B 1 167 ? -7.371 -3.754 -10.406 1 97.38 167 SER B O 1
ATOM 3553 N N . PRO B 1 168 ? -7.914 -1.872 -11.555 1 97.81 168 PRO B N 1
ATOM 3554 C CA . PRO B 1 168 ? -6.727 -1.173 -11.062 1 97.81 168 PRO B CA 1
ATOM 3555 C C . PRO B 1 168 ? -6.684 -1.097 -9.539 1 97.81 168 PRO B C 1
ATOM 3557 O O . PRO B 1 168 ? -5.602 -1.142 -8.945 1 97.81 168 PRO B O 1
ATOM 3560 N N . ILE B 1 169 ? -7.844 -1.052 -8.906 1 97.44 169 ILE B N 1
ATOM 3561 C CA . ILE B 1 169 ? -7.883 -0.947 -7.449 1 97.44 169 ILE B CA 1
ATOM 3562 C C . ILE B 1 169 ? -7.426 -2.264 -6.824 1 97.44 169 ILE B C 1
ATOM 3564 O O . ILE B 1 169 ? -6.719 -2.266 -5.816 1 97.44 169 ILE B O 1
ATOM 3568 N N . HIS B 1 170 ? -7.777 -3.402 -7.434 1 97.81 170 HIS B N 1
ATOM 3569 C CA . HIS B 1 170 ? -7.281 -4.688 -6.957 1 97.81 170 HIS B CA 1
ATOM 3570 C C . HIS B 1 170 ? -5.758 -4.746 -7.012 1 97.81 170 HIS B C 1
ATOM 3572 O O . HIS B 1 170 ? -5.117 -5.211 -6.066 1 97.81 170 HIS B O 1
ATOM 3578 N N . LEU B 1 171 ? -5.227 -4.293 -8.148 1 98.44 171 LEU B N 1
ATOM 3579 C CA . LEU B 1 171 ? -3.779 -4.324 -8.32 1 98.44 171 LEU B CA 1
ATOM 3580 C C . LEU B 1 171 ? -3.094 -3.379 -7.336 1 98.44 171 LEU B C 1
ATOM 3582 O O . LEU B 1 171 ? -2.061 -3.725 -6.758 1 98.44 171 LEU B O 1
ATOM 3586 N N . PHE B 1 172 ? -3.686 -2.221 -7.105 1 98 172 PHE B N 1
ATOM 3587 C CA . PHE B 1 172 ? -3.121 -1.298 -6.129 1 98 172 PHE B CA 1
ATOM 3588 C C . PHE B 1 172 ? -3.113 -1.921 -4.738 1 98 172 PHE B C 1
ATOM 3590 O O . PHE B 1 172 ? -2.117 -1.832 -4.02 1 98 172 PHE B O 1
ATOM 3597 N N . HIS B 1 173 ? -4.234 -2.504 -4.363 1 97.94 173 HIS B N 1
ATOM 3598 C CA . HIS B 1 173 ? -4.324 -3.092 -3.033 1 97.94 173 HIS B CA 1
ATOM 3599 C C . HIS B 1 173 ? -3.273 -4.18 -2.836 1 97.94 173 HIS B C 1
ATOM 3601 O O . HIS B 1 173 ? -2.666 -4.277 -1.769 1 97.94 173 HIS B O 1
ATOM 3607 N N . PHE B 1 174 ? -3.047 -4.98 -3.848 1 98.5 174 PHE B N 1
ATOM 3608 C CA . PHE B 1 174 ? -2.014 -6 -3.701 1 98.5 174 PHE B CA 1
ATOM 3609 C C . PHE B 1 174 ? -0.631 -5.363 -3.629 1 98.5 174 PHE B C 1
ATOM 3611 O O . PHE B 1 174 ? 0.215 -5.789 -2.842 1 98.5 174 PHE B O 1
ATOM 3618 N N . SER B 1 175 ? -0.362 -4.34 -4.512 1 98.31 175 SER B N 1
ATOM 3619 C CA . SER B 1 175 ? 0.889 -3.594 -4.426 1 98.31 175 SER B CA 1
ATOM 3620 C C . SER B 1 175 ? 1.086 -3.002 -3.035 1 98.31 175 SER B C 1
ATOM 3622 O O . SER B 1 175 ? 2.193 -3.031 -2.492 1 98.31 175 SER B O 1
ATOM 3624 N N . ALA B 1 176 ? -0.01 -2.473 -2.496 1 97.81 176 ALA B N 1
ATOM 3625 C CA . ALA B 1 176 ? 0.04 -1.849 -1.177 1 97.81 176 ALA B CA 1
ATOM 3626 C C . ALA B 1 176 ? 0.368 -2.875 -0.097 1 97.81 176 ALA B C 1
ATOM 3628 O O . ALA B 1 176 ? 1.267 -2.66 0.721 1 97.81 176 ALA B O 1
ATOM 3629 N N . LEU B 1 177 ? -0.292 -4 -0.161 1 97.69 177 LEU B N 1
ATOM 3630 C CA . LEU B 1 177 ? -0.119 -5.031 0.856 1 97.69 177 LEU B CA 1
ATOM 3631 C C . LEU B 1 177 ? 1.274 -5.648 0.775 1 97.69 177 LEU B C 1
ATOM 3633 O O . LEU B 1 177 ? 1.854 -6.02 1.798 1 97.69 177 LEU B O 1
ATOM 3637 N N . SER B 1 178 ? 1.806 -5.781 -0.431 1 97.44 178 SER B N 1
ATOM 3638 C CA . SER B 1 178 ? 3.143 -6.336 -0.607 1 97.44 178 SER B CA 1
ATOM 3639 C C . SER B 1 178 ? 4.207 -5.246 -0.556 1 97.44 178 SER B C 1
ATOM 3641 O O . SER B 1 178 ? 5.398 -5.527 -0.689 1 97.44 178 SER B O 1
ATOM 3643 N N . PHE B 1 179 ? 3.721 -3.971 -0.425 1 97.12 179 PHE B N 1
ATOM 3644 C CA . PHE B 1 179 ? 4.582 -2.793 -0.391 1 97.12 179 PHE B CA 1
ATOM 3645 C C . PHE B 1 179 ? 5.516 -2.77 -1.593 1 97.12 179 PHE B C 1
ATOM 3647 O O . PHE B 1 179 ? 6.695 -2.438 -1.462 1 97.12 179 PHE B O 1
ATOM 3654 N N . ASN B 1 180 ? 5.023 -3.229 -2.744 1 96.06 180 ASN B N 1
ATOM 3655 C CA . ASN B 1 180 ? 5.723 -3.283 -4.023 1 96.06 180 ASN B CA 1
ATOM 3656 C C . ASN B 1 180 ? 5.469 -2.027 -4.852 1 96.06 180 ASN B C 1
ATOM 3658 O O . ASN B 1 180 ? 4.398 -1.873 -5.445 1 96.06 180 ASN B O 1
ATOM 3662 N N . ALA B 1 181 ? 6.477 -1.233 -5.008 1 96.94 181 ALA B N 1
ATOM 3663 C CA . ALA B 1 181 ? 6.32 0.062 -5.664 1 96.94 181 ALA B CA 1
ATOM 3664 C C . ALA B 1 181 ? 6.652 -0.035 -7.148 1 96.94 181 ALA B C 1
ATOM 3666 O O . ALA B 1 181 ? 6.898 0.981 -7.805 1 96.94 181 ALA B O 1
ATOM 3667 N N . HIS B 1 182 ? 6.707 -1.246 -7.719 1 96.19 182 HIS B N 1
ATOM 3668 C CA . HIS B 1 182 ? 7 -1.389 -9.141 1 96.19 182 HIS B CA 1
ATOM 3669 C C . HIS B 1 182 ? 5.895 -0.774 -9.992 1 96.19 182 HIS B C 1
ATOM 3671 O O . HIS B 1 182 ? 4.766 -1.271 -10.008 1 96.19 182 HIS B O 1
ATOM 3677 N N . SER B 1 183 ? 6.219 0.172 -10.812 1 96.56 183 SER B N 1
ATOM 3678 C CA . SER B 1 183 ? 5.293 1.094 -11.461 1 96.56 183 SER B CA 1
ATOM 3679 C C . SER B 1 183 ? 4.41 0.369 -12.477 1 96.56 183 SER B C 1
ATOM 3681 O O . SER B 1 183 ? 3.291 0.804 -12.75 1 96.56 183 SER B O 1
ATOM 3683 N N . ILE B 1 184 ? 4.789 -0.736 -12.992 1 96.06 184 ILE B N 1
ATOM 3684 C CA . ILE B 1 184 ? 4.055 -1.42 -14.047 1 96.06 184 ILE B CA 1
ATOM 3685 C C . ILE B 1 184 ? 2.713 -1.911 -13.508 1 96.06 184 ILE B C 1
ATOM 3687 O O . ILE B 1 184 ? 1.828 -2.289 -14.281 1 96.06 184 ILE B O 1
ATOM 3691 N N . HIS B 1 185 ? 2.559 -1.865 -12.148 1 97.81 185 HIS B N 1
ATOM 3692 C CA . HIS B 1 185 ? 1.365 -2.445 -11.547 1 97.81 185 HIS B CA 1
ATOM 3693 C C . HIS B 1 185 ? 0.337 -1.37 -11.211 1 97.81 185 HIS B C 1
ATOM 3695 O O . HIS B 1 185 ? -0.826 -1.679 -10.945 1 97.81 185 HIS B O 1
ATOM 3701 N N . PHE B 1 186 ? 0.748 -0.032 -11.234 1 97.19 186 PHE B N 1
ATOM 3702 C CA . PHE B 1 186 ? -0.235 0.935 -10.758 1 97.19 186 PHE B CA 1
ATOM 3703 C C . PHE B 1 186 ? -0.105 2.254 -11.508 1 97.19 186 PHE B C 1
ATOM 3705 O O . PHE B 1 186 ? -0.945 3.145 -11.359 1 97.19 186 PHE B O 1
ATOM 3712 N N . ASP B 1 187 ? 0.874 2.426 -12.375 1 97.38 187 ASP B N 1
ATOM 3713 C CA . ASP B 1 187 ? 1.062 3.594 -13.234 1 97.38 187 ASP B CA 1
ATOM 3714 C C . ASP B 1 187 ? 0.867 3.234 -14.703 1 97.38 187 ASP B C 1
ATOM 3716 O O . ASP B 1 187 ? 1.798 2.768 -15.359 1 97.38 187 ASP B O 1
ATOM 3720 N N . PRO B 1 188 ? -0.316 3.541 -15.203 1 97.12 188 PRO B N 1
ATOM 3721 C CA . PRO B 1 188 ? -0.601 3.117 -16.578 1 97.12 188 PRO B CA 1
ATOM 3722 C C . PRO B 1 188 ? 0.301 3.799 -17.609 1 97.12 188 PRO B C 1
ATOM 3724 O O . PRO B 1 188 ? 0.641 3.199 -18.625 1 97.12 188 PRO B O 1
ATOM 3727 N N . GLN B 1 189 ? 0.638 5 -17.328 1 95.38 189 GLN B N 1
ATOM 3728 C CA . GLN B 1 189 ? 1.521 5.715 -18.25 1 95.38 189 GLN B CA 1
ATOM 3729 C C . GLN B 1 189 ? 2.898 5.059 -18.312 1 95.38 189 GLN B C 1
ATOM 3731 O O . GLN B 1 189 ? 3.432 4.828 -19.391 1 95.38 189 GLN B O 1
ATOM 3736 N N . PHE B 1 190 ? 3.428 4.715 -17.203 1 94.56 190 PHE B N 1
ATOM 3737 C CA . PHE B 1 190 ? 4.727 4.051 -17.156 1 94.56 190 PHE B CA 1
ATOM 3738 C C . PHE B 1 190 ? 4.66 2.686 -17.828 1 94.56 190 PHE B C 1
ATOM 3740 O O . PHE B 1 190 ? 5.516 2.348 -18.656 1 94.56 190 PHE B O 1
ATOM 3747 N N . ALA B 1 191 ? 3.635 1.901 -17.484 1 95.31 191 ALA B N 1
ATOM 3748 C CA . ALA B 1 191 ? 3.484 0.558 -18.031 1 95.31 191 ALA B CA 1
ATOM 3749 C C . ALA B 1 191 ? 3.471 0.592 -19.562 1 95.31 191 ALA B C 1
ATOM 3751 O O . ALA B 1 191 ? 4.141 -0.213 -20.219 1 95.31 191 ALA B O 1
ATOM 3752 N N . ARG B 1 192 ? 2.814 1.576 -20.078 1 94.88 192 ARG B N 1
ATOM 3753 C CA . ARG B 1 192 ? 2.65 1.651 -21.531 1 94.88 192 ARG B CA 1
ATOM 3754 C C . ARG B 1 192 ? 3.863 2.305 -22.188 1 94.88 192 ARG B C 1
ATOM 3756 O O . ARG B 1 192 ? 4.434 1.76 -23.125 1 94.88 192 ARG B O 1
ATOM 3763 N N . GLU B 1 193 ? 4.309 3.402 -21.609 1 93.69 193 GLU B N 1
ATOM 3764 C CA . GLU B 1 193 ? 5.246 4.27 -22.312 1 93.69 193 GLU B CA 1
ATOM 3765 C C . GLU B 1 193 ? 6.691 3.867 -22.031 1 93.69 193 GLU B C 1
ATOM 3767 O O . GLU B 1 193 ? 7.578 4.102 -22.859 1 93.69 193 GLU B O 1
ATOM 3772 N N . VAL B 1 194 ? 6.902 3.262 -20.922 1 90 194 VAL B N 1
ATOM 3773 C CA . VAL B 1 194 ? 8.273 2.945 -20.547 1 90 194 VAL B CA 1
ATOM 3774 C C . VAL B 1 194 ? 8.523 1.448 -20.703 1 90 194 VAL B C 1
ATOM 3776 O O . VAL B 1 194 ? 9.5 1.039 -21.344 1 90 194 VAL B O 1
ATOM 3779 N N . ASP B 1 195 ? 7.617 0.602 -20.25 1 90.5 195 ASP B N 1
ATOM 3780 C CA . ASP B 1 195 ? 7.867 -0.836 -20.234 1 90.5 195 ASP B CA 1
ATOM 3781 C C . ASP B 1 195 ? 7.199 -1.524 -21.422 1 90.5 195 ASP B C 1
ATOM 3783 O O . ASP B 1 195 ? 7.441 -2.705 -21.672 1 90.5 195 ASP B O 1
ATOM 3787 N N . GLY B 1 196 ? 6.273 -0.817 -22.141 1 91.31 196 GLY B N 1
ATOM 3788 C CA . GLY B 1 196 ? 5.734 -1.312 -23.406 1 91.31 196 GLY B CA 1
ATOM 3789 C C . GLY B 1 196 ? 4.555 -2.25 -23.219 1 91.31 196 GLY B C 1
ATOM 3790 O O . GLY B 1 196 ? 4.207 -3.002 -24.125 1 91.31 196 GLY B O 1
ATOM 3791 N N . HIS B 1 197 ? 3.943 -2.232 -22.062 1 93.69 197 HIS B N 1
ATOM 3792 C CA . HIS B 1 197 ? 2.76 -3.053 -21.828 1 93.69 197 HIS B CA 1
ATOM 3793 C C . HIS B 1 197 ? 1.494 -2.34 -22.297 1 93.69 197 HIS B C 1
ATOM 3795 O O . HIS B 1 197 ? 1.437 -1.107 -22.297 1 93.69 197 HIS B O 1
ATOM 3801 N N . ARG B 1 198 ? 0.555 -3.08 -22.625 1 94.94 198 ARG B N 1
ATOM 3802 C CA . ARG B 1 198 ? -0.676 -2.471 -23.109 1 94.94 198 ARG B CA 1
ATOM 3803 C C . ARG B 1 198 ? -1.521 -1.937 -21.969 1 94.94 198 ARG B C 1
ATOM 3805 O O . ARG B 1 198 ? -2.422 -1.122 -22.172 1 94.94 198 ARG B O 1
ATOM 3812 N N . ALA B 1 199 ? -1.317 -2.451 -20.781 1 96.81 199 ALA B N 1
ATOM 3813 C CA . ALA B 1 199 ? -2.025 -2.049 -19.578 1 96.81 199 ALA B CA 1
ATOM 3814 C C . ALA B 1 199 ? -1.237 -2.436 -18.328 1 96.81 199 ALA B C 1
ATOM 3816 O O . ALA B 1 199 ? -0.12 -2.949 -18.422 1 96.81 199 ALA B O 1
ATOM 3817 N N . LEU B 1 200 ? -1.804 -2.09 -17.172 1 98.06 200 LEU B N 1
ATOM 3818 C CA . LEU B 1 200 ? -1.177 -2.506 -15.914 1 98.06 200 LEU B CA 1
ATOM 3819 C C . LEU B 1 200 ? -1.077 -4.027 -15.836 1 98.06 200 LEU B C 1
ATOM 3821 O O . LEU B 1 200 ? -2.039 -4.734 -16.141 1 98.06 200 LEU B O 1
ATOM 3825 N N . LEU B 1 201 ? 0.047 -4.496 -15.461 1 97.69 201 LEU B N 1
ATOM 3826 C CA . LEU B 1 201 ? 0.326 -5.93 -15.406 1 97.69 201 LEU B CA 1
ATOM 3827 C C . LEU B 1 201 ? -0.11 -6.512 -14.062 1 97.69 201 LEU B C 1
ATOM 3829 O O . LEU B 1 201 ? 0.137 -5.918 -13.016 1 97.69 201 LEU B O 1
ATOM 3833 N N . VAL B 1 202 ? -0.843 -7.637 -14.094 1 98.44 202 VAL B N 1
ATOM 3834 C CA . VAL B 1 202 ? -1.198 -8.359 -12.875 1 98.44 202 VAL B CA 1
ATOM 3835 C C . VAL B 1 202 ? 0.053 -8.984 -12.258 1 98.44 202 VAL B C 1
ATOM 3837 O O . VAL B 1 202 ? 0.89 -9.547 -12.969 1 98.44 202 VAL B O 1
ATOM 3840 N N . HIS B 1 203 ? 0.185 -8.891 -10.961 1 98.06 203 HIS B N 1
ATOM 3841 C CA . HIS B 1 203 ? 1.366 -9.359 -10.25 1 98.06 203 HIS B CA 1
ATOM 3842 C C . HIS B 1 203 ? 1.508 -10.875 -10.367 1 98.06 203 HIS B C 1
ATOM 3844 O O . HIS B 1 203 ? 0.524 -11.609 -10.234 1 98.06 203 HIS B O 1
ATOM 3850 N N . GLY B 1 204 ? 2.734 -11.336 -10.633 1 97.75 204 GLY B N 1
ATOM 3851 C CA . GLY B 1 204 ? 2.996 -12.766 -10.539 1 97.75 204 GLY B CA 1
ATOM 3852 C C . GLY B 1 204 ? 2.604 -13.359 -9.195 1 97.75 204 GLY B C 1
ATOM 3853 O O . GLY B 1 204 ? 1.824 -14.312 -9.141 1 97.75 204 GLY B O 1
ATOM 3854 N N . PRO B 1 205 ? 3.07 -12.758 -8.125 1 98 205 PRO B N 1
ATOM 3855 C CA . PRO B 1 205 ? 2.711 -13.273 -6.805 1 98 205 PRO B CA 1
ATOM 3856 C C . PRO B 1 205 ? 1.213 -13.188 -6.523 1 98 205 PRO B C 1
ATOM 3858 O O . PRO B 1 205 ? 0.672 -14.008 -5.777 1 98 205 PRO B O 1
ATOM 3861 N N . PHE B 1 206 ? 0.521 -12.25 -7.074 1 98.62 206 PHE B N 1
ATOM 3862 C CA . PHE B 1 206 ? -0.921 -12.164 -6.875 1 98.62 206 PHE B CA 1
ATOM 3863 C C . PHE B 1 206 ? -1.63 -13.344 -7.523 1 98.62 206 PHE B C 1
ATOM 3865 O O . PHE B 1 206 ? -2.561 -13.906 -6.945 1 98.62 206 PHE B O 1
ATOM 3872 N N . THR B 1 207 ? -1.2 -13.75 -8.742 1 98.69 207 THR B N 1
ATOM 3873 C CA . THR B 1 207 ? -1.788 -14.914 -9.391 1 98.69 207 THR B CA 1
ATOM 3874 C C . THR B 1 207 ? -1.532 -16.172 -8.57 1 98.69 207 THR B C 1
ATOM 3876 O O . THR B 1 207 ? -2.381 -17.062 -8.508 1 98.69 207 THR B O 1
ATOM 3879 N N . LEU B 1 208 ? -0.341 -16.234 -7.957 1 98.75 208 LEU B N 1
ATOM 3880 C CA . LEU B 1 208 ? -0.048 -17.344 -7.062 1 98.75 208 LEU B CA 1
ATOM 3881 C C . LEU B 1 208 ? -1.052 -17.406 -5.918 1 98.75 208 LEU B C 1
ATOM 3883 O O . LEU B 1 208 ? -1.617 -18.453 -5.629 1 98.75 208 LEU B O 1
ATOM 3887 N N . ALA B 1 209 ? -1.299 -16.281 -5.289 1 98.69 209 ALA B N 1
ATOM 3888 C CA . ALA B 1 209 ? -2.252 -16.203 -4.184 1 98.69 209 ALA B CA 1
ATOM 3889 C C . ALA B 1 209 ? -3.648 -16.625 -4.641 1 98.69 209 ALA B C 1
ATOM 3891 O O . ALA B 1 209 ? -4.34 -17.375 -3.941 1 98.69 209 ALA B O 1
ATOM 3892 N N . LEU B 1 210 ? -4.043 -16.141 -5.781 1 98.56 210 LEU B N 1
ATOM 3893 C CA . LEU B 1 210 ? -5.359 -16.453 -6.328 1 98.56 210 LEU B CA 1
ATOM 3894 C C . LEU B 1 210 ? -5.492 -17.938 -6.617 1 98.56 210 LEU B C 1
ATOM 3896 O O . LEU B 1 210 ? -6.504 -18.562 -6.277 1 98.56 210 LEU B O 1
ATOM 3900 N N . MET B 1 211 ? -4.445 -18.516 -7.242 1 98.69 211 MET B N 1
ATOM 3901 C CA . MET B 1 211 ? -4.477 -19.938 -7.574 1 98.69 211 MET B CA 1
ATOM 3902 C C . MET B 1 211 ? -4.574 -20.781 -6.312 1 98.69 211 MET B C 1
ATOM 3904 O O . MET B 1 211 ? -5.375 -21.719 -6.254 1 98.69 211 MET B O 1
ATOM 3908 N N . LEU B 1 212 ? -3.803 -20.453 -5.32 1 98 212 LEU B N 1
ATOM 3909 C CA . LEU B 1 212 ? -3.828 -21.203 -4.07 1 98 212 LEU B CA 1
ATOM 3910 C C . LEU B 1 212 ? -5.188 -21.078 -3.387 1 98 212 LEU B C 1
ATOM 3912 O O . LEU B 1 212 ? -5.695 -22.047 -2.822 1 98 212 LEU B O 1
ATOM 3916 N N . ARG B 1 213 ? -5.777 -19.875 -3.422 1 96.69 213 ARG B N 1
ATOM 3917 C CA . ARG B 1 213 ? -7.098 -19.672 -2.832 1 96.69 213 ARG B CA 1
ATOM 3918 C C . ARG B 1 213 ? -8.141 -20.578 -3.5 1 96.69 213 ARG B C 1
ATOM 3920 O O . ARG B 1 213 ? -8.852 -21.312 -2.824 1 96.69 213 ARG B O 1
ATOM 3927 N N . VAL B 1 214 ? -8.18 -20.547 -4.781 1 97.19 214 VAL B N 1
ATOM 3928 C CA . VAL B 1 214 ? -9.188 -21.297 -5.523 1 97.19 214 VAL B CA 1
ATOM 3929 C C . VAL B 1 214 ? -8.953 -22.797 -5.34 1 97.19 214 VAL B C 1
ATOM 3931 O O . VAL B 1 214 ? -9.906 -23.547 -5.156 1 97.19 214 VAL B O 1
ATOM 3934 N N . LEU B 1 215 ? -7.676 -23.203 -5.391 1 97.12 215 LEU B N 1
ATOM 3935 C CA . LEU B 1 215 ? -7.355 -24.609 -5.188 1 97.12 215 LEU B CA 1
ATOM 3936 C C . LEU B 1 215 ? -7.809 -25.078 -3.805 1 97.12 215 LEU B C 1
ATOM 3938 O O . LEU B 1 215 ? -8.469 -26.109 -3.678 1 97.12 215 LEU B O 1
ATOM 3942 N N . ASN B 1 216 ? -7.484 -24.297 -2.791 1 94.94 216 ASN B N 1
ATOM 3943 C CA . ASN B 1 216 ? -7.848 -24.672 -1.426 1 94.94 216 ASN B CA 1
ATOM 3944 C C . ASN B 1 216 ? -9.359 -24.75 -1.25 1 94.94 216 ASN B C 1
ATOM 3946 O O . ASN B 1 216 ? -9.859 -25.562 -0.476 1 94.94 216 ASN B O 1
ATOM 3950 N N . ASP B 1 217 ? -10.055 -23.891 -1.937 1 92.94 217 ASP B N 1
ATOM 3951 C CA . ASP B 1 217 ? -11.516 -23.922 -1.887 1 92.94 217 ASP B CA 1
ATOM 3952 C C . ASP B 1 217 ? -12.047 -25.219 -2.5 1 92.94 217 ASP B C 1
ATOM 3954 O O . ASP B 1 217 ? -13.141 -25.672 -2.15 1 92.94 217 ASP B O 1
ATOM 3958 N N . GLN B 1 218 ? -11.258 -25.859 -3.389 1 93.25 218 GLN B N 1
ATOM 3959 C CA . GLN B 1 218 ? -11.75 -27 -4.164 1 93.25 218 GLN B CA 1
ATOM 3960 C C . GLN B 1 218 ? -11.312 -28.328 -3.541 1 93.25 218 GLN B C 1
ATOM 3962 O O . GLN B 1 218 ? -12.016 -29.328 -3.656 1 93.25 218 GLN B O 1
ATOM 3967 N N . ILE B 1 219 ? -10.117 -28.484 -2.986 1 91.06 219 ILE B N 1
ATOM 3968 C CA . ILE B 1 219 ? -9.555 -29.75 -2.553 1 91.06 219 ILE B CA 1
ATOM 3969 C C . ILE B 1 219 ? -10.234 -30.203 -1.258 1 91.06 219 ILE B C 1
ATOM 3971 O O . ILE B 1 219 ? -10.141 -31.375 -0.873 1 91.06 219 ILE B O 1
ATOM 3975 N N . GLY B 1 220 ? -11.07 -29.438 -0.633 1 80.25 220 GLY B N 1
ATOM 3976 C CA . GLY B 1 220 ? -11.844 -29.859 0.524 1 80.25 220 GLY B CA 1
ATOM 3977 C C . GLY B 1 220 ? -11.148 -29.578 1.842 1 80.25 220 GLY B C 1
ATOM 3978 O O . GLY B 1 220 ? -9.961 -29.25 1.864 1 80.25 220 GLY B O 1
ATOM 3979 N N . ALA B 1 221 ? -12.031 -30.031 2.789 1 79.94 221 ALA B N 1
ATOM 3980 C CA . ALA B 1 221 ? -11.531 -29.797 4.145 1 79.94 221 ALA B CA 1
ATOM 3981 C C . ALA B 1 221 ? -10.609 -30.938 4.59 1 79.94 221 ALA B C 1
ATOM 3983 O O . ALA B 1 221 ? -10.742 -32.062 4.121 1 79.94 221 ALA B O 1
ATOM 3984 N N . GLY B 1 222 ? -9.492 -30.844 5.227 1 83 222 GLY B N 1
ATOM 3985 C CA . GLY B 1 222 ? -8.617 -31.859 5.801 1 83 222 GLY B CA 1
ATOM 3986 C C . GLY B 1 222 ? -7.332 -32.062 5.02 1 83 222 GLY B C 1
ATOM 3987 O O . GLY B 1 222 ? -6.457 -32.812 5.434 1 83 222 GLY B O 1
ATOM 3988 N N . VAL B 1 223 ? -7.461 -31.625 3.801 1 87.75 223 VAL B N 1
ATOM 3989 C CA . VAL B 1 223 ? -6.238 -31.719 3.01 1 87.75 223 VAL B CA 1
ATOM 3990 C C . VAL B 1 223 ? -5.652 -30.328 2.791 1 87.75 223 VAL B C 1
ATOM 3992 O O . VAL B 1 223 ? -6.34 -29.312 2.986 1 87.75 223 VAL B O 1
ATOM 3995 N N . ALA B 1 224 ? -4.387 -30.297 2.504 1 90.12 224 ALA B N 1
ATOM 3996 C CA . ALA B 1 224 ? -3.711 -29.031 2.25 1 90.12 224 ALA B CA 1
ATOM 3997 C C . ALA B 1 224 ? -2.633 -29.188 1.183 1 90.12 224 ALA B C 1
ATOM 3999 O O . ALA B 1 224 ? -2.135 -30.281 0.95 1 90.12 224 ALA B O 1
ATOM 4000 N N . VAL B 1 225 ? -2.332 -28.125 0.561 1 95.25 225 VAL B N 1
ATOM 4001 C CA . VAL B 1 225 ? -1.235 -28.094 -0.401 1 95.25 225 VAL B CA 1
ATOM 4002 C C . VAL B 1 225 ? 0.099 -28.188 0.336 1 95.25 225 VAL B C 1
ATOM 4004 O O . VAL B 1 225 ? 0.367 -27.406 1.244 1 95.25 225 VAL B O 1
ATOM 4007 N N . HIS B 1 226 ? 0.899 -29.125 -0.051 1 95.31 226 HIS B N 1
ATOM 4008 C CA . HIS B 1 226 ? 2.219 -29.281 0.551 1 95.31 226 HIS B CA 1
ATOM 4009 C C . HIS B 1 226 ? 3.297 -28.625 -0.31 1 95.31 226 HIS B C 1
ATOM 4011 O O . HIS B 1 226 ? 4.32 -28.172 0.208 1 95.31 226 HIS B O 1
ATOM 4017 N N . ARG B 1 227 ? 3.037 -28.766 -1.521 1 96.88 227 ARG B N 1
ATOM 4018 C CA . ARG B 1 227 ? 3.963 -28.188 -2.488 1 96.88 227 ARG B CA 1
ATOM 4019 C C . ARG B 1 227 ? 3.213 -27.625 -3.695 1 96.88 227 ARG B C 1
ATOM 4021 O O . ARG B 1 227 ? 2.281 -28.25 -4.199 1 96.88 227 ARG B O 1
ATOM 4028 N N . PHE B 1 228 ? 3.535 -26.438 -4.078 1 98.19 228 PHE B N 1
ATOM 4029 C CA . PHE B 1 228 ? 2.965 -25.797 -5.258 1 98.19 228 PHE B CA 1
ATOM 4030 C C . PHE B 1 228 ? 4.062 -25.219 -6.137 1 98.19 228 PHE B C 1
ATOM 4032 O O . PHE B 1 228 ? 4.809 -24.328 -5.703 1 98.19 228 PHE B O 1
ATOM 4039 N N . SER B 1 229 ? 4.219 -25.734 -7.348 1 98.62 229 SER B N 1
ATOM 4040 C CA . SER B 1 229 ? 5.152 -25.203 -8.336 1 98.62 229 SER B CA 1
ATOM 4041 C C . SER B 1 229 ? 4.418 -24.516 -9.484 1 98.62 229 SER B C 1
ATOM 4043 O O . SER B 1 229 ? 3.359 -24.984 -9.906 1 98.62 229 SER B O 1
ATOM 4045 N N . TYR B 1 230 ? 4.969 -23.438 -9.977 1 98.56 230 TYR B N 1
ATOM 4046 C CA . TYR B 1 230 ? 4.246 -22.703 -11.008 1 98.56 230 TYR B CA 1
ATOM 4047 C C . TYR B 1 230 ? 5.215 -22 -11.953 1 98.56 230 TYR B C 1
ATOM 4049 O O . TYR B 1 230 ? 6.379 -21.781 -11.609 1 98.56 230 TYR B O 1
ATOM 4057 N N . ARG B 1 231 ? 4.746 -21.703 -13.109 1 97.75 231 ARG B N 1
ATOM 4058 C CA . ARG B 1 231 ? 5.457 -20.984 -14.156 1 97.75 231 ARG B CA 1
ATOM 4059 C C . ARG B 1 231 ? 4.547 -19.953 -14.828 1 97.75 231 ARG B C 1
ATOM 4061 O O . ARG B 1 231 ? 3.373 -20.234 -15.086 1 97.75 231 ARG B O 1
ATOM 4068 N N . ASN B 1 232 ? 5.102 -18.781 -15.07 1 97.12 232 ASN B N 1
ATOM 4069 C CA . ASN B 1 232 ? 4.398 -17.734 -15.812 1 97.12 232 ASN B CA 1
ATOM 4070 C C . ASN B 1 232 ? 4.824 -17.703 -17.281 1 97.12 232 ASN B C 1
ATOM 4072 O O . ASN B 1 232 ? 6.016 -17.656 -17.578 1 97.12 232 ASN B O 1
ATOM 4076 N N . TYR B 1 233 ? 3.818 -17.719 -18.188 1 95.44 233 TYR B N 1
ATOM 4077 C CA . TYR B 1 233 ? 4.102 -17.844 -19.609 1 95.44 233 TYR B CA 1
ATOM 4078 C C . TYR B 1 233 ? 3.779 -16.547 -20.344 1 95.44 233 TYR B C 1
ATOM 4080 O O . TYR B 1 233 ? 4.379 -16.25 -21.391 1 95.44 233 TYR B O 1
ATOM 4088 N N . ALA B 1 234 ? 2.799 -15.883 -19.906 1 95 234 ALA B N 1
ATOM 4089 C CA . ALA B 1 234 ? 2.328 -14.672 -20.578 1 95 234 ALA B CA 1
ATOM 4090 C C . ALA B 1 234 ? 1.775 -13.664 -19.562 1 95 234 ALA B C 1
ATOM 4092 O O . ALA B 1 234 ? 1.277 -14.047 -18.5 1 95 234 ALA B O 1
ATOM 4093 N N . PRO B 1 235 ? 1.891 -12.414 -19.906 1 95.5 235 PRO B N 1
ATOM 4094 C CA . PRO B 1 235 ? 1.359 -11.398 -19 1 95.5 235 PRO B CA 1
ATOM 4095 C C . PRO B 1 235 ? -0.166 -11.406 -18.922 1 95.5 235 PRO B C 1
ATOM 4097 O O . PRO B 1 235 ? -0.828 -11.82 -19.875 1 95.5 235 PRO B O 1
ATOM 4100 N N . LEU B 1 236 ? -0.707 -11.062 -17.828 1 97.62 236 LEU B N 1
ATOM 4101 C CA . LEU B 1 236 ? -2.111 -10.758 -17.594 1 97.62 236 LEU B CA 1
ATOM 4102 C C . LEU B 1 236 ? -2.297 -9.273 -17.281 1 97.62 236 LEU B C 1
ATOM 4104 O O . LEU B 1 236 ? -1.438 -8.656 -16.641 1 97.62 236 LEU B O 1
ATOM 4108 N N . TYR B 1 237 ? -3.445 -8.711 -17.734 1 98.06 237 TYR B N 1
ATOM 4109 C CA . TYR B 1 237 ? -3.613 -7.27 -17.609 1 98.06 237 TYR B CA 1
ATOM 4110 C C . TYR B 1 237 ? -4.914 -6.93 -16.891 1 98.06 237 TYR B C 1
ATOM 4112 O O . TYR B 1 237 ? -5.879 -7.699 -16.938 1 98.06 237 TYR B O 1
ATOM 4120 N N . VAL B 1 238 ? -4.863 -5.789 -16.266 1 97.75 238 VAL B N 1
ATOM 4121 C CA . VAL B 1 238 ? -6.039 -5.262 -15.586 1 97.75 238 VAL B CA 1
ATOM 4122 C C . VAL B 1 238 ? -7.188 -5.098 -16.578 1 97.75 238 VAL B C 1
ATOM 4124 O O . VAL B 1 238 ? -6.961 -4.93 -17.781 1 97.75 238 VAL B O 1
ATOM 4127 N N . ASN B 1 239 ? -8.383 -5.211 -16.031 1 97.62 239 ASN B N 1
ATOM 4128 C CA . ASN B 1 239 ? -9.633 -5 -16.75 1 97.62 239 ASN B CA 1
ATOM 4129 C C . ASN B 1 239 ? -9.82 -6.02 -17.875 1 97.62 239 ASN B C 1
ATOM 4131 O O . ASN B 1 239 ? -10.586 -5.793 -18.812 1 97.62 239 ASN B O 1
ATOM 4135 N N . GLU B 1 240 ? -9.055 -7.078 -17.938 1 97.88 240 GLU B N 1
ATOM 4136 C CA . GLU B 1 240 ? -9.234 -8.219 -18.828 1 97.88 240 GLU B CA 1
ATOM 4137 C C . GLU B 1 240 ? -9.672 -9.461 -18.062 1 97.88 240 GLU B C 1
ATOM 4139 O O . GLU B 1 240 ? -9.148 -9.742 -16.984 1 97.88 240 GLU B O 1
ATOM 4144 N N . ARG B 1 241 ? -10.617 -10.086 -18.641 1 97.69 241 ARG B N 1
ATOM 4145 C CA . ARG B 1 241 ? -11.117 -11.305 -18 1 97.69 241 ARG B CA 1
ATOM 4146 C C . ARG B 1 241 ? -10.047 -12.391 -17.984 1 97.69 241 ARG B C 1
ATOM 4148 O O . ARG B 1 241 ? -9.305 -12.562 -18.953 1 97.69 241 ARG B O 1
ATOM 4155 N N . MET B 1 242 ? -9.969 -13.133 -16.891 1 98 242 MET B N 1
ATOM 4156 C CA . MET B 1 242 ? -9.141 -14.328 -16.781 1 98 242 MET B CA 1
ATOM 4157 C C . MET B 1 242 ? -9.867 -15.438 -16.047 1 98 242 MET B C 1
ATOM 4159 O O . MET B 1 242 ? -10.852 -15.18 -15.344 1 98 242 MET B O 1
ATOM 4163 N N . SER B 1 243 ? -9.445 -16.641 -16.281 1 98.25 243 SER B N 1
ATOM 4164 C CA . SER B 1 243 ? -10.055 -17.781 -15.617 1 98.25 243 SER B CA 1
ATOM 4165 C C . SER B 1 243 ? -9.016 -18.609 -14.867 1 98.25 243 SER B C 1
ATOM 4167 O O . SER B 1 243 ? -7.914 -18.828 -15.375 1 98.25 243 SER B O 1
ATOM 4169 N N . ILE B 1 244 ? -9.359 -18.953 -13.68 1 98.56 244 ILE B N 1
ATOM 4170 C CA . ILE B 1 244 ? -8.562 -19.906 -12.914 1 98.56 244 ILE B CA 1
ATOM 4171 C C . ILE B 1 244 ? -9.18 -21.297 -13.031 1 98.56 244 ILE B C 1
ATOM 4173 O O . ILE B 1 244 ? -10.352 -21.5 -12.727 1 98.56 244 ILE B O 1
ATOM 4177 N N . ASN B 1 245 ? -8.344 -22.203 -13.477 1 98.56 245 ASN B N 1
ATOM 4178 C CA . ASN B 1 245 ? -8.805 -23.547 -13.797 1 98.56 245 ASN B CA 1
ATOM 4179 C C . ASN B 1 245 ? -8.094 -24.594 -12.945 1 98.56 245 ASN B C 1
ATOM 4181 O O . ASN B 1 245 ? -6.891 -24.484 -12.688 1 98.56 245 ASN B O 1
ATOM 4185 N N . ILE B 1 246 ? -8.859 -25.594 -12.508 1 97.56 246 ILE B N 1
ATOM 4186 C CA . ILE B 1 246 ? -8.336 -26.641 -11.641 1 97.56 246 ILE B CA 1
ATOM 4187 C C . ILE B 1 246 ? -8.68 -28.016 -12.227 1 97.56 246 ILE B C 1
ATOM 4189 O O . ILE B 1 246 ? -9.758 -28.203 -12.789 1 97.56 246 ILE B O 1
ATOM 4193 N N . ARG B 1 247 ? -7.715 -28.906 -12.102 1 95.56 247 ARG B N 1
ATOM 4194 C CA . ARG B 1 247 ? -7.938 -30.297 -12.484 1 95.56 247 ARG B CA 1
ATOM 4195 C C . ARG B 1 247 ? -7.184 -31.25 -11.562 1 95.56 247 ARG B C 1
ATOM 4197 O O . ARG B 1 247 ? -5.988 -31.062 -11.312 1 95.56 247 ARG B O 1
ATOM 4204 N N . LYS B 1 248 ? -7.918 -32.25 -11.047 1 92.56 248 LYS B N 1
ATOM 4205 C CA . LYS B 1 248 ? -7.238 -33.312 -10.328 1 92.56 248 LYS B CA 1
ATOM 4206 C C . LYS B 1 248 ? -6.574 -34.281 -11.297 1 92.56 248 LYS B C 1
ATOM 4208 O O . LYS B 1 248 ? -7.199 -34.75 -12.258 1 92.56 248 LYS B O 1
ATOM 4213 N N . VAL B 1 249 ? -5.309 -34.5 -11.062 1 88.44 249 VAL B N 1
ATOM 4214 C CA . VAL B 1 249 ? -4.57 -35.438 -11.93 1 88.44 249 VAL B CA 1
ATOM 4215 C C . VAL B 1 249 ? -4.875 -36.875 -11.547 1 88.44 249 VAL B C 1
ATOM 4217 O O . VAL B 1 249 ? -4.836 -37.219 -10.367 1 88.44 249 VAL B O 1
ATOM 4220 N N . SER B 1 250 ? -5.59 -37.75 -12.391 1 75.12 250 SER B N 1
ATOM 4221 C CA . SER B 1 250 ? -6 -39.125 -12.148 1 75.12 250 SER B CA 1
ATOM 4222 C C . SER B 1 250 ? -4.816 -39.969 -11.734 1 75.12 250 SER B C 1
ATOM 4224 O O . SER B 1 250 ? -3.672 -39.688 -12.086 1 75.12 250 SER B O 1
ATOM 4226 N N . LYS B 1 251 ? -5.168 -40.969 -10.672 1 65.38 251 LYS B N 1
ATOM 4227 C CA . LYS B 1 251 ? -4.188 -41.938 -10.219 1 65.38 251 LYS B CA 1
ATOM 4228 C C . LYS B 1 251 ? -3.439 -42.562 -11.406 1 65.38 251 LYS B C 1
ATOM 4230 O O . LYS B 1 251 ? -2.244 -42.844 -11.312 1 65.38 251 LYS B O 1
ATOM 4235 N N . GLU B 1 252 ? -4.262 -42.938 -12.422 1 55.38 252 GLU B N 1
ATOM 4236 C CA . GLU B 1 252 ? -3.609 -43.562 -13.57 1 55.38 252 GLU B CA 1
ATOM 4237 C C . GLU B 1 252 ? -2.529 -42.656 -14.148 1 55.38 252 GLU B C 1
ATOM 4239 O O . GLU B 1 252 ? -1.573 -43.125 -14.758 1 55.38 252 GLU B O 1
ATOM 4244 N N . ASP B 1 253 ? -2.783 -41.438 -13.914 1 52.88 253 ASP B N 1
ATOM 4245 C CA . ASP B 1 253 ? -1.855 -40.469 -14.477 1 52.88 253 ASP B CA 1
ATOM 4246 C C . ASP B 1 253 ? -0.696 -40.188 -13.516 1 52.88 253 ASP B C 1
ATOM 4248 O O . ASP B 1 253 ? 0.125 -39.312 -13.758 1 52.88 253 ASP B O 1
ATOM 4252 N N . GLY B 1 254 ? -0.612 -41.125 -12.438 1 48.38 254 GLY B N 1
ATOM 4253 C CA . GLY B 1 254 ? 0.559 -41.188 -11.578 1 48.38 254 GLY B CA 1
ATOM 4254 C C . GLY B 1 254 ? 0.277 -40.719 -10.164 1 48.38 254 GLY B C 1
ATOM 4255 O O . GLY B 1 254 ? 0.445 -41.469 -9.203 1 48.38 254 GLY B O 1
ATOM 4256 N N . ALA B 1 255 ? 0.37 -39.5 -9.773 1 55.53 255 ALA B N 1
ATOM 4257 C CA . ALA B 1 255 ? 0.693 -39.156 -8.391 1 55.53 255 ALA B CA 1
ATOM 4258 C C . ALA B 1 255 ? -0.574 -38.906 -7.578 1 55.53 255 ALA B C 1
ATOM 4260 O O . ALA B 1 255 ? -1.401 -38.062 -7.953 1 55.53 255 ALA B O 1
ATOM 4261 N N . GLU B 1 256 ? -0.995 -39.719 -6.629 1 65.44 256 GLU B N 1
ATOM 4262 C CA . GLU B 1 256 ? -2.033 -39.469 -5.637 1 65.44 256 GLU B CA 1
ATOM 4263 C C . GLU B 1 256 ? -1.836 -38.125 -4.965 1 65.44 256 GLU B C 1
ATOM 4265 O O . GLU B 1 256 ? -0.714 -37.75 -4.605 1 65.44 256 GLU B O 1
ATOM 4270 N N . GLY B 1 257 ? -2.818 -37.188 -5.23 1 86.44 257 GLY B N 1
ATOM 4271 C CA . GLY B 1 257 ? -2.791 -35.938 -4.496 1 86.44 257 GLY B CA 1
ATOM 4272 C C . GLY B 1 257 ? -2.279 -34.781 -5.32 1 86.44 257 GLY B C 1
ATOM 4273 O O . GLY B 1 257 ? -1.925 -33.75 -4.773 1 86.44 257 GLY B O 1
ATOM 4274 N N . ARG B 1 258 ? -2.17 -35.156 -6.695 1 93.38 258 ARG B N 1
ATOM 4275 C CA . ARG B 1 258 ? -1.655 -34.094 -7.543 1 93.38 258 ARG B CA 1
ATOM 4276 C C . ARG B 1 258 ? -2.795 -33.312 -8.203 1 93.38 258 ARG B C 1
ATOM 4278 O O . ARG B 1 258 ? -3.775 -33.906 -8.648 1 93.38 258 ARG B O 1
ATOM 4285 N N . TRP B 1 259 ? -2.633 -32 -8.242 1 95.94 259 TRP B N 1
ATOM 4286 C CA . TRP B 1 259 ? -3.598 -31.109 -8.867 1 95.94 259 TRP B CA 1
ATOM 4287 C C . TRP B 1 259 ? -2.902 -30.141 -9.812 1 95.94 259 TRP B C 1
ATOM 4289 O O . TRP B 1 259 ? -1.791 -29.672 -9.531 1 95.94 259 TRP B O 1
ATOM 4299 N N . ASP B 1 260 ? -3.545 -29.906 -10.93 1 97 260 ASP B N 1
ATOM 4300 C CA . ASP B 1 260 ? -3.107 -28.828 -11.82 1 97 260 ASP B CA 1
ATOM 4301 C C . ASP B 1 260 ? -3.988 -27.594 -11.672 1 97 260 ASP B C 1
ATOM 4303 O O . ASP B 1 260 ? -5.207 -27.703 -11.523 1 97 260 ASP B O 1
ATOM 4307 N N . VAL B 1 261 ? -3.367 -26.5 -11.617 1 98.31 261 VAL B N 1
ATOM 4308 C CA . VAL B 1 261 ? -4.031 -25.188 -11.602 1 98.31 261 VAL B CA 1
ATOM 4309 C C . VAL B 1 261 ? -3.422 -24.297 -12.672 1 98.31 261 VAL B C 1
ATOM 4311 O O . VAL B 1 261 ? -2.199 -24.203 -12.797 1 98.31 261 VAL B O 1
ATOM 4314 N N . TRP B 1 262 ? -4.246 -23.656 -13.516 1 98.44 262 TRP B N 1
ATOM 4315 C CA . TRP B 1 262 ? -3.693 -22.734 -14.5 1 98.44 262 TRP B CA 1
ATOM 4316 C C . TRP B 1 262 ? -4.641 -21.562 -14.734 1 98.44 262 TRP B C 1
ATOM 4318 O O . TRP B 1 262 ? -5.816 -21.625 -14.375 1 98.44 262 TRP B O 1
ATOM 4328 N N . ILE B 1 263 ? -4.102 -20.438 -15.164 1 98.69 263 ILE B N 1
ATOM 4329 C CA . ILE B 1 263 ? -4.863 -19.25 -15.492 1 98.69 263 ILE B CA 1
ATOM 4330 C C . ILE B 1 263 ? -4.832 -19 -17 1 98.69 263 ILE B C 1
ATOM 4332 O O . ILE B 1 263 ? -3.768 -19.062 -17.625 1 98.69 263 ILE B O 1
ATOM 4336 N N . GLU B 1 264 ? -5.988 -18.766 -17.531 1 98 264 GLU B N 1
ATOM 4337 C CA . GLU B 1 264 ? -6.109 -18.391 -18.938 1 98 264 GLU B CA 1
ATOM 4338 C C . GLU B 1 264 ? -6.484 -16.922 -19.078 1 98 264 GLU B C 1
ATOM 4340 O O . GLU B 1 264 ? -7.293 -16.391 -18.312 1 98 264 GLU B O 1
ATOM 4345 N N . GLY B 1 265 ? -5.852 -16.281 -20.062 1 96.44 265 GLY B N 1
ATOM 4346 C CA . GLY B 1 265 ? -6.223 -14.914 -20.391 1 96.44 265 GLY B CA 1
ATOM 4347 C C . GLY B 1 265 ? -7.508 -14.828 -21.203 1 96.44 265 GLY B C 1
ATOM 4348 O O . GLY B 1 265 ? -8.211 -15.828 -21.375 1 96.44 265 GLY B O 1
ATOM 4349 N N . PRO B 1 266 ? -7.762 -13.625 -21.625 1 95.06 266 PRO B N 1
ATOM 4350 C CA . PRO B 1 266 ? -9.047 -13.391 -22.297 1 95.06 266 PRO B CA 1
ATOM 4351 C C . PRO B 1 266 ? -9.172 -14.156 -23.609 1 95.06 266 PRO B C 1
ATOM 4353 O O . PRO B 1 266 ? -10.281 -14.492 -24.031 1 95.06 266 PRO B O 1
ATOM 4356 N N . GLU B 1 267 ? -8.07 -14.492 -24.156 1 92.25 267 GLU B N 1
ATOM 4357 C CA . GLU B 1 267 ? -8.102 -15.18 -25.453 1 92.25 267 GLU B CA 1
ATOM 4358 C C . GLU B 1 267 ? -8.016 -16.703 -25.266 1 92.25 267 GLU B C 1
ATOM 4360 O O . GLU B 1 267 ? -7.922 -17.438 -26.234 1 92.25 267 GLU B O 1
ATOM 4365 N N . GLY B 1 268 ? -7.91 -17.109 -24.016 1 91.62 268 GLY B N 1
ATOM 4366 C CA . GLY B 1 268 ? -7.922 -18.531 -23.719 1 91.62 268 GLY B CA 1
ATOM 4367 C C . GLY B 1 268 ? -6.531 -19.125 -23.609 1 91.62 268 GLY B C 1
ATOM 4368 O O . GLY B 1 268 ? -6.383 -20.328 -23.328 1 91.62 268 GLY B O 1
ATOM 4369 N N . GLY B 1 269 ? -5.539 -18.359 -23.828 1 94.25 269 GLY B N 1
ATOM 4370 C CA . GLY B 1 269 ? -4.172 -18.828 -23.656 1 94.25 269 GLY B CA 1
ATOM 4371 C C . GLY B 1 269 ? -3.773 -18.953 -22.188 1 94.25 269 GLY B C 1
ATOM 4372 O O . GLY B 1 269 ? -4.148 -18.125 -21.359 1 94.25 269 GLY B O 1
ATOM 4373 N N . MET B 1 270 ? -3.01 -20.047 -21.922 1 96.88 270 MET B N 1
ATOM 4374 C CA . MET B 1 270 ? -2.514 -20.266 -20.578 1 96.88 270 MET B CA 1
ATOM 4375 C C . MET B 1 270 ? -1.429 -19.266 -20.219 1 96.88 270 MET B C 1
ATOM 4377 O O . MET B 1 270 ? -0.404 -19.188 -20.891 1 96.88 270 MET B O 1
ATOM 4381 N N . ALA B 1 271 ? -1.68 -18.5 -19.219 1 97.44 271 ALA B N 1
ATOM 4382 C CA . ALA B 1 271 ? -0.735 -17.469 -18.797 1 97.44 271 ALA B CA 1
ATOM 4383 C C . ALA B 1 271 ? 0.111 -17.953 -17.625 1 97.44 271 ALA B C 1
ATOM 4385 O O . ALA B 1 271 ? 1.257 -17.531 -17.453 1 97.44 271 ALA B O 1
ATOM 4386 N N . VAL B 1 272 ? -0.449 -18.766 -16.812 1 98 272 VAL B N 1
ATOM 4387 C CA . VAL B 1 272 ? 0.229 -19.328 -15.648 1 98 272 VAL B CA 1
ATOM 4388 C C . VAL B 1 272 ? -0.175 -20.797 -15.477 1 98 272 VAL B C 1
ATOM 4390 O O . VAL B 1 272 ? -1.343 -21.156 -15.664 1 98 272 VAL B O 1
ATOM 4393 N N . LYS B 1 273 ? 0.75 -21.625 -15.125 1 97.88 273 LYS B N 1
ATOM 4394 C CA . LYS B 1 273 ? 0.469 -23.016 -14.789 1 97.88 273 LYS B CA 1
ATOM 4395 C C . LYS B 1 273 ? 1.124 -23.406 -13.469 1 97.88 273 LYS B C 1
ATOM 4397 O O . LYS B 1 273 ? 2.295 -23.094 -13.234 1 97.88 273 LYS B O 1
ATOM 4402 N N . GLY B 1 274 ? 0.334 -24.031 -12.641 1 98.06 274 GLY B N 1
ATOM 4403 C CA . GLY B 1 274 ? 0.835 -24.547 -11.375 1 98.06 274 GLY B CA 1
ATOM 4404 C C . GLY B 1 274 ? 0.462 -26 -11.133 1 98.06 274 GLY B C 1
ATOM 4405 O O . GLY B 1 274 ? -0.519 -26.484 -11.695 1 98.06 274 GLY B O 1
ATOM 4406 N N . THR B 1 275 ? 1.301 -26.688 -10.438 1 97.5 275 THR B N 1
ATOM 4407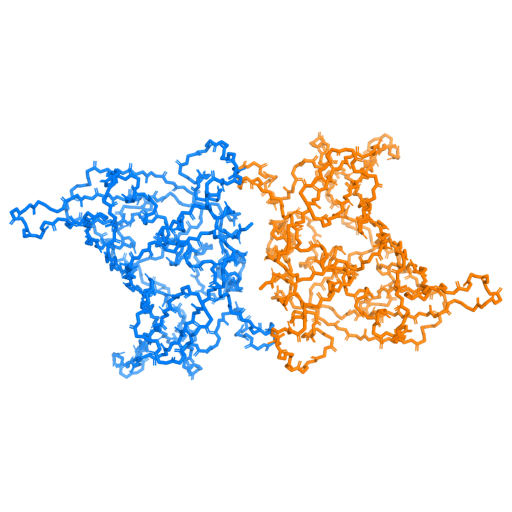 C CA . THR B 1 275 ? 1.059 -28.062 -9.984 1 97.5 275 THR B CA 1
ATOM 4408 C C . THR B 1 275 ? 1.168 -28.156 -8.461 1 97.5 275 THR B C 1
ATOM 4410 O O . THR B 1 275 ? 2.111 -27.625 -7.871 1 97.5 275 THR B O 1
ATOM 4413 N N . ALA B 1 276 ? 0.22 -28.844 -7.887 1 97.44 276 ALA B N 1
ATOM 4414 C CA . ALA B 1 276 ? 0.169 -28.938 -6.43 1 97.44 276 ALA B CA 1
ATOM 4415 C C . ALA B 1 276 ? 0.245 -30.391 -5.98 1 97.44 276 ALA B C 1
ATOM 4417 O O . ALA B 1 276 ? -0.373 -31.281 -6.586 1 97.44 276 ALA B O 1
ATOM 4418 N N . ASP B 1 277 ? 1.028 -30.625 -5.008 1 95.62 277 ASP B N 1
ATOM 4419 C CA . ASP B 1 277 ? 0.939 -31.844 -4.211 1 95.62 277 ASP B CA 1
ATOM 4420 C C . ASP B 1 277 ? 0.083 -31.625 -2.965 1 95.62 277 ASP B C 1
ATOM 4422 O O . ASP B 1 277 ? 0.407 -30.797 -2.121 1 95.62 277 ASP B O 1
ATOM 4426 N N . VAL B 1 278 ? -0.988 -32.406 -2.908 1 93.31 278 VAL B N 1
ATOM 4427 C CA . VAL B 1 278 ? -1.944 -32.25 -1.817 1 93.31 278 VAL B CA 1
ATOM 4428 C C . VAL B 1 278 ? -1.933 -33.5 -0.938 1 93.31 278 VAL B C 1
ATOM 4430 O O . VAL B 1 278 ? -1.869 -34.625 -1.445 1 93.31 278 VAL B O 1
ATOM 4433 N N . ALA B 1 279 ? -1.906 -33.281 0.309 1 87.69 279 ALA B N 1
ATOM 4434 C CA . ALA B 1 279 ? -1.929 -34.375 1.259 1 87.69 279 ALA B CA 1
ATOM 4435 C C . ALA B 1 279 ? -2.824 -34.062 2.451 1 87.69 279 ALA B C 1
ATOM 4437 O O . ALA B 1 279 ? -3.242 -32.906 2.635 1 87.69 279 ALA B O 1
ATOM 4438 N N . SER B 1 280 ? -3.107 -35.094 3.197 1 84.12 280 SER B N 1
ATOM 4439 C CA . SER B 1 280 ? -3.893 -34.906 4.414 1 84.12 280 SER B CA 1
ATOM 4440 C C . SER B 1 280 ? -3.143 -34.062 5.43 1 84.12 280 SER B C 1
ATOM 4442 O O . SER B 1 280 ? -1.919 -34.156 5.543 1 84.12 280 SER B O 1
ATOM 4444 N N . LYS B 1 281 ? -3.846 -33.219 6.094 1 80.31 281 LYS B N 1
ATOM 4445 C CA . LYS B 1 281 ? -3.266 -32.375 7.133 1 80.31 281 LYS B CA 1
ATOM 4446 C C . LYS B 1 281 ? -2.812 -33.188 8.328 1 80.31 281 LYS B C 1
ATOM 4448 O O . LYS B 1 281 ? -3.438 -34.219 8.664 1 80.31 281 LYS B O 1
#

Solvent-accessible surface area (backbone atoms only — not comparable to full-atom values): 30738 Å² total; per-residue (Å²): 107,59,60,59,55,47,49,34,47,53,34,41,51,72,40,82,56,87,72,79,85,66,89,60,88,69,58,46,63,55,57,73,52,48,70,68,40,50,86,52,76,79,72,35,60,88,70,33,38,96,55,32,35,75,48,88,79,49,87,42,85,66,34,70,39,75,40,66,42,31,34,36,40,36,49,32,83,70,72,54,60,59,66,85,66,56,64,43,73,51,76,42,79,76,44,75,46,81,44,72,52,92,92,62,42,32,39,38,34,33,37,36,39,35,30,30,81,38,84,76,63,84,88,59,84,79,51,32,32,40,32,39,40,30,35,36,26,27,55,71,63,85,83,63,64,78,67,85,68,78,73,40,67,74,91,66,80,60,78,42,74,49,69,36,57,50,41,66,54,51,41,37,50,50,28,25,48,32,56,48,52,39,35,42,35,53,19,52,57,49,10,36,74,72,71,65,34,95,43,28,42,57,52,58,70,55,52,50,28,51,50,42,47,56,47,55,71,66,72,41,87,62,44,42,67,38,32,39,38,37,38,47,73,47,89,47,43,50,75,37,50,30,34,47,30,32,30,76,48,51,60,90,75,57,48,82,43,29,33,39,35,34,32,22,41,75,86,56,25,40,20,31,43,33,42,31,40,38,42,75,108,108,59,60,59,54,48,49,35,47,52,34,45,52,72,38,85,57,89,75,79,85,66,89,59,87,69,56,46,63,57,57,71,51,48,70,68,42,49,86,52,76,79,72,34,60,89,68,34,38,96,54,34,35,75,48,89,80,50,88,41,85,66,34,69,38,75,41,65,41,32,36,36,39,35,51,33,83,69,71,55,60,58,64,88,65,56,64,41,75,51,76,44,80,77,48,75,44,80,44,72,52,93,93,60,43,32,39,38,34,33,36,35,39,35,30,31,81,38,83,76,61,83,86,59,85,78,52,30,32,40,33,39,40,30,34,37,25,28,56,72,62,86,82,63,64,78,67,82,68,78,72,42,66,74,91,66,82,61,78,43,75,48,67,37,57,49,43,65,54,50,42,38,51,51,28,26,47,32,56,48,52,37,35,42,36,54,18,51,58,48,10,35,76,71,74,64,33,95,42,28,41,57,54,58,70,55,52,51,27,51,50,41,46,56,47,56,72,65,73,40,86,63,44,41,69,37,33,40,38,37,40,49,73,46,91,47,44,49,75,38,48,31,31,46,31,32,30,76,48,50,60,90,74,56,51,83,41,29,33,38,36,35,31,24,42,74,85,56,23,41,20,32,43,31,40,30,40,39,43,74,109